Protein AF-0000000085119821 (afdb_homodimer)

Radius of gyration: 27.99 Å; Cα contacts (8 Å, |Δi|>4): 835; chains: 2; bounding box: 60×116×57 Å

Sequence (522 aa):
MSLEERNYTTTLASTLDAYLENTFERAYTPNERKQAFNKLDTSKCFDLIKRINESSLLILEIKVTDDNKIFRSYNQRQHIINMILRKCNIPIEYCYNLVDDYSKLRNEQVLVNSNTSEPSIVCDENGNITNYNKHINLKNLIDSMIKAGGTNGDSFNSLLSEDFIKNLQDTNIQLLFFVYNANNREILTFNTKELTELYSIFSKEITNQSKIDFKTANTDEIEKFFLNTKNNISRVLNDYILNKFIKDIEQEQTNFQMLYMMSLEERNYTTTLASTLDAYLENTFERAYTPNERKQAFNKLDTSKCFDLIKRINESSLLILEIKVTDDNKIFRSYNQRQHIINMILRKCNIPIEYCYNLVDDYSKLRNEQVLVNSNTSEPSIVCDENGNITNYNKHINLKNLIDSMIKAGGTNGDSFNSLLSEDFIKNLQDTNIQLLFFVYNANNREILTFNTKELTELYSIFSKEITNQSKIDFKTANTDEIEKFFLNTKNNISRVLNDYILNKFIKDIEQEQTNFQMLYM

Secondary structure (DSSP, 8-state):
----HHHHHHHHHHHHHHHT--SSPPPB---GGGTS-S-TTT----SEEEEEETTEEEEEEEE-EETTTEETT--HHHHHHHHHHHHTT--EEEEEESSS--TT--THHHHHTEEEE-HHHHB-TTSBB--GGG-EEHHHHHHHHHHH-S-TTHHHHHHHHTTSS--GGG--HHHHHHHHHS-HHHHTTS-HHHHHHHHHHHHHHHHHSPP--TTT--HHHHHHHHHHHHHHHHHHHHHHHHHHHHHHHHHHHHHHHHH--/----HHHHHHHHHHHHHHHT--SSPPPB---GGGTS-S-TTT----SEEEEEETTEEEEEEEE-EETTTEETT--HHHHHHHHHHHHTT--EEEEEESSS--TT--THHHHHTEEEE-HHHHB-TTSBB--GGG-EEHHHHHHHHHHH-S-TTHHHHHHHHTTSS--GGG--HHHHHHHHHS-HHHHTTS-HHHHHHHHHHHHHHHHHSPP--TTT--HHHHHHHHHHHHHHHHHHHHHHHHHHHHHHHHHHHHHHHHH--

pLDDT: mean 88.47, std 9.03, range [54.94, 98.69]

Solvent-accessible surface area (backbone atoms only — not comparable to full-atom values): 28050 Å² total; per-residue (Å²): 129,80,63,47,57,55,33,50,50,35,50,49,41,28,38,50,49,60,71,55,74,55,91,58,53,49,51,39,34,65,51,70,81,34,38,50,78,73,44,52,82,64,12,23,85,40,49,34,39,34,64,71,56,77,13,23,58,45,35,27,36,72,44,32,44,54,90,64,39,32,47,52,87,62,51,61,68,59,48,51,50,46,31,48,41,38,73,66,55,40,76,54,26,35,31,34,44,68,61,66,72,66,48,77,54,56,69,66,48,54,34,64,40,21,36,27,26,50,51,80,55,38,36,52,91,82,28,37,53,38,63,69,89,74,42,41,44,38,43,59,50,52,50,47,51,67,66,63,55,67,56,87,9,39,53,52,40,49,34,39,73,58,56,66,38,80,50,76,80,73,58,19,44,45,56,46,47,50,47,58,48,35,60,56,76,60,60,69,72,47,52,51,70,55,46,51,51,52,49,51,52,44,52,51,52,57,68,68,39,85,81,68,56,70,90,74,51,52,71,66,56,51,47,51,51,54,52,48,52,51,51,48,40,45,49,50,50,53,52,50,53,51,52,49,52,51,51,53,50,51,50,50,51,49,52,51,52,56,67,76,97,129,79,63,48,56,56,35,50,50,34,49,50,39,29,39,50,48,60,72,56,72,53,92,57,53,48,51,41,34,66,50,70,82,34,38,50,78,75,44,52,82,65,12,23,82,39,49,34,40,34,65,70,55,78,13,22,58,45,36,28,36,70,47,38,44,53,90,66,42,31,44,75,84,62,49,60,68,60,46,52,50,48,31,48,39,39,72,65,55,41,75,53,26,35,32,34,43,68,62,65,72,66,49,76,54,56,70,66,49,51,33,64,40,20,36,27,27,50,52,79,55,38,35,52,91,83,29,37,53,39,62,69,88,73,43,42,45,38,42,58,52,53,51,47,49,68,66,63,55,67,56,86,9,40,53,54,39,48,34,37,72,56,55,66,36,81,51,75,81,73,58,20,45,44,53,46,47,50,47,58,45,36,59,57,75,60,62,68,72,47,52,50,69,54,45,50,51,54,49,50,52,44,51,51,53,56,70,68,40,85,82,70,55,71,90,73,51,51,70,66,57,51,48,51,52,53,51,49,54,50,51,48,40,46,50,48,49,52,50,51,52,52,51,50,51,50,50,52,50,52,51,51,52,49,53,52,52,58,68,74,98

Foldseek 3Di:
DFDDQVVLLVLVQVLLCVQLVDPDDGKDADDPVQCDDFDQQRHAVARIWDDLDLADIAGEHEFEDDQLWFTDPDDLLSLLLQLLLVVLVQPYKYKYFQDGDCPPPDHCRSQQRMKIGRSVQQADSRRTGHPVVRIGRRSVVSVVPVVVPNPSCNQVSLCCVLCLPVDPNSDGNLVSLLRRLQPRVVLSPDHSVLNVVLSVVLVVVLVPPDDDGSVPDDSVVSSVSSVVSSVSSHVSNVVSVVVVVVVVVVVVVVVVVVVVD/DFDDQVVLLVLVQVLLCVQLVDPDDGKDADDPVQCDDFDQQRHAVARIWDDLDLADIAGEHEFEDDQLWFTPDDDLLSLLLQLLLVVLVQPYKYKYFNDGDCPPPDHCRSQQRMKIDRSVQQADSRRTGHPVVRIGRRSVVSVCPVPVPNPSCNQVSLCCVLCLPVDPNSDGNLVSLLRRLQPRVVLSPDHSVLNVVLSVVLVVVLVPDDDDGSVPDDSVVSSVSSVVSSVSSNVSNVVSVVVVVVVVVVVVVVVVVVVVD

Organism: Aliarcobacter butzleri (strain RM4018) (NCBI:txid367737)

Structure (mmCIF, N/CA/C/O backbone):
data_AF-0000000085119821-model_v1
#
loop_
_entity.id
_entity.type
_entity.pdbx_description
1 polymer 'Uncharacterized protein'
#
loop_
_atom_site.group_PDB
_atom_site.id
_atom_site.type_symbol
_atom_site.label_atom_id
_atom_site.label_alt_id
_atom_site.label_comp_id
_atom_site.label_asym_id
_atom_site.label_entity_id
_atom_site.label_seq_id
_atom_site.pdbx_PDB_ins_code
_atom_site.Cartn_x
_atom_site.Cartn_y
_atom_site.Cartn_z
_atom_site.occupancy
_atom_site.B_iso_or_equiv
_atom_site.auth_seq_id
_atom_site.auth_comp_id
_atom_site.auth_asym_id
_atom_site.auth_atom_id
_atom_site.pdbx_PDB_model_num
ATOM 1 N N . MET A 1 1 ? -14.039 -12.953 -1.415 1 57.28 1 MET A N 1
ATOM 2 C CA . MET A 1 1 ? -12.867 -12.484 -0.677 1 57.28 1 MET A CA 1
ATOM 3 C C . MET A 1 1 ? -12.992 -10.992 -0.365 1 57.28 1 MET A C 1
ATOM 5 O O . MET A 1 1 ? -13.57 -10.234 -1.145 1 57.28 1 MET A O 1
ATOM 9 N N . SER A 1 2 ? -12.734 -10.672 0.895 1 76.44 2 SER A N 1
ATOM 10 C CA . SER A 1 2 ? -13.008 -9.375 1.495 1 76.44 2 SER A CA 1
ATOM 11 C C . SER A 1 2 ? -11.961 -8.344 1.072 1 76.44 2 SER A C 1
ATOM 13 O O . SER A 1 2 ? -10.797 -8.68 0.857 1 76.44 2 SER A O 1
ATOM 15 N N . LEU A 1 3 ? -12.398 -7.227 0.615 1 89.38 3 LEU A N 1
ATOM 16 C CA . LEU A 1 3 ? -11.562 -6.078 0.28 1 89.38 3 LEU A CA 1
ATOM 17 C C . LEU A 1 3 ? -10.523 -5.824 1.369 1 89.38 3 LEU A C 1
ATOM 19 O O . LEU A 1 3 ? -10.867 -5.711 2.547 1 89.38 3 LEU A O 1
ATOM 23 N N . GLU A 1 4 ? -9.227 -5.875 0.945 1 91.12 4 GLU A N 1
ATOM 24 C CA . GLU A 1 4 ? -8.141 -5.594 1.877 1 91.12 4 GLU A CA 1
ATOM 25 C C . GLU A 1 4 ? -7.824 -4.102 1.927 1 91.12 4 GLU A C 1
ATOM 27 O O . GLU A 1 4 ? -7.738 -3.445 0.887 1 91.12 4 GLU A O 1
ATOM 32 N N . GLU A 1 5 ? -7.59 -3.602 3.092 1 93.19 5 GLU A N 1
ATOM 33 C CA . GLU A 1 5 ? -7.383 -2.172 3.301 1 93.19 5 GLU A CA 1
ATOM 34 C C . GLU A 1 5 ? -6.156 -1.677 2.537 1 93.19 5 GLU A C 1
ATOM 36 O O . GLU A 1 5 ? -6.184 -0.6 1.937 1 93.19 5 GLU A O 1
ATOM 41 N N . ARG A 1 6 ? -5.102 -2.449 2.52 1 91.62 6 ARG A N 1
ATOM 42 C CA . ARG A 1 6 ? -3.891 -2.061 1.805 1 91.62 6 ARG A CA 1
ATOM 43 C C . ARG A 1 6 ? -4.16 -1.92 0.31 1 91.62 6 ARG A C 1
ATOM 45 O O . ARG A 1 6 ? -3.744 -0.938 -0.31 1 91.62 6 ARG A O 1
ATOM 52 N N . ASN A 1 7 ? -4.793 -2.914 -0.212 1 93.88 7 ASN A N 1
ATOM 53 C CA . ASN A 1 7 ? -5.105 -2.881 -1.637 1 93.88 7 ASN A CA 1
ATOM 54 C C . ASN A 1 7 ? -6.062 -1.741 -1.975 1 93.88 7 ASN A C 1
ATOM 56 O O . ASN A 1 7 ? -5.953 -1.124 -3.035 1 93.88 7 ASN A O 1
ATOM 60 N N . TYR A 1 8 ? -7.035 -1.509 -1.093 1 95.81 8 TYR A N 1
ATOM 61 C CA . TYR A 1 8 ? -7.957 -0.389 -1.266 1 95.81 8 TYR A CA 1
ATOM 62 C C . TYR A 1 8 ? -7.203 0.937 -1.27 1 95.81 8 TYR A C 1
ATOM 64 O O . TYR A 1 8 ? -7.438 1.786 -2.133 1 95.81 8 TYR A O 1
ATOM 72 N N . THR A 1 9 ? -6.238 1.134 -0.396 1 96.19 9 THR A N 1
ATOM 73 C CA . THR A 1 9 ? -5.414 2.334 -0.328 1 96.19 9 THR A CA 1
ATOM 74 C C . THR A 1 9 ? -4.613 2.514 -1.614 1 96.19 9 THR A C 1
ATOM 76 O O . THR A 1 9 ? -4.562 3.611 -2.172 1 96.19 9 THR A O 1
ATOM 79 N N . THR A 1 10 ? -4.023 1.427 -2.047 1 95.06 10 THR A N 1
ATOM 80 C CA . THR A 1 10 ? -3.262 1.463 -3.291 1 95.06 10 THR A CA 1
ATOM 81 C C . THR A 1 10 ? -4.152 1.878 -4.457 1 95.06 10 THR A C 1
ATOM 83 O O . THR A 1 10 ? -3.756 2.697 -5.289 1 95.06 10 THR A O 1
ATOM 86 N N . THR A 1 11 ? -5.359 1.323 -4.516 1 95.19 11 THR A N 1
ATOM 87 C CA . THR A 1 11 ? -6.324 1.635 -5.566 1 95.19 11 THR A CA 1
ATOM 88 C C . THR A 1 11 ? -6.699 3.113 -5.535 1 95.19 11 THR A C 1
ATOM 90 O O . THR A 1 11 ? -6.746 3.77 -6.574 1 95.19 11 THR A O 1
ATOM 93 N N . LEU A 1 12 ? -6.93 3.6 -4.355 1 96.75 12 LEU A N 1
ATOM 94 C CA . LEU A 1 12 ? -7.277 5.008 -4.203 1 96.75 12 LEU A CA 1
ATOM 95 C C . LEU A 1 12 ? -6.129 5.906 -4.652 1 96.75 12 LEU A C 1
ATOM 97 O O . LEU A 1 12 ? -6.344 6.867 -5.395 1 96.75 12 LEU A O 1
ATOM 101 N N . ALA A 1 13 ? -4.945 5.605 -4.188 1 94.75 13 ALA A N 1
ATOM 102 C CA . ALA A 1 13 ? -3.773 6.398 -4.555 1 94.75 13 ALA A CA 1
ATOM 103 C C . ALA A 1 13 ? -3.594 6.441 -6.07 1 94.75 13 ALA A C 1
ATOM 105 O O . ALA A 1 13 ? -3.381 7.512 -6.648 1 94.75 13 ALA A O 1
ATOM 106 N N . SER A 1 14 ? -3.734 5.281 -6.668 1 91.38 14 SER A N 1
ATOM 107 C CA . SER A 1 14 ? -3.604 5.168 -8.117 1 91.38 14 SER A CA 1
ATOM 108 C C . SER A 1 14 ? -4.656 6.004 -8.836 1 91.38 14 SER A C 1
ATOM 110 O O . SER A 1 14 ? -4.348 6.711 -9.797 1 91.38 14 SER A O 1
ATOM 112 N N . THR A 1 15 ? -5.824 5.926 -8.398 1 93.25 15 THR A N 1
ATOM 113 C CA . THR A 1 15 ? -6.945 6.617 -9.031 1 93.25 15 THR A CA 1
ATOM 114 C C . THR A 1 15 ? -6.801 8.125 -8.883 1 93.25 15 THR A C 1
ATOM 116 O O . THR A 1 15 ? -7.047 8.875 -9.828 1 93.25 15 THR A O 1
ATOM 119 N N . LEU A 1 16 ? -6.387 8.547 -7.699 1 93.62 16 LEU A N 1
ATOM 120 C CA . LEU A 1 16 ? -6.195 9.969 -7.457 1 93.62 16 LEU A CA 1
ATOM 121 C C . LEU A 1 16 ? -5.109 10.539 -8.367 1 93.62 16 LEU A C 1
ATOM 123 O O . LEU A 1 16 ? -5.273 11.617 -8.945 1 93.62 16 LEU A O 1
ATOM 127 N N . ASP A 1 17 ? -4.016 9.859 -8.523 1 90.5 17 ASP A N 1
ATOM 128 C CA . ASP A 1 17 ? -2.926 10.305 -9.383 1 90.5 17 ASP A CA 1
ATOM 129 C C . ASP A 1 17 ? -3.387 10.422 -10.836 1 90.5 17 ASP A C 1
ATOM 131 O O . ASP A 1 17 ? -3.002 11.352 -11.539 1 90.5 17 ASP A O 1
ATOM 135 N N . ALA A 1 18 ? -4.211 9.516 -11.234 1 87.5 18 ALA A N 1
ATOM 136 C CA . ALA A 1 18 ? -4.699 9.523 -12.609 1 87.5 18 ALA A CA 1
ATOM 137 C C . ALA A 1 18 ? -5.746 10.617 -12.812 1 87.5 18 ALA A C 1
ATOM 139 O O . ALA A 1 18 ? -5.766 11.281 -13.852 1 87.5 18 ALA A O 1
ATOM 140 N N . TYR A 1 19 ? -6.605 10.766 -11.859 1 90.62 19 TYR A N 1
ATOM 141 C CA . TYR A 1 19 ? -7.734 11.68 -11.961 1 90.62 19 TYR A CA 1
ATOM 142 C C . TYR A 1 19 ? -7.266 13.125 -11.961 1 90.62 19 TYR A C 1
ATOM 144 O O . TYR A 1 19 ? -7.84 13.977 -12.648 1 90.62 19 TYR A O 1
ATOM 152 N N . LEU A 1 20 ? -6.309 13.445 -11.156 1 87.19 20 LEU A N 1
ATOM 153 C CA . LEU A 1 20 ? -5.859 14.82 -10.992 1 87.19 20 LEU A CA 1
ATOM 154 C C . LEU A 1 20 ? -4.824 15.188 -12.047 1 87.19 20 LEU A C 1
ATOM 156 O O . LEU A 1 20 ? -4.457 16.359 -12.188 1 87.19 20 LEU A O 1
ATOM 160 N N . GLU A 1 21 ? -4.703 14.445 -13.109 1 66.19 21 GLU A N 1
ATOM 161 C CA . GLU A 1 21 ? -3.844 14.641 -14.273 1 66.19 21 GLU A CA 1
ATOM 162 C C . GLU A 1 21 ? -2.721 15.625 -13.977 1 66.19 21 GLU A C 1
ATOM 164 O O . GLU A 1 21 ? -2.051 16.109 -14.891 1 66.19 21 GLU A O 1
ATOM 169 N N . ASN A 1 22 ? -2.445 16 -12.711 1 63.28 22 ASN A N 1
ATOM 170 C CA . ASN A 1 22 ? -1.652 17.203 -12.43 1 63.28 22 ASN A CA 1
ATOM 171 C C . ASN A 1 22 ? -0.181 16.859 -12.219 1 63.28 22 ASN A C 1
ATOM 173 O O . ASN A 1 22 ? 0.182 15.68 -12.148 1 63.28 22 ASN A O 1
ATOM 177 N N . THR A 1 23 ? 0.454 17.906 -12.242 1 68.44 23 THR A N 1
ATOM 178 C CA . THR A 1 23 ? 1.907 18.016 -12.188 1 68.44 23 THR A CA 1
ATOM 179 C C . THR A 1 23 ? 2.4 17.891 -10.75 1 68.44 23 THR A C 1
ATOM 181 O O . THR A 1 23 ? 3.604 17.969 -10.492 1 68.44 23 THR A O 1
ATOM 184 N N . PHE A 1 24 ? 1.455 17.594 -9.891 1 83.81 24 PHE A N 1
ATOM 185 C CA . PHE A 1 24 ? 1.936 17.531 -8.516 1 83.81 24 PHE A CA 1
ATOM 186 C C . PHE A 1 24 ? 2.461 16.125 -8.188 1 83.81 24 PHE A C 1
ATOM 188 O O . PHE A 1 24 ? 2.389 15.227 -9.016 1 83.81 24 PHE A O 1
ATOM 195 N N . GLU A 1 25 ? 3.055 16.109 -6.988 1 89 25 GLU A N 1
ATOM 196 C CA . GLU A 1 25 ? 3.621 14.836 -6.527 1 89 25 GLU A CA 1
ATOM 197 C C . GLU A 1 25 ? 2.543 13.766 -6.398 1 89 25 GLU A C 1
ATOM 199 O O . GLU A 1 25 ? 1.373 14.078 -6.168 1 89 25 GLU A O 1
ATOM 204 N N . ARG A 1 26 ? 2.943 12.617 -6.547 1 92.38 26 ARG A N 1
ATOM 205 C CA . ARG A 1 26 ? 2.072 11.461 -6.379 1 92.38 26 ARG A CA 1
ATOM 206 C C . ARG A 1 26 ? 1.562 11.359 -4.945 1 92.38 26 ARG A C 1
ATOM 208 O O . ARG A 1 26 ? 2.18 11.898 -4.023 1 92.38 26 ARG A O 1
ATOM 215 N N . ALA A 1 27 ? 0.418 10.695 -4.871 1 93.81 27 ALA A N 1
ATOM 216 C CA . ALA A 1 27 ? -0.098 10.398 -3.537 1 93.81 27 ALA A CA 1
ATOM 217 C C . ALA A 1 27 ? 0.937 9.656 -2.701 1 93.81 27 ALA A C 1
ATOM 219 O O . ALA A 1 27 ? 1.678 8.812 -3.221 1 93.81 27 ALA A O 1
ATOM 220 N N . TYR A 1 28 ? 0.989 10.016 -1.472 1 94.69 28 TYR A N 1
ATOM 221 C CA . TYR A 1 28 ? 1.909 9.359 -0.551 1 94.69 28 TYR A CA 1
ATOM 222 C C . TYR A 1 28 ? 1.154 8.484 0.444 1 94.69 28 TYR A C 1
ATOM 224 O O . TYR A 1 28 ? 0.205 8.945 1.085 1 94.69 28 TYR A O 1
ATOM 232 N N . THR A 1 29 ? 1.547 7.188 0.505 1 95.12 29 THR A N 1
ATOM 233 C CA . THR A 1 29 ? 1.007 6.219 1.451 1 95.12 29 THR A CA 1
ATOM 234 C C . THR A 1 29 ? 2.1 5.707 2.387 1 95.12 29 THR A C 1
ATOM 236 O O . THR A 1 29 ? 2.953 4.918 1.979 1 95.12 29 THR A O 1
ATOM 239 N N . PRO A 1 30 ? 2.078 6.082 3.625 1 91.62 30 PRO A N 1
ATOM 240 C CA . PRO A 1 30 ? 3.154 5.715 4.547 1 91.62 30 PRO A CA 1
ATOM 241 C C . PRO A 1 30 ? 3.07 4.258 5 1 91.62 30 PRO A C 1
ATOM 243 O O . PRO A 1 30 ? 2.021 3.623 4.859 1 91.62 30 PRO A O 1
ATOM 246 N N . ASN A 1 31 ? 4.148 3.822 5.57 1 85.81 31 ASN A N 1
ATOM 247 C CA . ASN A 1 31 ? 4.188 2.514 6.211 1 85.81 31 ASN A CA 1
ATOM 248 C C . ASN A 1 31 ? 3.242 2.445 7.406 1 85.81 31 ASN A C 1
ATOM 250 O O . ASN A 1 31 ? 3.105 3.418 8.148 1 85.81 31 ASN A O 1
ATOM 254 N N . GLU A 1 32 ? 2.74 1.262 7.586 1 77.94 32 GLU A N 1
ATOM 255 C CA . GLU A 1 32 ? 1.763 1.062 8.656 1 77.94 32 GLU A CA 1
ATOM 256 C C . GLU A 1 32 ? 2.359 1.396 10.016 1 77.94 32 GLU A C 1
ATOM 258 O O . GLU A 1 32 ? 1.66 1.902 10.898 1 77.94 32 GLU A O 1
ATOM 263 N N . ARG A 1 33 ? 3.621 1.134 10.188 1 74.5 33 ARG A N 1
ATOM 264 C CA . ARG A 1 33 ? 4.281 1.355 11.469 1 74.5 33 ARG A CA 1
ATOM 265 C C . ARG A 1 33 ? 4.289 2.836 11.828 1 74.5 33 ARG A C 1
ATOM 267 O O . ARG A 1 33 ? 4.402 3.193 13.008 1 74.5 33 ARG A O 1
ATOM 274 N N . LYS A 1 34 ? 4.184 3.662 10.82 1 72.62 34 LYS A N 1
ATOM 275 C CA . LYS A 1 34 ? 4.262 5.102 11.047 1 72.62 34 LYS A CA 1
ATOM 276 C C . LYS A 1 34 ? 2.871 5.703 11.242 1 72.62 34 LYS A C 1
ATOM 278 O O . LYS A 1 34 ? 2.742 6.883 11.594 1 72.62 34 LYS A O 1
ATOM 283 N N . GLN A 1 35 ? 1.917 4.832 11.07 1 72.12 35 GLN A N 1
ATOM 284 C CA . GLN A 1 35 ? 0.557 5.359 11.133 1 72.12 35 GLN A CA 1
ATOM 285 C C . GLN A 1 35 ? 0.029 5.348 12.562 1 72.12 35 GLN A C 1
ATOM 287 O O . GLN A 1 35 ? -0.905 6.082 12.891 1 72.12 35 GLN A O 1
ATOM 292 N N . ALA A 1 36 ? 0.638 4.496 13.398 1 67.75 36 ALA A N 1
ATOM 293 C CA . ALA A 1 36 ? 0.233 4.477 14.805 1 67.75 36 ALA A CA 1
ATOM 294 C C . ALA A 1 36 ? 0.825 5.664 15.562 1 67.75 36 ALA A C 1
ATOM 296 O O . ALA A 1 36 ? 1.982 6.031 15.344 1 67.75 36 ALA A O 1
ATOM 297 N N . PHE A 1 37 ? -0.049 6.262 16.312 1 77.75 37 PHE A N 1
ATOM 298 C CA . PHE A 1 37 ? 0.416 7.426 17.047 1 77.75 37 PHE A CA 1
ATOM 299 C C . PHE A 1 37 ? 1.41 7.02 18.125 1 77.75 37 PHE A C 1
ATOM 301 O O . PHE A 1 37 ? 1.073 6.25 19.031 1 77.75 37 PHE A O 1
ATOM 308 N N . ASN A 1 38 ? 2.568 7.422 18.031 1 76.12 38 ASN A N 1
ATOM 309 C CA . ASN A 1 38 ? 3.594 7.211 19.047 1 76.12 38 ASN A CA 1
ATOM 310 C C . ASN A 1 38 ? 4.27 8.523 19.438 1 76.12 38 ASN A C 1
ATOM 312 O O . ASN A 1 38 ? 4.289 8.891 20.625 1 76.12 38 ASN A O 1
ATOM 316 N N . LYS A 1 39 ? 4.75 9.18 18.484 1 79.88 39 LYS A N 1
ATOM 317 C CA . LYS A 1 39 ? 5.402 10.477 18.641 1 79.88 39 LYS A CA 1
ATOM 318 C C . LYS A 1 39 ? 4.934 11.461 17.578 1 79.88 39 LYS A C 1
ATOM 320 O O . LYS A 1 39 ? 4.762 11.094 16.422 1 79.88 39 LYS A O 1
ATOM 325 N N . LEU A 1 40 ? 4.844 12.68 17.984 1 85 40 LEU A N 1
ATOM 326 C CA . LEU A 1 40 ? 4.324 13.711 17.094 1 85 40 LEU A CA 1
ATOM 327 C C . LEU A 1 40 ? 5.227 13.883 15.875 1 85 40 LEU A C 1
ATOM 329 O O . LEU A 1 40 ? 4.742 14.125 14.773 1 85 40 LEU A O 1
ATOM 333 N N . ASP A 1 41 ? 6.531 13.766 16.078 1 84.81 41 ASP A N 1
ATOM 334 C CA . ASP A 1 41 ? 7.484 14.148 15.047 1 84.81 41 ASP A CA 1
ATOM 335 C C . ASP A 1 41 ? 7.758 12.977 14.102 1 84.81 41 ASP A C 1
ATOM 337 O O . ASP A 1 41 ? 8.453 13.133 13.094 1 84.81 41 ASP A O 1
ATOM 341 N N . THR A 1 42 ? 7.168 11.836 14.336 1 85.75 42 THR A N 1
ATOM 342 C CA . THR A 1 42 ? 7.414 10.703 13.445 1 85.75 42 THR A CA 1
ATOM 343 C C . THR A 1 42 ? 6.102 10.094 12.977 1 85.75 42 THR A C 1
ATOM 345 O O . THR A 1 42 ? 6.047 9.477 11.906 1 85.75 42 THR A O 1
ATOM 348 N N . SER A 1 43 ? 5.082 10.266 13.773 1 88.5 43 SER A N 1
ATOM 349 C CA . SER A 1 43 ? 3.807 9.633 13.461 1 88.5 43 SER A CA 1
ATOM 350 C C . SER A 1 43 ? 3.09 10.367 12.328 1 88.5 43 SER A C 1
ATOM 352 O O . SER A 1 43 ? 3.119 11.602 12.266 1 88.5 43 SER A O 1
ATOM 354 N N . LYS A 1 44 ? 2.58 9.422 11.617 1 89.62 44 LYS A N 1
ATOM 355 C CA . LYS A 1 44 ? 1.706 9.922 10.562 1 89.62 44 LYS A CA 1
ATOM 356 C C . LYS A 1 44 ? 0.241 9.641 10.883 1 89.62 44 LYS A C 1
ATOM 358 O O . LYS A 1 44 ? -0.078 8.648 11.531 1 89.62 44 LYS A O 1
ATOM 363 N N . CYS A 1 45 ? -0.7 10.523 10.812 1 86.81 45 CYS A N 1
ATOM 364 C CA . CYS A 1 45 ? -2.102 10.359 11.18 1 86.81 45 CYS A CA 1
ATOM 365 C C . CYS A 1 45 ? -2.951 10.016 9.961 1 86.81 45 CYS A C 1
ATOM 367 O O . CYS A 1 45 ? -4.176 10.125 10.008 1 86.81 45 CYS A O 1
ATOM 369 N N . PHE A 1 46 ? -2.279 9.609 8.914 1 94.12 46 PHE A N 1
ATOM 370 C CA . PHE A 1 46 ? -3.027 9.367 7.688 1 94.12 46 PHE A CA 1
ATOM 371 C C . PHE A 1 46 ? -2.508 8.125 6.973 1 94.12 46 PHE A C 1
ATOM 373 O O . PHE A 1 46 ? -1.338 7.766 7.109 1 94.12 46 PHE A O 1
ATOM 380 N N . ASP A 1 47 ? -3.402 7.531 6.227 1 94.94 47 ASP A N 1
ATOM 381 C CA . ASP A 1 47 ? -3.051 6.418 5.352 1 94.94 47 ASP A CA 1
ATOM 382 C C . ASP A 1 47 ? -2.648 6.914 3.963 1 94.94 47 ASP A C 1
ATOM 384 O O . ASP A 1 47 ? -1.931 6.227 3.236 1 94.94 47 ASP A O 1
ATOM 388 N N . LEU A 1 48 ? -3.145 8.086 3.639 1 96.69 48 LEU A N 1
ATOM 389 C CA . LEU A 1 48 ? -2.914 8.648 2.312 1 96.69 48 LEU A CA 1
ATOM 390 C C . LEU A 1 48 ? -2.973 10.172 2.354 1 96.69 48 LEU A C 1
ATOM 392 O O . LEU A 1 48 ? -3.857 10.742 2.994 1 96.69 48 LEU A O 1
ATOM 396 N N . ILE A 1 49 ? -2.02 10.852 1.76 1 95.81 49 ILE A N 1
ATOM 397 C CA . ILE A 1 49 ? -2.018 12.297 1.601 1 95.81 49 ILE A CA 1
ATOM 398 C C . ILE A 1 49 ? -1.746 12.656 0.141 1 95.81 49 ILE A C 1
ATOM 400 O O . ILE A 1 49 ? -0.928 12.016 -0.521 1 95.81 49 ILE A O 1
ATOM 404 N N . LYS A 1 50 ? -2.469 13.648 -0.394 1 94.56 50 LYS A N 1
ATOM 405 C CA . LYS A 1 50 ? -2.357 14.039 -1.795 1 94.56 50 LYS A CA 1
ATOM 406 C C . LYS A 1 50 ? -2.682 15.516 -1.979 1 94.56 50 LYS A C 1
ATOM 408 O O . LYS A 1 50 ? -3.73 15.992 -1.531 1 94.56 50 LYS A O 1
ATOM 413 N N . ARG A 1 51 ? -1.76 16.172 -2.615 1 92.38 51 ARG A N 1
ATOM 414 C CA . ARG A 1 51 ? -2.076 17.531 -3.055 1 92.38 51 ARG A CA 1
ATOM 415 C C . ARG A 1 51 ? -3.072 17.516 -4.211 1 92.38 51 ARG A C 1
ATOM 417 O O . ARG A 1 51 ? -2.834 16.859 -5.23 1 92.38 51 ARG A O 1
ATOM 424 N N . ILE A 1 52 ? -4.117 18.219 -4 1 92.12 52 ILE A N 1
ATOM 425 C CA . ILE A 1 52 ? -5.16 18.25 -5.016 1 92.12 52 ILE A CA 1
ATOM 426 C C . ILE A 1 52 ? -4.875 19.375 -6.012 1 92.12 52 ILE A C 1
ATOM 428 O O . ILE A 1 52 ? -5.004 19.188 -7.223 1 92.12 52 ILE A O 1
ATOM 432 N N . ASN A 1 53 ? -4.551 20.5 -5.582 1 88.19 53 ASN A N 1
ATOM 433 C CA . ASN A 1 53 ? -4.129 21.672 -6.328 1 88.19 53 ASN A CA 1
ATOM 434 C C . ASN A 1 53 ? -3.238 22.578 -5.484 1 88.19 53 ASN A C 1
ATOM 436 O O . ASN A 1 53 ? -2.668 22.141 -4.484 1 88.19 53 ASN A O 1
ATOM 440 N N . GLU A 1 54 ? -3.088 23.875 -5.852 1 83.5 54 GLU A N 1
ATOM 441 C CA . GLU A 1 54 ? -2.162 24.781 -5.18 1 83.5 54 GLU A CA 1
ATOM 442 C C . GLU A 1 54 ? -2.686 25.172 -3.803 1 83.5 54 GLU A C 1
ATOM 444 O O . GLU A 1 54 ? -1.937 25.703 -2.977 1 83.5 54 GLU A O 1
ATOM 449 N N . SER A 1 55 ? -3.93 24.844 -3.572 1 85.88 55 SER A N 1
ATOM 450 C CA . SER A 1 55 ? -4.508 25.375 -2.342 1 85.88 55 SER A CA 1
ATOM 451 C C . SER A 1 55 ? -5.27 24.297 -1.576 1 85.88 55 SER A C 1
ATOM 453 O O . SER A 1 55 ? -5.969 24.594 -0.606 1 85.88 55 SER A O 1
ATOM 455 N N . SER A 1 56 ? -5.117 23.047 -2.072 1 90.25 56 SER A N 1
ATOM 456 C CA . SER A 1 56 ? -5.914 22.016 -1.424 1 90.25 56 SER A CA 1
ATOM 457 C C . SER A 1 56 ? -5.098 20.75 -1.198 1 90.25 56 SER A C 1
ATOM 459 O O . SER A 1 56 ? -4.402 20.281 -2.104 1 90.25 56 SER A O 1
ATOM 461 N N . LEU A 1 57 ? -5.223 20.266 0.027 1 92.94 57 LEU A N 1
ATOM 462 C CA . LEU A 1 57 ? -4.547 19.031 0.449 1 92.94 57 LEU A CA 1
ATOM 463 C C . LEU A 1 57 ? -5.551 18 0.952 1 92.94 57 LEU A C 1
ATOM 465 O O . LEU A 1 57 ? -6.426 18.328 1.756 1 92.94 57 LEU A O 1
ATOM 469 N N . LEU A 1 58 ? -5.453 16.875 0.413 1 95.44 58 LEU A N 1
ATOM 470 C CA . LEU A 1 58 ? -6.297 15.758 0.845 1 95.44 58 LEU A CA 1
ATOM 471 C C . LEU A 1 58 ? -5.551 14.859 1.83 1 95.4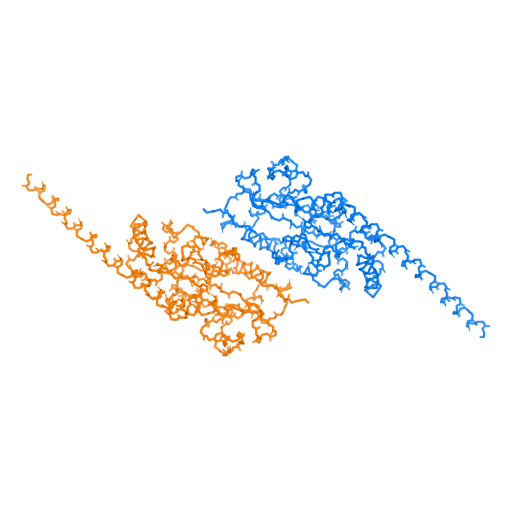4 58 LEU A C 1
ATOM 473 O O . LEU A 1 58 ? -4.457 14.375 1.531 1 95.44 58 LEU A O 1
ATOM 477 N N . ILE A 1 59 ? -6.039 14.703 3.059 1 96.69 59 ILE A N 1
ATOM 478 C CA . ILE A 1 59 ? -5.488 13.836 4.094 1 96.69 59 ILE A CA 1
ATOM 479 C C . ILE A 1 59 ? -6.531 12.797 4.508 1 96.69 59 ILE A C 1
ATOM 481 O O . ILE A 1 59 ? -7.57 13.148 5.078 1 96.69 59 ILE A O 1
ATOM 485 N N . LEU A 1 60 ? -6.199 11.484 4.301 1 97.69 60 LEU A N 1
ATOM 486 C CA . LEU A 1 60 ? -7.238 10.469 4.473 1 97.69 60 LEU A CA 1
ATOM 487 C C . LEU A 1 60 ? -6.793 9.398 5.457 1 97.69 60 LEU A C 1
ATOM 489 O O . LEU A 1 60 ? -5.668 8.898 5.367 1 97.69 60 LEU A O 1
ATOM 493 N N . GLU A 1 61 ? -7.645 9.086 6.41 1 97.19 61 GLU A N 1
ATOM 494 C CA . GLU A 1 61 ? -7.648 7.812 7.121 1 97.19 61 GLU A CA 1
ATOM 495 C C . GLU A 1 61 ? -8.539 6.793 6.418 1 97.19 61 GLU A C 1
ATOM 497 O O . GLU A 1 61 ? -9.758 6.969 6.348 1 97.19 61 GLU A O 1
ATOM 502 N N . ILE A 1 62 ? -7.992 5.746 5.906 1 97.38 62 ILE A N 1
ATOM 503 C CA . ILE A 1 62 ? -8.719 4.828 5.035 1 97.38 62 ILE A CA 1
ATOM 504 C C . ILE A 1 62 ? -9.18 3.613 5.832 1 97.38 62 ILE A C 1
ATOM 506 O O . ILE A 1 62 ? -8.414 3.057 6.625 1 97.38 62 ILE A O 1
ATOM 510 N N . LYS A 1 63 ? -10.406 3.215 5.676 1 97.31 63 LYS A N 1
ATOM 511 C CA . LYS A 1 63 ? -11.008 2.037 6.297 1 97.31 63 LYS A CA 1
ATOM 512 C C . LYS A 1 63 ? -11.797 1.219 5.281 1 97.31 63 LYS A C 1
ATOM 514 O O . LYS A 1 63 ? -12.289 1.761 4.289 1 97.31 63 LYS A O 1
ATOM 519 N N . VAL A 1 64 ? -11.875 -0.031 5.531 1 97.44 64 VAL A N 1
ATOM 520 C CA . VAL A 1 64 ? -12.758 -0.916 4.777 1 97.44 64 VAL A CA 1
ATOM 521 C C . VAL A 1 64 ? -13.945 -1.323 5.645 1 97.44 64 VAL A C 1
ATOM 523 O O . VAL A 1 64 ? -13.789 -1.596 6.836 1 97.44 64 VAL A O 1
ATOM 526 N N . THR A 1 65 ? -15.078 -1.372 5.031 1 97.25 65 THR A N 1
ATOM 527 C CA . THR A 1 65 ? -16.297 -1.696 5.77 1 97.25 65 THR A CA 1
ATOM 528 C C . THR A 1 65 ? -16.812 -3.074 5.371 1 97.25 65 THR A C 1
ATOM 530 O O . THR A 1 65 ? -16.469 -3.586 4.301 1 97.25 65 THR A O 1
ATOM 533 N N . ASP A 1 66 ? -17.516 -3.658 6.227 1 94.12 66 ASP A N 1
ATOM 534 C CA . ASP A 1 66 ? -18.375 -4.797 5.895 1 94.12 66 ASP A CA 1
ATOM 535 C C . ASP A 1 66 ? -19.781 -4.336 5.512 1 94.12 66 ASP A C 1
ATOM 537 O O . ASP A 1 66 ? -20.516 -3.822 6.352 1 94.12 66 ASP A O 1
ATOM 541 N N . ASP A 1 67 ? -20.125 -4.504 4.309 1 91.31 67 ASP A N 1
ATOM 542 C CA . ASP A 1 67 ? -21.453 -4.184 3.781 1 91.31 67 ASP A CA 1
ATOM 543 C C . ASP A 1 67 ? -21.828 -2.732 4.074 1 91.31 67 ASP A C 1
ATOM 545 O O . ASP A 1 67 ? -22.969 -2.439 4.434 1 91.31 67 ASP A O 1
ATOM 549 N N . ASN A 1 68 ? -20.875 -1.873 4.176 1 92.12 68 ASN A N 1
ATOM 550 C CA . ASN A 1 68 ? -21.078 -0.445 4.395 1 92.12 68 ASN A CA 1
ATOM 551 C C . ASN A 1 68 ? -21.703 -0.17 5.762 1 92.12 68 ASN A C 1
ATOM 553 O O . ASN A 1 68 ? -22.422 0.805 5.93 1 92.12 68 ASN A O 1
ATOM 557 N N . LYS A 1 69 ? -21.469 -1.02 6.754 1 95.75 69 LYS A N 1
ATOM 558 C CA . LYS A 1 69 ? -22.172 -0.855 8.023 1 95.75 69 LYS A CA 1
ATOM 559 C C . LYS A 1 69 ? -21.188 -0.657 9.172 1 95.75 69 LYS A C 1
ATOM 561 O O . LYS A 1 69 ? -21.438 0.127 10.094 1 95.75 69 LYS A O 1
ATOM 566 N N . ILE A 1 70 ? -20.125 -1.385 9.094 1 97.38 70 ILE A N 1
ATOM 567 C CA . ILE A 1 70 ? -19.188 -1.362 10.211 1 97.38 70 ILE A CA 1
ATOM 568 C C . ILE A 1 70 ? -17.766 -1.397 9.672 1 97.38 70 ILE A C 1
ATOM 570 O O . ILE A 1 70 ? -17.469 -2.111 8.711 1 97.38 70 ILE A O 1
ATOM 574 N N . PHE A 1 71 ? -16.812 -0.607 10.25 1 97.25 71 PHE A N 1
ATOM 575 C CA . PHE A 1 71 ? -15.406 -0.632 9.867 1 97.25 71 PHE A CA 1
ATOM 576 C C . PHE A 1 71 ? -14.758 -1.958 10.25 1 97.25 71 PHE A C 1
ATOM 578 O O . PHE A 1 71 ? -14.852 -2.381 11.406 1 97.25 71 PHE A O 1
ATOM 585 N N . ARG A 1 72 ? -14.023 -2.389 9.219 1 92 72 ARG A N 1
ATOM 586 C CA . ARG A 1 72 ? -13.172 -3.533 9.508 1 92 72 ARG A CA 1
ATOM 587 C C . ARG A 1 72 ? -11.898 -3.096 10.234 1 92 72 ARG A C 1
ATOM 589 O O . ARG A 1 72 ? -11.352 -2.033 9.945 1 92 72 ARG A O 1
ATOM 596 N N . SER A 1 73 ? -11.469 -3.68 11.234 1 89.69 73 SER A N 1
ATOM 597 C CA . SER A 1 73 ? -10.258 -3.379 11.992 1 89.69 73 SER A CA 1
ATOM 598 C C . SER A 1 73 ? -10.367 -2.023 12.688 1 89.69 73 SER A C 1
ATOM 600 O O . SER A 1 73 ? -9.461 -1.194 12.578 1 89.69 73 SER A O 1
ATOM 602 N N . TYR A 1 74 ? -11.492 -1.683 13.172 1 94.44 74 TYR A N 1
ATOM 603 C CA . TYR A 1 74 ? -11.742 -0.444 13.898 1 94.44 74 TYR A CA 1
ATOM 604 C C . TYR A 1 74 ? -10.867 -0.348 15.141 1 94.44 74 TYR A C 1
ATOM 606 O O . TYR A 1 74 ? -10.719 -1.324 15.875 1 94.44 74 TYR A O 1
ATOM 614 N N . ASN A 1 75 ? -10.234 0.759 15.266 1 92.5 75 ASN A N 1
ATOM 615 C CA . ASN A 1 75 ? -9.445 1.091 16.453 1 92.5 75 ASN A CA 1
ATOM 616 C C . ASN A 1 75 ? -9.992 2.328 17.156 1 92.5 75 ASN A C 1
ATOM 618 O O . ASN A 1 75 ? -9.82 3.449 16.672 1 92.5 75 ASN A O 1
ATOM 622 N N . GLN A 1 76 ? -10.602 2.119 18.25 1 92.75 76 GLN A N 1
ATOM 623 C CA . GLN A 1 76 ? -11.266 3.189 18.984 1 92.75 76 GLN A CA 1
ATOM 624 C C . GLN A 1 76 ? -10.281 4.289 19.375 1 92.75 76 GLN A C 1
ATOM 626 O O . GLN A 1 76 ? -10.609 5.477 19.297 1 92.75 76 GLN A O 1
ATOM 631 N N . ARG A 1 77 ? -9.172 3.904 19.859 1 90.44 77 ARG A N 1
ATOM 632 C CA . ARG A 1 77 ? -8.172 4.883 20.281 1 90.44 77 ARG A CA 1
ATOM 633 C C . ARG A 1 77 ? -7.754 5.77 19.109 1 90.44 77 ARG A C 1
ATOM 635 O O . ARG A 1 77 ? -7.656 6.988 19.25 1 90.44 77 ARG A O 1
ATOM 642 N N . GLN A 1 78 ? -7.492 5.176 17.969 1 92.31 78 GLN A N 1
ATOM 643 C CA . GLN A 1 78 ? -7.148 5.938 16.781 1 92.31 78 GLN A CA 1
ATOM 644 C C . GLN A 1 78 ? -8.281 6.887 16.391 1 92.31 78 GLN A C 1
ATOM 646 O O . GLN A 1 78 ? -8.031 8.023 15.992 1 92.31 78 GLN A O 1
ATOM 651 N N . HIS A 1 79 ? -9.469 6.395 16.516 1 95.25 79 HIS A N 1
ATOM 652 C CA . HIS A 1 79 ? -10.633 7.219 16.203 1 95.25 79 HIS A CA 1
ATOM 653 C C . HIS A 1 79 ? -10.688 8.445 17.109 1 95.25 79 HIS A C 1
ATOM 655 O O . HIS A 1 79 ? -10.891 9.562 16.625 1 95.25 79 HIS A O 1
ATOM 661 N N . ILE A 1 80 ? -10.484 8.258 18.328 1 94 80 ILE A N 1
ATOM 662 C CA . ILE A 1 80 ? -10.484 9.344 19.297 1 94 80 ILE A CA 1
ATOM 663 C C . ILE A 1 80 ? -9.391 10.352 18.938 1 94 80 ILE A C 1
ATOM 665 O O . ILE A 1 80 ? -9.633 11.562 18.922 1 94 80 ILE A O 1
ATOM 669 N N . ILE A 1 81 ? -8.273 9.891 18.641 1 93.75 81 ILE A N 1
ATOM 670 C CA . ILE A 1 81 ? -7.145 10.75 18.297 1 93.75 81 ILE A CA 1
ATOM 671 C C . ILE A 1 81 ? -7.473 11.555 17.047 1 93.75 81 ILE A C 1
ATOM 673 O O . ILE A 1 81 ? -7.258 12.766 17 1 93.75 81 ILE A O 1
ATOM 677 N N . ASN A 1 82 ? -8.047 10.891 16.078 1 95.62 82 ASN A N 1
ATOM 678 C CA . ASN A 1 82 ? -8.406 11.586 14.852 1 95.62 82 ASN A CA 1
ATOM 679 C C . ASN A 1 82 ? -9.453 12.672 15.094 1 95.62 82 ASN A C 1
ATOM 681 O O . ASN A 1 82 ? -9.398 13.734 14.484 1 95.62 82 ASN A O 1
ATOM 685 N N . MET A 1 83 ? -10.344 12.383 15.977 1 96.56 83 MET A N 1
ATOM 686 C CA . MET A 1 83 ? -11.336 13.383 16.344 1 96.56 83 MET A CA 1
ATOM 687 C C . MET A 1 83 ? -10.664 14.609 16.969 1 96.56 83 MET A C 1
ATOM 689 O O . MET A 1 83 ? -11 15.742 16.625 1 96.56 83 MET A O 1
ATOM 693 N N . ILE A 1 84 ? -9.766 14.391 17.797 1 95.44 84 ILE A N 1
ATOM 694 C CA . ILE A 1 84 ? -9.078 15.469 18.484 1 95.44 84 ILE A CA 1
ATOM 695 C C . ILE A 1 84 ? -8.211 16.25 17.5 1 95.44 84 ILE A C 1
ATOM 697 O O . ILE A 1 84 ? -8.164 17.484 17.547 1 95.44 84 ILE A O 1
ATOM 701 N N . LEU A 1 85 ? -7.535 15.562 16.625 1 95 85 LEU A N 1
ATOM 702 C CA . LEU A 1 85 ? -6.727 16.219 15.602 1 95 85 LEU A CA 1
ATOM 703 C C . LEU A 1 85 ? -7.586 17.141 14.742 1 95 85 LEU A C 1
ATOM 705 O O . LEU A 1 85 ? -7.191 18.281 14.445 1 95 85 LEU A O 1
ATOM 709 N N . ARG A 1 86 ? -8.727 16.641 14.375 1 95.81 86 ARG A N 1
ATOM 710 C CA . ARG A 1 86 ? -9.648 17.469 13.602 1 95.81 86 ARG A CA 1
ATOM 711 C C . ARG A 1 86 ? -10.078 18.703 14.391 1 95.81 86 ARG A C 1
ATOM 713 O O . ARG A 1 86 ? -10.172 19.797 13.828 1 95.81 86 ARG A O 1
ATOM 720 N N . LYS A 1 87 ? -10.32 18.531 15.609 1 94.31 87 LYS A N 1
ATOM 721 C CA . LYS A 1 87 ? -10.656 19.641 16.5 1 94.31 87 LYS A CA 1
ATOM 722 C C . LYS A 1 87 ? -9.508 20.656 16.578 1 94.31 87 LYS A C 1
ATOM 724 O O . LYS A 1 87 ? -9.742 21.844 16.766 1 94.31 87 LYS A O 1
ATOM 729 N N . CYS A 1 88 ? -8.336 20.172 16.406 1 93.19 88 CYS A N 1
ATOM 730 C CA . CYS A 1 88 ? -7.145 21 16.438 1 93.19 88 CYS A CA 1
ATOM 731 C C . CYS A 1 88 ? -6.785 21.484 15.031 1 93.19 88 CYS A C 1
ATOM 733 O O . CYS A 1 88 ? -5.617 21.766 14.75 1 93.19 88 CYS A O 1
ATOM 735 N N . ASN A 1 89 ? -7.66 21.406 14.055 1 91.94 89 ASN A N 1
ATOM 736 C CA . ASN A 1 89 ? -7.602 22.031 12.742 1 91.94 89 ASN A CA 1
ATOM 737 C C . ASN A 1 89 ? -6.836 21.172 11.742 1 91.94 89 ASN A C 1
ATOM 739 O O . ASN A 1 89 ? -6.484 21.641 10.656 1 91.94 89 ASN A O 1
ATOM 743 N N . ILE A 1 90 ? -6.461 20.016 12.039 1 93.62 90 ILE A N 1
ATOM 744 C CA . ILE A 1 90 ? -5.863 19.125 11.055 1 93.62 90 ILE A CA 1
ATOM 745 C C . ILE A 1 90 ? -6.957 18.484 10.195 1 93.62 90 ILE A C 1
ATOM 747 O O . ILE A 1 90 ? -7.809 17.75 10.703 1 93.62 90 ILE A O 1
ATOM 751 N N . PRO A 1 91 ? -6.938 18.75 8.945 1 94.56 91 PRO A N 1
ATOM 752 C CA . PRO A 1 91 ? -8.078 18.391 8.109 1 94.56 91 PRO A CA 1
ATOM 753 C C . PRO A 1 91 ? -8.055 16.922 7.68 1 94.56 91 PRO A C 1
ATOM 755 O O . PRO A 1 91 ? -8.156 16.625 6.484 1 94.56 91 PRO A O 1
ATOM 758 N N . ILE A 1 92 ? -8.055 15.992 8.57 1 96.12 92 ILE A N 1
ATOM 759 C CA . ILE A 1 92 ? -8.078 14.562 8.281 1 96.12 92 ILE A CA 1
ATOM 760 C C . ILE A 1 92 ? -9.516 14.102 8.078 1 96.12 92 ILE A C 1
ATOM 762 O O . ILE A 1 92 ? -10.422 14.531 8.805 1 96.12 92 ILE A O 1
ATOM 766 N N . GLU A 1 93 ? -9.719 13.312 7.074 1 97.44 93 GLU A N 1
ATOM 767 C CA . GLU A 1 93 ? -11.023 12.719 6.789 1 97.44 93 GLU A CA 1
ATOM 768 C C . GLU A 1 93 ? -10.922 11.195 6.711 1 97.44 93 GLU A C 1
ATOM 770 O O . GLU A 1 93 ? -9.922 10.656 6.234 1 97.44 93 GLU A O 1
ATOM 775 N N . TYR A 1 94 ? -11.961 10.547 7.219 1 98.31 94 TYR A N 1
ATOM 776 C CA . TYR A 1 94 ? -12.102 9.125 6.945 1 98.31 94 TYR A CA 1
ATOM 777 C C . TYR A 1 94 ? -12.57 8.883 5.512 1 98.31 94 TYR A C 1
ATOM 779 O O . TYR A 1 94 ? -13.398 9.633 4.992 1 98.31 94 TYR A O 1
ATOM 787 N N . CYS A 1 95 ? -12.07 7.906 4.91 1 98.69 95 CYS A N 1
ATOM 788 C CA . CYS A 1 95 ? -12.492 7.418 3.602 1 98.69 95 CYS A CA 1
ATOM 789 C C . CYS A 1 95 ? -12.789 5.922 3.646 1 98.69 95 CYS A C 1
ATOM 791 O O . CYS A 1 95 ? -12.008 5.148 4.203 1 98.69 95 CYS A O 1
ATOM 793 N N . TYR A 1 96 ? -13.914 5.488 3.145 1 98.5 96 TYR A N 1
ATOM 794 C CA . TYR A 1 96 ? -14.25 4.07 3.227 1 98.5 96 TYR A CA 1
ATOM 795 C C . TYR A 1 96 ? -15 3.615 1.978 1 98.5 96 TYR A C 1
ATOM 797 O O . TYR A 1 96 ? -15.539 4.438 1.238 1 98.5 96 TYR A O 1
ATOM 805 N N . ASN A 1 97 ? -15.016 2.338 1.733 1 97.94 97 ASN A N 1
ATOM 806 C CA . ASN A 1 97 ? -15.555 1.719 0.527 1 97.94 97 ASN A CA 1
ATOM 807 C C . ASN A 1 97 ? -17.078 1.651 0.564 1 97.94 97 ASN A C 1
ATOM 809 O O . ASN A 1 97 ? -17.672 1.436 1.624 1 97.94 97 ASN A O 1
ATOM 813 N N . LEU A 1 98 ? -17.719 1.708 -0.614 1 97.06 98 LEU A N 1
ATOM 814 C CA . LEU A 1 98 ? -19.156 1.52 -0.76 1 97.06 98 LEU A CA 1
ATOM 815 C C . LEU A 1 98 ? -19.469 0.196 -1.452 1 97.06 98 LEU A C 1
ATOM 817 O O . LEU A 1 98 ? -20.609 -0.248 -1.468 1 97.06 98 LEU A O 1
ATOM 821 N N . VAL A 1 99 ? -18.438 -0.41 -2.086 1 95.62 99 VAL A N 1
ATOM 822 C CA . VAL A 1 99 ? -18.562 -1.725 -2.709 1 95.62 99 VAL A CA 1
ATOM 823 C C . VAL A 1 99 ? -17.438 -2.633 -2.225 1 95.62 99 VAL A C 1
ATOM 825 O O . VAL A 1 99 ? -16.438 -2.154 -1.687 1 95.62 99 VAL A O 1
ATOM 828 N N . ASP A 1 100 ? -17.578 -3.896 -2.455 1 92.12 100 ASP A N 1
ATOM 829 C CA . ASP A 1 100 ? -16.672 -4.867 -1.849 1 92.12 100 ASP A CA 1
ATOM 830 C C . ASP A 1 100 ? -15.523 -5.207 -2.793 1 92.12 100 ASP A C 1
ATOM 832 O O . ASP A 1 100 ? -14.531 -5.805 -2.377 1 92.12 100 ASP A O 1
ATOM 836 N N . ASP A 1 101 ? -15.664 -4.852 -4.02 1 91.94 101 ASP A N 1
ATOM 837 C CA . ASP A 1 101 ? -14.641 -5.199 -5 1 91.94 101 ASP A CA 1
ATOM 838 C C . ASP A 1 101 ? -14.32 -4.012 -5.91 1 91.94 101 ASP A C 1
ATOM 840 O O . ASP A 1 101 ? -15.211 -3.502 -6.602 1 91.94 101 ASP A O 1
ATOM 844 N N . TYR A 1 102 ? -13.016 -3.627 -5.91 1 93.19 102 TYR A N 1
ATOM 845 C CA . TYR A 1 102 ? -12.594 -2.463 -6.684 1 93.19 102 TYR A CA 1
ATOM 846 C C . TYR A 1 102 ? -11.711 -2.875 -7.852 1 93.19 102 TYR A C 1
ATOM 848 O O . TYR A 1 102 ? -11.211 -2.023 -8.586 1 93.19 102 TYR A O 1
ATOM 856 N N . SER A 1 103 ? -11.523 -4.156 -8.047 1 89.5 103 SER A N 1
ATOM 857 C CA . SER A 1 103 ? -10.523 -4.672 -8.977 1 89.5 103 SER A CA 1
ATOM 858 C C . SER A 1 103 ? -10.859 -4.285 -10.414 1 89.5 103 SER A C 1
ATOM 860 O O . SER A 1 103 ? -9.961 -4.102 -11.234 1 89.5 103 SER A O 1
ATOM 862 N N . LYS A 1 104 ? -12.133 -4.086 -10.727 1 88.12 104 LYS A N 1
ATOM 863 C CA . LYS A 1 104 ? -12.531 -3.832 -12.109 1 88.12 104 LYS A CA 1
ATOM 864 C C . LYS A 1 104 ? -13.031 -2.4 -12.281 1 88.12 104 LYS A C 1
ATOM 866 O O . LYS A 1 104 ? -13.484 -2.023 -13.367 1 88.12 104 LYS A O 1
ATOM 871 N N . LEU A 1 105 ? -13.016 -1.676 -11.219 1 91.19 105 LEU A N 1
ATOM 872 C CA . LEU A 1 105 ? -13.438 -0.285 -11.32 1 91.19 105 LEU A CA 1
ATOM 873 C C . LEU A 1 105 ? -12.375 0.559 -12.016 1 91.19 105 LEU A C 1
ATOM 875 O O . LEU A 1 105 ? -11.18 0.366 -11.781 1 91.19 105 LEU A O 1
ATOM 879 N N . ARG A 1 106 ? -12.867 1.447 -12.891 1 85.31 106 ARG A N 1
ATOM 880 C CA . ARG A 1 106 ? -11.938 2.273 -13.648 1 85.31 106 ARG A CA 1
ATOM 881 C C . ARG A 1 106 ? -12.18 3.756 -13.391 1 85.31 106 ARG A C 1
ATOM 883 O O . ARG A 1 106 ? -13.32 4.172 -13.164 1 85.31 106 ARG A O 1
ATOM 890 N N . ASN A 1 107 ? -11.078 4.457 -13.461 1 80.31 107 ASN A N 1
ATOM 891 C CA . ASN A 1 107 ? -11.109 5.914 -13.445 1 80.31 107 ASN A CA 1
ATOM 892 C C . ASN A 1 107 ? -11.945 6.445 -12.273 1 80.31 107 ASN A C 1
ATOM 894 O O . ASN A 1 107 ? -11.734 6.043 -11.133 1 80.31 107 ASN A O 1
ATOM 898 N N . GLU A 1 108 ? -12.93 7.188 -12.594 1 91.38 108 GLU A N 1
ATOM 899 C CA . GLU A 1 108 ? -13.664 7.922 -11.57 1 91.38 108 GLU A CA 1
ATOM 900 C C . GLU A 1 108 ? -14.609 7 -10.797 1 91.38 108 GLU A C 1
ATOM 902 O O . GLU A 1 108 ? -15.109 7.367 -9.734 1 91.38 108 GLU A O 1
ATOM 907 N N . GLN A 1 109 ? -14.766 5.73 -11.258 1 95.75 109 GLN A N 1
ATOM 908 C CA . GLN A 1 109 ? -15.664 4.801 -10.57 1 95.75 109 GLN A CA 1
ATOM 909 C C . GLN A 1 109 ? -15.172 4.504 -9.156 1 95.75 109 GLN A C 1
ATOM 911 O O . GLN A 1 109 ? -15.969 4.297 -8.242 1 95.75 109 GLN A O 1
ATOM 916 N N . VAL A 1 110 ? -13.891 4.438 -8.984 1 96.69 110 VAL A N 1
ATOM 917 C CA . VAL A 1 110 ? -13.312 4.191 -7.668 1 96.69 110 VAL A CA 1
ATOM 918 C C . VAL A 1 110 ? -13.695 5.316 -6.711 1 96.69 110 VAL A C 1
ATOM 920 O O . VAL A 1 110 ? -14.109 5.066 -5.578 1 96.69 110 VAL A O 1
ATOM 923 N N . LEU A 1 111 ? -13.625 6.551 -7.203 1 97.94 111 LEU A N 1
ATOM 924 C CA . LEU A 1 111 ? -13.93 7.723 -6.387 1 97.94 111 LEU A CA 1
ATOM 925 C C . LEU A 1 111 ? -15.414 7.793 -6.066 1 97.94 111 LEU A C 1
ATOM 927 O O . LEU A 1 111 ? -15.797 8.1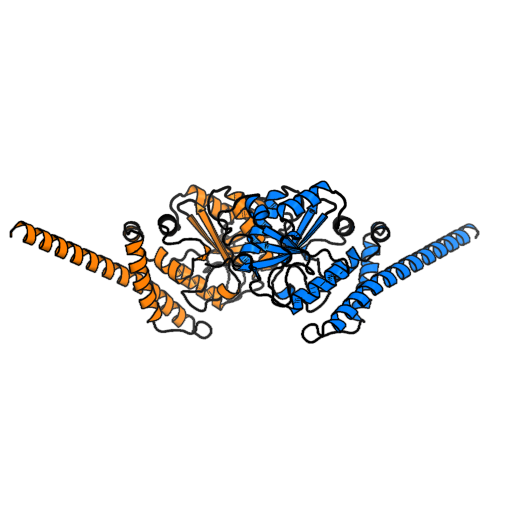02 -4.938 1 97.94 111 LEU A O 1
ATOM 931 N N . VAL A 1 112 ? -16.219 7.438 -7.059 1 98.38 112 VAL A N 1
ATOM 932 C CA . VAL A 1 112 ? -17.672 7.496 -6.906 1 98.38 112 VAL A CA 1
ATOM 933 C C . VAL A 1 112 ? -18.125 6.43 -5.914 1 98.38 112 VAL A C 1
ATOM 935 O O . VAL A 1 112 ? -19.125 6.609 -5.215 1 98.38 112 VAL A O 1
ATOM 938 N N . ASN A 1 113 ? -17.375 5.391 -5.805 1 98.19 113 ASN A N 1
ATOM 939 C CA . ASN A 1 113 ? -17.75 4.293 -4.918 1 98.19 113 ASN A CA 1
ATOM 940 C C . ASN A 1 113 ? -17.016 4.367 -3.588 1 98.19 113 ASN A C 1
ATOM 942 O O . ASN A 1 113 ? -16.797 3.344 -2.938 1 98.19 113 ASN A O 1
ATOM 946 N N . SER A 1 114 ? -16.578 5.504 -3.197 1 98.44 114 SER A N 1
ATOM 947 C CA . SER A 1 114 ? -15.938 5.773 -1.916 1 98.44 114 SER A CA 1
ATOM 948 C C . SER A 1 114 ? -16.547 6.992 -1.233 1 98.44 114 SER A C 1
ATOM 950 O O . SER A 1 114 ? -16.828 8 -1.885 1 98.44 114 SER A O 1
ATOM 952 N N . ASN A 1 115 ? -16.734 6.891 0.038 1 98.69 115 ASN A N 1
ATOM 953 C CA . ASN A 1 115 ? -17.25 8.016 0.815 1 98.69 115 ASN A CA 1
ATOM 954 C C . ASN A 1 115 ? -16.203 8.539 1.8 1 98.69 115 ASN A C 1
ATOM 956 O O . ASN A 1 115 ? -15.234 7.84 2.121 1 98.69 115 ASN A O 1
ATOM 960 N N . THR A 1 116 ? -16.453 9.766 2.217 1 98.62 116 THR A N 1
ATOM 961 C CA . THR A 1 116 ? -15.609 10.391 3.236 1 98.62 116 THR A CA 1
ATOM 962 C C . THR A 1 116 ? -16.469 10.977 4.352 1 98.62 116 THR A C 1
ATOM 964 O O . THR A 1 116 ? -17.672 11.211 4.164 1 98.62 116 THR A O 1
ATOM 967 N N . SER A 1 117 ? -15.836 11.164 5.48 1 98.62 117 SER A N 1
ATOM 968 C CA . SER A 1 117 ? -16.5 11.789 6.621 1 98.62 117 SER A CA 1
ATOM 969 C C . SER A 1 117 ? -15.484 12.328 7.625 1 98.62 117 SER A C 1
ATOM 971 O O . SER A 1 117 ? -14.391 11.781 7.762 1 98.62 117 SER A O 1
ATOM 973 N N . GLU A 1 118 ? -15.945 13.328 8.281 1 97.88 118 GLU A N 1
ATOM 974 C CA . GLU A 1 118 ? -15.18 13.766 9.445 1 97.88 118 GLU A CA 1
ATOM 975 C C . GLU A 1 118 ? -15.156 12.688 10.523 1 97.88 118 GLU A C 1
ATOM 977 O O . GLU A 1 118 ? -16.125 11.953 10.711 1 97.88 118 GLU A O 1
ATOM 982 N N . PRO A 1 119 ? -14.062 12.648 11.273 1 97.88 119 PRO A N 1
ATOM 983 C CA . PRO A 1 119 ? -13.945 11.617 12.305 1 97.88 119 PRO A CA 1
ATOM 984 C C . PRO A 1 119 ? -15.078 11.672 13.32 1 97.88 119 PRO A C 1
ATOM 986 O O . PRO A 1 119 ? -15.562 10.625 13.766 1 97.88 119 PRO A O 1
ATOM 989 N N . SER A 1 120 ? -15.641 12.781 13.672 1 97.38 120 SER A N 1
ATOM 990 C CA . SER A 1 120 ? -16.594 12.938 14.773 1 97.38 120 SER A CA 1
ATOM 991 C C . SER A 1 120 ? -17.969 12.391 14.398 1 97.38 120 SER A C 1
ATOM 993 O O . SER A 1 120 ? -18.797 12.148 15.266 1 97.38 120 SER A O 1
ATOM 995 N N . ILE A 1 121 ? -18.219 12.203 13.141 1 98.12 121 ILE A N 1
ATOM 996 C CA . ILE A 1 121 ? -19.578 11.844 12.766 1 98.12 121 ILE A CA 1
ATOM 997 C C . ILE A 1 121 ? -19.562 10.555 11.938 1 98.12 121 ILE A C 1
ATOM 999 O O . ILE A 1 121 ? -20.625 10.086 11.492 1 98.12 121 ILE A O 1
ATOM 1003 N N . VAL A 1 122 ? -18.422 9.938 11.703 1 98.38 122 VAL A N 1
ATOM 1004 C CA . VAL A 1 122 ? -18.266 8.844 10.75 1 98.38 122 VAL A CA 1
ATOM 1005 C C . VAL A 1 122 ? -18.891 7.574 11.32 1 98.38 122 VAL A C 1
ATOM 1007 O O . VAL A 1 122 ? -19.531 6.805 10.602 1 98.38 122 VAL A O 1
ATOM 1010 N N . CYS A 1 123 ? -18.703 7.332 12.617 1 98.44 123 CYS A N 1
ATOM 1011 C CA . CYS A 1 123 ? -19.172 6.09 13.234 1 98.44 123 CYS A CA 1
ATOM 1012 C C . CYS A 1 123 ? -19.406 6.27 14.727 1 98.44 123 CYS A C 1
ATOM 1014 O O . CYS A 1 123 ? -19.062 7.312 15.289 1 98.44 123 CYS A O 1
ATOM 1016 N N . ASP A 1 124 ? -19.984 5.324 15.375 1 97.44 124 ASP A N 1
ATOM 1017 C CA . ASP A 1 124 ? -20.156 5.328 16.828 1 97.44 124 ASP A CA 1
ATOM 1018 C C . ASP A 1 124 ? -18.938 4.703 17.516 1 97.44 124 ASP A C 1
ATOM 1020 O O . ASP A 1 124 ? -17.922 4.453 16.875 1 97.44 124 ASP A O 1
ATOM 1024 N N . GLU A 1 125 ? -18.984 4.445 18.828 1 95.25 125 GLU A N 1
ATOM 1025 C CA . GLU A 1 125 ? -17.859 4.008 19.641 1 95.25 125 GLU A CA 1
ATOM 1026 C C . GLU A 1 125 ? -17.469 2.564 19.312 1 95.25 125 GLU A C 1
ATOM 1028 O O . GLU A 1 125 ? -16.391 2.102 19.688 1 95.25 125 GLU A O 1
ATOM 1033 N N . ASN A 1 126 ? -18.359 1.912 18.531 1 95.88 126 ASN A N 1
ATOM 1034 C CA . ASN A 1 126 ? -18.094 0.517 18.203 1 95.88 126 ASN A CA 1
ATOM 1035 C C . ASN A 1 126 ? -17.688 0.363 16.734 1 95.88 126 ASN A C 1
ATOM 1037 O O . ASN A 1 126 ? -17.469 -0.754 16.266 1 95.88 126 ASN A O 1
ATOM 1041 N N . GLY A 1 127 ? -17.547 1.474 16.031 1 97.88 127 GLY A N 1
ATOM 1042 C CA . GLY A 1 127 ? -17.109 1.427 14.641 1 97.88 127 GLY A CA 1
ATOM 1043 C C . GLY A 1 127 ? -18.25 1.267 13.656 1 97.88 127 GLY A C 1
ATOM 1044 O O . GLY A 1 127 ? -18.031 1.062 12.461 1 97.88 127 GLY A O 1
ATOM 1045 N N . ASN A 1 128 ? -19.5 1.268 14.195 1 98.38 128 ASN A N 1
ATOM 1046 C CA . ASN A 1 128 ? -20.656 1.273 13.289 1 98.38 128 ASN A CA 1
ATOM 1047 C C . ASN A 1 128 ? -20.812 2.623 12.594 1 98.38 128 ASN A C 1
ATOM 1049 O O . ASN A 1 128 ? -20.875 3.66 13.258 1 98.38 128 ASN A O 1
ATOM 1053 N N . ILE A 1 129 ? -20.891 2.551 11.336 1 98.31 129 ILE A N 1
ATOM 1054 C CA . ILE A 1 129 ? -21.031 3.793 10.586 1 98.31 129 ILE A CA 1
ATOM 1055 C C . ILE A 1 129 ? -22.406 4.418 10.867 1 98.31 129 ILE A C 1
ATOM 1057 O O . ILE A 1 129 ? -23.422 3.719 10.875 1 98.31 129 ILE A O 1
ATOM 1061 N N . THR A 1 130 ? -22.375 5.648 11.125 1 97.56 130 THR A N 1
ATOM 1062 C CA . THR A 1 130 ? -23.594 6.402 11.422 1 97.56 130 THR A CA 1
ATOM 1063 C C . THR A 1 130 ? -23.672 7.664 10.562 1 97.56 130 THR A C 1
ATOM 1065 O O . THR A 1 130 ? -22.734 7.977 9.828 1 97.56 130 THR A O 1
ATOM 1068 N N . ASN A 1 131 ? -24.812 8.344 10.516 1 96.19 131 ASN A N 1
ATOM 1069 C CA . ASN A 1 131 ? -25.016 9.648 9.891 1 96.19 131 ASN A CA 1
ATOM 1070 C C . ASN A 1 131 ? -24.641 9.617 8.406 1 96.19 131 ASN A C 1
ATOM 1072 O O . ASN A 1 131 ? -23.953 10.508 7.91 1 96.19 131 ASN A O 1
ATOM 1076 N N . TYR A 1 132 ? -25.016 8.586 7.672 1 97 132 TYR A N 1
ATOM 1077 C CA . TYR A 1 132 ? -24.672 8.391 6.27 1 97 132 TYR A CA 1
ATOM 1078 C C . TYR A 1 132 ? -24.969 9.641 5.449 1 97 132 TYR A C 1
ATOM 1080 O O . TYR A 1 132 ? -24.219 9.984 4.535 1 97 132 TYR A O 1
ATOM 1088 N N . ASN A 1 133 ? -26.031 10.297 5.812 1 96.75 133 ASN A N 1
ATOM 1089 C CA . ASN A 1 133 ? -26.5 11.445 5.043 1 96.75 133 ASN A CA 1
ATOM 1090 C C . ASN A 1 133 ? -25.531 12.625 5.168 1 96.75 133 ASN A C 1
ATOM 1092 O O . ASN A 1 133 ? -25.625 13.578 4.391 1 96.75 133 ASN A O 1
ATOM 1096 N N . LYS A 1 134 ? -24.625 12.609 6.145 1 98.06 134 LYS A N 1
ATOM 1097 C CA . LYS A 1 134 ? -23.672 13.695 6.352 1 98.06 134 LYS A CA 1
ATOM 1098 C C . LYS A 1 134 ? -22.328 13.383 5.715 1 98.06 134 LYS A C 1
ATOM 1100 O O . LYS A 1 134 ? -21.422 14.219 5.707 1 98.06 134 LYS A O 1
ATOM 1105 N N . HIS A 1 135 ? -22.172 12.195 5.25 1 98.38 135 HIS A N 1
ATOM 1106 C CA . HIS A 1 135 ? -20.922 11.82 4.586 1 98.38 135 HIS A CA 1
ATOM 1107 C C . HIS A 1 135 ? -20.891 12.336 3.152 1 98.38 135 HIS A C 1
ATOM 1109 O O . HIS A 1 135 ? -21.938 12.625 2.562 1 98.38 135 HIS A O 1
ATOM 1115 N N . ILE A 1 136 ? -19.75 12.57 2.646 1 98.31 136 ILE A N 1
ATOM 1116 C CA . ILE A 1 136 ? -19.562 13.141 1.318 1 98.31 136 ILE A CA 1
ATOM 1117 C C . ILE A 1 136 ? -18.875 12.125 0.41 1 98.31 136 ILE A C 1
ATOM 1119 O O . ILE A 1 136 ? -17.906 11.477 0.814 1 98.31 136 ILE A O 1
ATOM 1123 N N . ASN A 1 137 ? -19.406 11.992 -0.8 1 98.56 137 ASN A N 1
ATOM 1124 C CA . ASN A 1 137 ? -18.734 11.164 -1.794 1 98.56 137 ASN A CA 1
ATOM 1125 C C . ASN A 1 137 ? -17.344 11.703 -2.113 1 98.56 137 ASN A C 1
ATOM 1127 O O . ASN A 1 137 ? -17.156 12.906 -2.262 1 98.56 137 ASN A O 1
ATOM 1131 N N . LEU A 1 138 ? -16.406 10.789 -2.223 1 98.31 138 LEU A N 1
ATOM 1132 C CA . LEU A 1 138 ? -15.023 11.203 -2.391 1 98.31 138 LEU A CA 1
ATOM 1133 C C . LEU A 1 138 ? -14.844 12.008 -3.67 1 98.31 138 LEU A C 1
ATOM 1135 O O . LEU A 1 138 ? -14.117 13.008 -3.682 1 98.31 138 LEU A O 1
ATOM 1139 N N . LYS A 1 139 ? -15.461 11.594 -4.727 1 97.88 139 LYS A N 1
ATOM 1140 C CA . LYS A 1 139 ? -15.336 12.352 -5.969 1 97.88 139 LYS A CA 1
ATOM 1141 C C . LYS A 1 139 ? -15.844 13.781 -5.793 1 97.88 139 LYS A C 1
ATOM 1143 O O . LYS A 1 139 ? -15.219 14.734 -6.266 1 97.88 139 LYS A O 1
ATOM 1148 N N . ASN A 1 140 ? -16.984 13.891 -5.152 1 97.38 140 ASN A N 1
ATOM 1149 C CA . ASN A 1 140 ? -17.562 15.211 -4.914 1 97.38 140 ASN A CA 1
ATOM 1150 C C . ASN A 1 140 ? -16.641 16.078 -4.062 1 97.38 140 ASN A C 1
ATOM 1152 O O . ASN A 1 140 ? -16.5 17.281 -4.312 1 97.38 140 ASN A O 1
ATOM 1156 N N . LEU A 1 141 ? -16.062 15.477 -3.082 1 96.12 141 LEU A N 1
ATOM 1157 C CA . LEU A 1 141 ? -15.133 16.219 -2.24 1 96.12 141 LEU A CA 1
ATOM 1158 C C . LEU A 1 141 ? -13.961 16.75 -3.059 1 96.12 141 LEU A C 1
ATOM 1160 O O . LEU A 1 141 ? -13.625 17.922 -2.984 1 96.12 141 LEU A O 1
ATOM 1164 N N . ILE A 1 142 ? -13.359 15.883 -3.857 1 95.12 142 ILE A N 1
ATOM 1165 C CA . ILE A 1 142 ? -12.203 16.25 -4.676 1 95.12 142 ILE A CA 1
ATOM 1166 C C . ILE A 1 142 ? -12.602 17.328 -5.676 1 95.12 142 ILE A C 1
ATOM 1168 O O . ILE A 1 142 ? -11.883 18.312 -5.844 1 95.12 142 ILE A O 1
ATOM 1172 N N . ASP A 1 143 ? -13.75 17.172 -6.293 1 94.5 143 ASP A N 1
ATOM 1173 C CA . ASP A 1 143 ? -14.234 18.141 -7.262 1 94.5 143 ASP A CA 1
ATOM 1174 C C . ASP A 1 143 ? -14.445 19.516 -6.602 1 94.5 143 ASP A C 1
ATOM 1176 O O . ASP A 1 143 ? -14.141 20.547 -7.191 1 94.5 143 ASP A O 1
ATOM 1180 N N . SER A 1 144 ? -14.977 19.438 -5.438 1 94 144 SER A N 1
ATOM 1181 C CA . SER A 1 144 ? -15.188 20.688 -4.711 1 94 144 SER A CA 1
ATOM 1182 C C . SER A 1 144 ? -13.859 21.359 -4.375 1 94 144 SER A C 1
ATOM 1184 O O . SER A 1 144 ? -13.742 22.594 -4.418 1 94 144 SER A O 1
ATOM 1186 N N . MET A 1 145 ? -12.891 20.609 -4.016 1 91.38 145 MET A N 1
ATOM 1187 C CA . MET A 1 145 ? -11.562 21.141 -3.709 1 91.38 145 MET A CA 1
ATOM 1188 C C . MET A 1 145 ? -10.922 21.75 -4.953 1 91.38 145 MET A C 1
ATOM 1190 O O . MET A 1 145 ? -10.25 22.766 -4.867 1 91.38 145 MET A O 1
ATOM 1194 N N . ILE A 1 146 ? -11.102 21.094 -6.031 1 90.31 146 ILE A N 1
ATOM 1195 C CA . ILE A 1 146 ? -10.555 21.594 -7.289 1 90.31 146 ILE A CA 1
ATOM 1196 C C . ILE A 1 146 ? -11.188 22.938 -7.633 1 90.31 146 ILE A C 1
ATOM 1198 O O . ILE A 1 146 ? -10.5 23.859 -8.062 1 90.31 146 ILE A O 1
ATOM 1202 N N . LYS A 1 147 ? -12.492 23.078 -7.379 1 88.88 147 LYS A N 1
ATOM 1203 C CA . LYS A 1 147 ? -13.25 24.266 -7.742 1 88.88 147 LYS A CA 1
ATOM 1204 C C . LYS A 1 147 ? -12.977 25.422 -6.773 1 88.88 147 LYS A C 1
ATOM 1206 O O . LYS A 1 147 ? -12.906 26.578 -7.176 1 88.88 147 LYS A O 1
ATOM 1211 N N . ALA A 1 148 ? -13.062 25.172 -5.477 1 77.75 148 ALA A N 1
ATOM 1212 C CA . ALA A 1 148 ? -12.984 26.203 -4.438 1 77.75 148 ALA A CA 1
ATOM 1213 C C . ALA A 1 148 ? -11.656 26.938 -4.492 1 77.75 148 ALA A C 1
ATOM 1215 O O . ALA A 1 148 ? -11.602 28.156 -4.25 1 77.75 148 ALA A O 1
ATOM 1216 N N . GLY A 1 149 ? -10.781 26.656 -5.113 1 65.19 149 GLY A N 1
ATOM 1217 C CA . GLY A 1 149 ? -9.508 27.344 -4.992 1 65.19 149 GLY A CA 1
ATOM 1218 C C . GLY A 1 149 ? -9.188 27.766 -3.568 1 65.19 149 GLY A C 1
ATOM 1219 O O . GLY A 1 149 ? -10.094 28 -2.771 1 65.19 149 GLY A O 1
ATOM 1220 N N . GLY A 1 150 ? -8.016 27.719 -2.971 1 60.81 150 GLY A N 1
ATOM 1221 C CA . GLY A 1 150 ? -7.555 28.328 -1.729 1 60.81 150 GLY A CA 1
ATOM 1222 C C . GLY A 1 150 ? -8.109 27.641 -0.493 1 60.81 150 GLY A C 1
ATOM 1223 O O . GLY A 1 150 ? -8.508 28.297 0.465 1 60.81 150 GLY A O 1
ATOM 1224 N N . THR A 1 151 ? -8.234 26.391 -0.378 1 67.81 151 THR A N 1
ATOM 1225 C CA . THR A 1 151 ? -8.867 25.688 0.73 1 67.81 151 THR A CA 1
ATOM 1226 C C . THR A 1 151 ? -7.852 25.406 1.836 1 67.81 151 THR A C 1
ATOM 1228 O O . THR A 1 151 ? -7.188 26.312 2.326 1 67.81 151 THR A O 1
ATOM 1231 N N . ASN A 1 152 ? -7.758 24.312 2.354 1 74.25 152 ASN A N 1
ATOM 1232 C CA . ASN A 1 152 ? -7.02 23.891 3.537 1 74.25 152 ASN A CA 1
ATOM 1233 C C . ASN A 1 152 ? -5.539 23.688 3.234 1 74.25 152 ASN A C 1
ATOM 1235 O O . ASN A 1 152 ? -4.75 23.406 4.137 1 74.25 152 ASN A O 1
ATOM 1239 N N . GLY A 1 153 ? -5.184 24.062 1.946 1 75.81 153 GLY A N 1
ATOM 1240 C CA . GLY A 1 153 ? -3.832 23.672 1.576 1 75.81 153 GLY A CA 1
ATOM 1241 C C . GLY A 1 153 ? -2.926 24.859 1.303 1 75.81 153 GLY A C 1
ATOM 1242 O O . GLY A 1 153 ? -1.752 24.688 0.965 1 75.81 153 GLY A O 1
ATOM 1243 N N . ASP A 1 154 ? -3.42 26.078 1.491 1 77.19 154 ASP A N 1
ATOM 1244 C CA . ASP A 1 154 ? -2.633 27.25 1.108 1 77.19 154 ASP A CA 1
ATOM 1245 C C . ASP A 1 154 ? -1.308 27.281 1.867 1 77.19 154 ASP A C 1
ATOM 1247 O O . ASP A 1 154 ? -0.241 27.406 1.26 1 77.19 154 ASP A O 1
ATOM 1251 N N . SER A 1 155 ? -1.461 27.141 3.125 1 79.19 155 SER A N 1
ATOM 1252 C CA . SER A 1 155 ? -0.258 27.203 3.949 1 79.19 155 SER A CA 1
ATOM 1253 C C . SER A 1 155 ? 0.672 26.031 3.656 1 79.19 155 SER A C 1
ATOM 1255 O O . SER A 1 155 ? 1.878 26.219 3.479 1 79.19 155 SER A O 1
ATOM 1257 N N . PHE A 1 156 ? 0.091 24.891 3.57 1 86.06 156 PHE A N 1
ATOM 1258 C CA . PHE A 1 156 ? 0.89 23.703 3.326 1 86.06 156 PHE A CA 1
ATOM 1259 C C . PHE A 1 156 ? 1.604 23.797 1.983 1 86.06 156 PHE A C 1
ATOM 1261 O O . PHE A 1 156 ? 2.809 23.547 1.896 1 86.06 156 PHE A O 1
ATOM 1268 N N . ASN A 1 157 ? 0.937 24.25 1.029 1 81.88 157 ASN A N 1
ATOM 1269 C CA . ASN A 1 157 ? 1.487 24.312 -0.32 1 81.88 157 ASN A CA 1
ATOM 1270 C C . ASN A 1 157 ? 2.547 25.406 -0.44 1 81.88 157 ASN A C 1
ATOM 1272 O O . ASN A 1 157 ? 3.518 25.25 -1.183 1 81.88 157 ASN A O 1
ATOM 1276 N N . SER A 1 158 ? 2.289 26.438 0.292 1 79.56 158 SER A N 1
ATOM 1277 C CA . SER A 1 158 ? 3.295 27.5 0.319 1 79.56 158 SER A CA 1
ATOM 1278 C C . SER A 1 158 ? 4.605 27 0.919 1 79.56 158 SER A C 1
ATOM 1280 O O . SER A 1 158 ? 5.684 27.297 0.408 1 79.56 158 SER A O 1
ATOM 1282 N N . LEU A 1 159 ? 4.457 26.188 1.904 1 84.56 159 LEU A N 1
ATOM 1283 C CA . LEU A 1 159 ? 5.645 25.672 2.572 1 84.56 159 LEU A CA 1
ATOM 1284 C C . LEU A 1 159 ? 6.348 24.641 1.7 1 84.56 159 LEU A C 1
ATOM 1286 O O . LEU A 1 159 ? 7.57 24.5 1.765 1 84.56 159 LEU A O 1
ATOM 1290 N N . LEU A 1 160 ? 5.578 23.938 0.938 1 81.5 160 LEU A N 1
ATOM 1291 C CA . LEU A 1 160 ? 6.152 23.047 -0.056 1 81.5 160 LEU A CA 1
ATOM 1292 C C . LEU A 1 160 ? 6.902 23.828 -1.13 1 81.5 160 LEU A C 1
ATOM 1294 O O . LEU A 1 160 ? 8.023 23.469 -1.503 1 81.5 160 LEU A O 1
ATOM 1298 N N . SER A 1 161 ? 6.328 24.922 -1.527 1 76 161 SER A N 1
ATOM 1299 C CA . SER A 1 161 ? 6.891 25.734 -2.6 1 76 161 SER A CA 1
ATOM 1300 C C . SER A 1 161 ? 8.172 26.438 -2.148 1 76 161 SER A C 1
ATOM 1302 O O . SER A 1 161 ? 9.078 26.656 -2.951 1 76 161 SER A O 1
ATOM 1304 N N . GLU A 1 162 ? 8.211 26.75 -0.894 1 78.75 162 GLU A N 1
ATOM 1305 C CA . GLU A 1 162 ? 9.383 27.422 -0.332 1 78.75 162 GLU A CA 1
ATOM 1306 C C . GLU A 1 162 ? 10.453 26.406 0.056 1 78.75 162 GLU A C 1
ATOM 1308 O O . GLU A 1 162 ? 11.492 26.766 0.611 1 78.75 162 GLU A O 1
ATOM 1313 N N . ASP A 1 163 ? 10.125 25.125 -0.2 1 82.56 163 ASP A N 1
ATOM 1314 C CA . ASP A 1 163 ? 11.055 24.031 0.03 1 82.56 163 ASP A CA 1
ATOM 1315 C C . ASP A 1 163 ? 11.289 23.812 1.523 1 82.56 163 ASP A C 1
ATOM 1317 O O . ASP A 1 163 ? 12.344 23.297 1.924 1 82.56 163 ASP A O 1
ATOM 1321 N N . PHE A 1 164 ? 10.367 24.438 2.217 1 86.81 164 PHE A N 1
ATOM 1322 C CA . PHE A 1 164 ? 10.391 24.094 3.631 1 86.81 164 PHE A CA 1
ATOM 1323 C C . PHE A 1 164 ? 9.953 22.641 3.84 1 86.81 164 PHE A C 1
ATOM 1325 O O . PHE A 1 164 ? 10.57 21.906 4.609 1 86.81 164 PHE A O 1
ATOM 1332 N N . ILE A 1 165 ? 8.844 22.375 3.211 1 86.88 165 ILE A N 1
ATOM 1333 C CA . ILE A 1 165 ? 8.453 20.984 3.068 1 86.88 165 ILE A CA 1
ATOM 1334 C C . ILE A 1 165 ? 8.977 20.438 1.739 1 86.88 165 ILE A C 1
ATOM 1336 O O . ILE A 1 165 ? 8.633 20.953 0.673 1 86.88 165 ILE A O 1
ATOM 1340 N N . LYS A 1 166 ? 9.734 19.469 1.798 1 83.88 166 LYS A N 1
ATOM 1341 C CA . LYS A 1 166 ? 10.367 18.984 0.571 1 83.88 166 LYS A CA 1
ATOM 1342 C C . LYS A 1 166 ? 9.43 18.062 -0.201 1 83.88 166 LYS A C 1
ATOM 1344 O O . LYS A 1 166 ? 9.344 18.141 -1.428 1 83.88 166 LYS A O 1
ATOM 1349 N N . ASN A 1 167 ? 8.836 17.141 0.554 1 87.94 167 ASN A N 1
ATOM 1350 C CA . ASN A 1 167 ? 7.914 16.188 -0.053 1 87.94 167 ASN A CA 1
ATOM 1351 C C . ASN A 1 167 ? 6.812 15.773 0.922 1 87.94 167 ASN A C 1
ATOM 1353 O O . ASN A 1 167 ? 6.898 16.062 2.117 1 87.94 167 ASN A O 1
ATOM 1357 N N . LEU A 1 168 ? 5.766 15.211 0.376 1 91.69 168 LEU A N 1
ATOM 1358 C CA . LEU A 1 168 ? 4.648 14.766 1.2 1 91.69 168 LEU A CA 1
ATOM 1359 C C . LEU A 1 168 ? 5.113 13.75 2.236 1 91.69 168 LEU A C 1
ATOM 1361 O O . LEU A 1 168 ? 4.547 13.664 3.328 1 91.69 168 LEU A O 1
ATOM 1365 N N . GLN A 1 169 ? 6.117 13.078 1.961 1 90.19 169 GLN A N 1
ATOM 1366 C CA . GLN A 1 169 ? 6.641 12.039 2.836 1 90.19 169 GLN A CA 1
ATOM 1367 C C . GLN A 1 169 ? 7.156 12.625 4.148 1 90.19 169 GLN A C 1
ATOM 1369 O O . GLN A 1 169 ? 7.23 11.922 5.16 1 90.19 169 GLN A O 1
ATOM 1374 N N . ASP A 1 170 ? 7.504 13.875 4.141 1 90.19 170 ASP A N 1
ATOM 1375 C CA . ASP A 1 170 ? 8.055 14.531 5.324 1 90.19 170 ASP A CA 1
ATOM 1376 C C . ASP A 1 170 ? 6.945 14.977 6.27 1 90.19 170 ASP A C 1
ATOM 1378 O O . ASP A 1 170 ? 7.215 15.43 7.387 1 90.19 170 ASP A O 1
ATOM 1382 N N . THR A 1 171 ? 5.75 14.789 5.844 1 92.75 171 THR A N 1
ATOM 1383 C CA . THR A 1 171 ? 4.621 15.273 6.633 1 92.75 171 THR A CA 1
ATOM 1384 C C . THR A 1 171 ? 4.375 14.367 7.836 1 92.75 171 THR A C 1
ATOM 1386 O O . THR A 1 171 ? 4.25 13.148 7.688 1 92.75 171 THR A O 1
ATOM 1389 N N . ASN A 1 172 ? 4.445 14.906 8.953 1 92.88 172 ASN A N 1
ATOM 1390 C CA . ASN A 1 172 ? 4.066 14.25 10.195 1 92.88 172 ASN A CA 1
ATOM 1391 C C . ASN A 1 172 ? 3.102 15.109 11.008 1 92.88 172 ASN A C 1
ATOM 1393 O O . ASN A 1 172 ? 2.736 16.203 10.594 1 92.88 172 ASN A O 1
ATOM 1397 N N . ILE A 1 173 ? 2.662 14.625 12.102 1 93.5 173 ILE A N 1
ATOM 1398 C CA . ILE A 1 173 ? 1.634 15.305 12.875 1 93.5 173 ILE A CA 1
ATOM 1399 C C . ILE A 1 173 ? 2.178 16.641 13.398 1 93.5 173 ILE A C 1
ATOM 1401 O O . ILE A 1 173 ? 1.471 17.641 13.398 1 93.5 173 ILE A O 1
ATOM 1405 N N . GLN A 1 174 ? 3.41 16.672 13.859 1 92.31 174 GLN A N 1
ATOM 1406 C CA . GLN A 1 174 ? 4.023 17.906 14.344 1 92.31 174 GLN A CA 1
ATOM 1407 C C . GLN A 1 174 ? 4.027 18.984 13.266 1 92.31 174 GLN A C 1
ATOM 1409 O O . GLN A 1 174 ? 3.676 20.141 13.531 1 92.31 174 GLN A O 1
ATOM 1414 N N . LEU A 1 175 ? 4.422 18.609 12.125 1 92.88 175 LEU A N 1
ATOM 1415 C CA . LEU A 1 175 ? 4.441 19.531 11 1 92.88 175 LEU A CA 1
ATOM 1416 C C . LEU A 1 175 ? 3.035 20.031 10.688 1 92.88 175 LEU A C 1
ATOM 1418 O O . LEU A 1 175 ? 2.838 21.219 10.398 1 92.88 175 LEU A O 1
ATOM 1422 N N . LEU A 1 176 ? 2.094 19.156 10.703 1 93.38 176 LEU A N 1
ATOM 1423 C CA . LEU A 1 176 ? 0.717 19.562 10.422 1 93.38 176 LEU A CA 1
ATOM 1424 C C . LEU A 1 176 ? 0.218 20.562 11.453 1 93.38 176 LEU A C 1
ATOM 1426 O O . LEU A 1 176 ? -0.474 21.516 11.109 1 93.38 176 LEU A O 1
ATOM 1430 N N . PHE A 1 177 ? 0.547 20.344 12.641 1 92.81 177 PHE A N 1
ATOM 1431 C CA . PHE A 1 177 ? 0.206 21.328 13.672 1 92.81 177 PHE A CA 1
ATOM 1432 C C . PHE A 1 177 ? 0.812 22.688 13.352 1 92.81 177 PHE A C 1
ATOM 1434 O O . PHE A 1 177 ? 0.14 23.703 13.469 1 92.81 177 PHE A O 1
ATOM 1441 N N . PHE A 1 178 ? 2.029 22.625 13 1 91.44 178 PHE A N 1
ATOM 1442 C CA . PHE A 1 178 ? 2.729 23.844 12.656 1 91.44 178 PHE A CA 1
ATOM 1443 C C . PHE A 1 178 ? 2.039 24.562 11.5 1 91.44 178 PHE A C 1
ATOM 1445 O O . PHE A 1 178 ? 1.769 25.766 11.57 1 91.44 178 PHE A O 1
ATOM 1452 N N . VAL A 1 179 ? 1.684 23.875 10.531 1 89.94 179 VAL A N 1
ATOM 1453 C CA . VAL A 1 179 ? 1.123 24.406 9.297 1 89.94 179 VAL A CA 1
ATOM 1454 C C . VAL A 1 179 ? -0.279 24.953 9.562 1 89.94 179 VAL A C 1
ATOM 1456 O O . VAL A 1 179 ? -0.629 26.047 9.094 1 89.94 179 VAL A O 1
ATOM 1459 N N . TYR A 1 180 ? -1.03 24.297 10.297 1 90.31 180 TYR A N 1
ATOM 1460 C CA . TYR A 1 180 ? -2.453 24.609 10.352 1 90.31 180 TYR A CA 1
ATOM 1461 C C . TYR A 1 180 ? -2.768 25.5 11.555 1 90.31 180 TYR A C 1
ATOM 1463 O O . TYR A 1 180 ? -3.859 26.062 11.641 1 90.31 180 TYR A O 1
ATOM 1471 N N . ASN A 1 181 ? -1.851 25.625 12.398 1 88.19 181 ASN A N 1
ATOM 1472 C CA . ASN A 1 181 ? -2.156 26.438 13.57 1 88.19 181 ASN A CA 1
ATOM 1473 C C . ASN A 1 181 ? -1.254 27.672 13.656 1 88.19 181 ASN A C 1
ATOM 1475 O O . ASN A 1 181 ? -1.471 28.547 14.492 1 88.19 181 ASN A O 1
ATOM 1479 N N . ALA A 1 182 ? -0.255 27.656 12.883 1 76.75 182 ALA A N 1
ATOM 1480 C CA . ALA A 1 182 ? 0.519 28.891 12.781 1 76.75 182 ALA A CA 1
ATOM 1481 C C . ALA A 1 182 ? -0.229 29.938 11.961 1 76.75 182 ALA A C 1
ATOM 1483 O O . ALA A 1 182 ? -0.92 29.594 10.992 1 76.75 182 ALA A O 1
ATOM 1484 N N . ASN A 1 183 ? -0.583 30.844 12.539 1 63.56 183 ASN A N 1
ATOM 1485 C CA . ASN A 1 183 ? -1.312 31.922 11.859 1 63.56 183 ASN A CA 1
ATOM 1486 C C . ASN A 1 183 ? -0.846 32.094 10.414 1 63.56 183 ASN A C 1
ATOM 1488 O O . ASN A 1 183 ? 0.243 32.594 10.164 1 63.56 183 ASN A O 1
ATOM 1492 N N . ASN A 1 184 ? -1.695 31.641 9.445 1 61.72 184 ASN A N 1
ATOM 1493 C CA . ASN A 1 184 ? -1.399 31.438 8.031 1 61.72 184 ASN A CA 1
ATOM 1494 C C . ASN A 1 184 ? -0.898 32.719 7.363 1 61.72 184 ASN A C 1
ATOM 1496 O O . ASN A 1 184 ? 0.043 32.688 6.57 1 61.72 184 ASN A O 1
ATOM 1500 N N . ARG A 1 185 ? -1.363 33.812 7.734 1 65.06 185 ARG A N 1
ATOM 1501 C CA . ARG A 1 185 ? -0.976 35.031 7.02 1 65.06 185 ARG A CA 1
ATOM 1502 C C . ARG A 1 185 ? 0.455 35.438 7.363 1 65.06 185 ARG A C 1
ATOM 1504 O O . ARG A 1 185 ? 1.209 35.875 6.488 1 65.06 185 ARG A O 1
ATOM 1511 N N . GLU A 1 186 ? 0.838 35.156 8.516 1 70.06 186 GLU A N 1
ATOM 1512 C CA . GLU A 1 186 ? 2.158 35.594 8.953 1 70.06 186 GLU A CA 1
ATOM 1513 C C . GLU A 1 186 ? 3.248 34.656 8.469 1 70.06 186 GLU A C 1
ATOM 1515 O O . GLU A 1 186 ? 4.293 35.094 7.984 1 70.06 186 GLU A O 1
ATOM 1520 N N . ILE A 1 187 ? 2.91 33.344 8.5 1 75.75 187 ILE A N 1
ATOM 1521 C CA . ILE A 1 187 ? 3.945 32.344 8.203 1 75.75 187 ILE A CA 1
ATOM 1522 C C . ILE A 1 187 ? 4.305 32.438 6.719 1 75.75 187 ILE A C 1
ATOM 1524 O O . ILE A 1 187 ? 5.43 32.094 6.332 1 75.75 187 ILE A O 1
ATOM 1528 N N . LEU A 1 188 ? 3.348 32.938 6.047 1 76.38 188 LEU A N 1
ATOM 1529 C CA . LEU A 1 188 ? 3.543 32.969 4.602 1 76.38 188 LEU A CA 1
ATOM 1530 C C . LEU A 1 188 ? 4.512 34.094 4.223 1 76.38 188 LEU A C 1
ATOM 1532 O O . LEU A 1 188 ? 5.012 34.125 3.096 1 76.38 188 LEU A O 1
ATOM 1536 N N . THR A 1 189 ? 4.777 34.969 5.152 1 79.38 189 THR A N 1
ATOM 1537 C CA . THR A 1 189 ? 5.676 36.094 4.879 1 79.38 189 THR A CA 1
ATOM 1538 C C . THR A 1 189 ? 7.113 35.719 5.234 1 79.38 189 THR A C 1
ATOM 1540 O O . THR A 1 189 ? 8.047 36.469 4.914 1 79.38 189 THR A O 1
ATOM 1543 N N . PHE A 1 190 ? 7.262 34.594 5.844 1 83.88 190 PHE A N 1
ATOM 1544 C CA . PHE A 1 190 ? 8.586 34.156 6.277 1 83.88 190 PHE A CA 1
ATOM 1545 C C . PHE A 1 190 ? 9.32 33.438 5.156 1 83.88 190 PHE A C 1
ATOM 1547 O O . PHE A 1 190 ? 8.703 32.719 4.383 1 83.88 190 PHE A O 1
ATOM 1554 N N . ASN A 1 191 ? 10.586 33.75 5.086 1 85.44 191 ASN A N 1
ATOM 1555 C CA . ASN A 1 191 ? 11.391 32.938 4.168 1 85.44 191 ASN A CA 1
ATOM 1556 C C . ASN A 1 191 ? 11.766 31.594 4.777 1 85.44 191 ASN A C 1
ATOM 1558 O O . ASN A 1 191 ? 11.445 31.312 5.934 1 85.44 191 ASN A O 1
ATOM 1562 N N . THR A 1 192 ? 12.398 30.781 4.059 1 88.62 192 THR A N 1
ATOM 1563 C CA . THR A 1 192 ? 12.688 29.406 4.441 1 88.62 192 THR A CA 1
ATOM 1564 C C . THR A 1 192 ? 13.562 29.359 5.691 1 88.62 192 THR A C 1
ATOM 1566 O O . THR A 1 192 ? 13.367 28.5 6.562 1 88.62 192 THR A O 1
ATOM 1569 N N . LYS A 1 193 ? 14.531 30.234 5.73 1 90 193 LYS A N 1
ATOM 1570 C CA . LYS A 1 193 ? 15.406 30.281 6.898 1 90 193 LYS A CA 1
ATOM 1571 C C . LYS A 1 193 ? 14.617 30.609 8.164 1 90 193 LYS A C 1
ATOM 1573 O O . LYS A 1 193 ? 14.797 29.953 9.195 1 90 193 LYS A O 1
ATOM 1578 N N . GLU A 1 194 ? 13.75 31.594 8.086 1 89.31 194 GLU A N 1
ATOM 1579 C CA . GLU A 1 194 ? 12.906 32 9.211 1 89.31 194 GLU A CA 1
ATOM 1580 C C . GLU A 1 194 ? 11.961 30.875 9.625 1 89.31 194 GLU A C 1
ATOM 1582 O O . GLU A 1 194 ? 11.781 30.609 10.812 1 89.31 194 GLU A O 1
ATOM 1587 N N . LEU A 1 195 ? 11.414 30.219 8.633 1 89.94 195 LEU A N 1
ATOM 1588 C CA . LEU A 1 195 ? 10.5 29.125 8.898 1 89.94 195 LEU A CA 1
ATOM 1589 C C . LEU A 1 195 ? 11.219 27.984 9.609 1 89.94 195 LEU A C 1
ATOM 1591 O O . LEU A 1 195 ? 10.672 27.391 10.547 1 89.94 195 LEU A O 1
ATOM 1595 N N . THR A 1 196 ? 12.352 27.703 9.156 1 92.19 196 THR A N 1
ATOM 1596 C CA . THR A 1 196 ? 13.148 26.641 9.75 1 92.19 196 THR A CA 1
ATOM 1597 C C . THR A 1 196 ? 13.477 26.953 11.211 1 92.19 196 THR A C 1
ATOM 1599 O O . THR A 1 196 ? 13.406 26.062 12.07 1 92.19 196 THR A O 1
ATOM 1602 N N . GLU A 1 197 ? 13.828 28.172 11.445 1 92.12 197 GLU A N 1
ATOM 1603 C CA . GLU A 1 197 ? 14.117 28.609 12.812 1 92.12 197 GLU A CA 1
ATOM 1604 C C . GLU A 1 197 ? 12.875 28.5 13.695 1 92.12 197 GLU A C 1
ATOM 1606 O O . GLU A 1 197 ? 12.938 27.953 14.805 1 92.12 197 GLU A O 1
ATOM 1611 N N . LEU A 1 198 ? 11.82 29.062 13.172 1 91.06 198 LEU A N 1
ATOM 1612 C CA . LEU A 1 198 ? 10.562 29.047 13.914 1 91.06 198 LEU A CA 1
ATOM 1613 C C . LEU A 1 198 ? 10.141 27.609 14.219 1 91.06 198 LEU A C 1
ATOM 1615 O O . LEU A 1 198 ? 9.742 27.297 15.344 1 91.06 198 LEU A O 1
ATOM 1619 N N . TYR A 1 199 ? 10.203 26.719 13.234 1 92.38 199 TYR A N 1
ATOM 1620 C CA . TYR A 1 199 ? 9.836 25.328 13.398 1 92.38 199 TYR A CA 1
ATOM 1621 C C . TYR A 1 199 ? 10.734 24.625 14.414 1 92.38 199 TYR A C 1
ATOM 1623 O O . TYR A 1 199 ? 10.281 23.781 15.188 1 92.38 199 TYR A O 1
ATOM 1631 N N . SER A 1 200 ? 12 24.953 14.375 1 93.81 200 SER A N 1
ATOM 1632 C CA . SER A 1 200 ? 12.938 24.391 15.336 1 93.81 200 SER A CA 1
ATOM 1633 C C . SER A 1 200 ? 12.57 24.766 16.766 1 93.81 200 SER A C 1
ATOM 1635 O O . SER A 1 200 ? 12.656 23.938 17.672 1 93.81 200 SER A O 1
ATOM 1637 N N . ILE A 1 201 ? 12.227 26 16.938 1 92.94 201 ILE A N 1
ATOM 1638 C CA . ILE A 1 201 ? 11.812 26.469 18.25 1 92.94 201 ILE A CA 1
ATOM 1639 C C . ILE A 1 201 ? 10.555 25.719 18.688 1 92.94 201 ILE A C 1
ATOM 1641 O O . ILE A 1 201 ? 10.484 25.234 19.828 1 92.94 201 ILE A O 1
ATOM 1645 N N . PHE A 1 202 ? 9.633 25.672 17.781 1 91.75 202 PHE A N 1
ATOM 1646 C CA . PHE A 1 202 ? 8.391 24.953 18.062 1 91.75 202 PHE A CA 1
ATOM 1647 C C . PHE A 1 202 ? 8.672 23.5 18.438 1 91.75 202 PHE A C 1
ATOM 1649 O O . PHE A 1 202 ? 8.133 23 19.422 1 91.75 202 PHE A O 1
ATOM 1656 N N . SER A 1 203 ? 9.484 22.797 17.719 1 92.12 203 SER A N 1
ATOM 1657 C CA . SER A 1 203 ? 9.836 21.406 17.938 1 92.12 203 SER A CA 1
ATOM 1658 C C . SER A 1 203 ? 10.453 21.219 19.328 1 92.12 203 SER A C 1
ATOM 1660 O O . SER A 1 203 ? 10.164 20.234 20 1 92.12 203 SER A O 1
ATOM 1662 N N . LYS A 1 204 ? 11.297 22.078 19.656 1 91.5 204 LYS A N 1
ATOM 1663 C CA . LYS A 1 204 ? 11.93 22.016 20.969 1 91.5 204 LYS A CA 1
ATOM 1664 C C . LYS A 1 204 ? 10.891 22.156 22.094 1 91.5 204 LYS A C 1
ATOM 1666 O O . LYS A 1 204 ? 10.977 21.469 23.109 1 91.5 204 LYS A O 1
ATOM 1671 N N . GLU A 1 205 ? 9.961 23.062 21.875 1 88.06 205 GLU A N 1
ATOM 1672 C CA . GLU A 1 205 ? 8.898 23.266 22.859 1 88.06 205 GLU A CA 1
ATOM 1673 C C . GLU A 1 205 ? 8.07 22 23.031 1 88.06 205 GLU A C 1
ATOM 1675 O O . GLU A 1 205 ? 7.656 21.688 24.156 1 88.06 205 GLU A O 1
ATOM 1680 N N . ILE A 1 206 ? 7.762 21.359 21.984 1 86.94 206 ILE A N 1
ATOM 1681 C CA . ILE A 1 206 ? 6.98 20.141 22.031 1 86.94 206 ILE A CA 1
ATOM 1682 C C . ILE A 1 206 ? 7.754 19.062 22.797 1 86.94 206 ILE A C 1
ATOM 1684 O O . ILE A 1 206 ? 7.176 18.328 23.594 1 86.94 206 ILE A O 1
ATOM 1688 N N . THR A 1 207 ? 9.016 18.953 22.469 1 83.06 207 THR A N 1
ATOM 1689 C CA . THR A 1 207 ? 9.867 17.969 23.141 1 83.06 207 THR A CA 1
ATOM 1690 C C . THR A 1 207 ? 9.891 18.203 24.641 1 83.06 207 THR A C 1
ATOM 1692 O O . THR A 1 207 ? 9.992 17.25 25.422 1 83.06 207 THR A O 1
ATOM 1695 N N . ASN A 1 208 ? 9.75 19.375 25.031 1 79.56 208 ASN A N 1
ATOM 1696 C CA . ASN A 1 208 ? 9.805 19.75 26.438 1 79.56 208 ASN A CA 1
ATOM 1697 C C . ASN A 1 208 ? 8.461 19.562 27.125 1 79.56 208 ASN A C 1
ATOM 1699 O O . ASN A 1 208 ? 8.375 19.594 28.359 1 79.56 208 ASN A O 1
ATOM 1703 N N . GLN A 1 209 ? 7.492 19.484 26.297 1 80 209 GLN A N 1
ATOM 1704 C CA . GLN A 1 209 ? 6.168 19.25 26.859 1 80 209 GLN A CA 1
ATOM 1705 C C . GLN A 1 209 ? 6.09 17.891 27.547 1 80 209 GLN A C 1
ATOM 1707 O O . GLN A 1 209 ? 6.828 16.969 27.203 1 80 209 GLN A O 1
ATOM 1712 N N . SER A 1 210 ? 5.234 17.859 28.531 1 71.88 210 SER A N 1
ATOM 1713 C CA . SER A 1 210 ? 5.031 16.609 29.25 1 71.88 210 SER A CA 1
ATOM 1714 C C . SER A 1 210 ? 4.676 15.469 28.297 1 71.88 210 SER A C 1
ATOM 1716 O O . SER A 1 210 ? 3.762 15.594 27.484 1 71.88 210 SER A O 1
ATOM 1718 N N . LYS A 1 211 ? 5.457 14.453 28.469 1 76.44 211 LYS A N 1
ATOM 1719 C CA . LYS A 1 211 ? 5.262 13.289 27.609 1 76.44 211 LYS A CA 1
ATOM 1720 C C . LYS A 1 211 ? 4.109 12.422 28.109 1 76.44 211 LYS A C 1
ATOM 1722 O O . LYS A 1 211 ? 3.887 12.305 29.312 1 76.44 211 LYS A O 1
ATOM 1727 N N . ILE A 1 212 ? 3.285 12.133 27.203 1 80.31 212 ILE A N 1
ATOM 1728 C CA . ILE A 1 212 ? 2.248 11.164 27.531 1 80.31 212 ILE A CA 1
ATOM 1729 C C . ILE A 1 212 ? 2.482 9.875 26.75 1 80.31 212 ILE A C 1
ATOM 1731 O O . ILE A 1 212 ? 3.09 9.891 25.672 1 80.31 212 ILE A O 1
ATOM 1735 N N . ASP A 1 213 ? 2.123 8.797 27.406 1 81.12 213 ASP A N 1
ATOM 1736 C CA . ASP A 1 213 ? 2.072 7.527 26.703 1 81.12 213 ASP A CA 1
ATOM 1737 C C . ASP A 1 213 ? 0.72 7.336 26.016 1 81.12 213 ASP A C 1
ATOM 1739 O O . ASP A 1 213 ? -0.276 7.027 26.672 1 81.12 213 ASP A O 1
ATOM 1743 N N . PHE A 1 214 ? 0.729 7.449 24.734 1 79.38 214 PHE A N 1
ATOM 1744 C CA . PHE A 1 214 ? -0.515 7.441 23.969 1 79.38 214 PHE A CA 1
ATOM 1745 C C . PHE A 1 214 ? -1.188 6.078 24.047 1 79.38 214 PHE A C 1
ATOM 1747 O O . PHE A 1 214 ? -2.385 5.953 23.797 1 79.38 214 PHE A O 1
ATOM 1754 N N . LYS A 1 215 ? -0.448 5.055 24.344 1 79 215 LYS A N 1
ATOM 1755 C CA . LYS A 1 215 ? -1.011 3.709 24.453 1 79 215 LYS A CA 1
ATOM 1756 C C . LYS A 1 215 ? -1.856 3.559 25.703 1 79 215 LYS A C 1
ATOM 1758 O O . LYS A 1 215 ? -2.824 2.797 25.734 1 79 215 LYS A O 1
ATOM 1763 N N . THR A 1 216 ? -1.485 4.336 26.75 1 85.44 216 THR A N 1
ATOM 1764 C CA . THR A 1 216 ? -2.141 4.129 28.047 1 85.44 216 THR A CA 1
ATOM 1765 C C . THR A 1 216 ? -2.891 5.383 28.469 1 85.44 216 THR A C 1
ATOM 1767 O O . THR A 1 216 ? -3.719 5.336 29.391 1 85.44 216 THR A O 1
ATOM 1770 N N . ALA A 1 217 ? -2.637 6.484 27.859 1 88.88 217 ALA A N 1
ATOM 1771 C CA . ALA A 1 217 ? -3.262 7.746 28.25 1 88.88 217 ALA A CA 1
ATOM 1772 C C . ALA A 1 217 ? -4.773 7.699 28.031 1 88.88 217 ALA A C 1
ATOM 1774 O O . ALA A 1 217 ? -5.246 7.098 27.062 1 88.88 217 ALA A O 1
ATOM 1775 N N . ASN A 1 218 ? -5.43 8.266 28.906 1 91.69 218 ASN A N 1
ATOM 1776 C CA . ASN A 1 218 ? -6.867 8.367 28.688 1 91.69 218 ASN A CA 1
ATOM 1777 C C . ASN A 1 218 ? -7.211 9.516 27.734 1 91.69 218 ASN A C 1
ATOM 1779 O O . ASN A 1 218 ? -6.328 10.273 27.328 1 91.69 218 ASN A O 1
ATOM 1783 N N . THR A 1 219 ? -8.43 9.688 27.391 1 92 219 THR A N 1
ATOM 1784 C CA . THR A 1 219 ? -8.883 10.625 26.359 1 92 219 THR A CA 1
ATOM 1785 C C . THR A 1 219 ? -8.602 12.062 26.797 1 92 219 THR A C 1
ATOM 1787 O O . THR A 1 219 ? -8.156 12.875 25.984 1 92 219 THR A O 1
ATOM 1790 N N . ASP A 1 220 ? -8.812 12.359 28.016 1 94.06 220 ASP A N 1
ATOM 1791 C CA . ASP A 1 220 ? -8.602 13.711 28.516 1 94.06 220 ASP A CA 1
ATOM 1792 C C . ASP A 1 220 ? -7.125 14.102 28.422 1 94.06 220 ASP A C 1
ATOM 1794 O O . ASP A 1 220 ? -6.805 15.234 28.062 1 94.06 220 ASP A O 1
ATOM 1798 N N . GLU A 1 221 ? -6.352 13.227 28.766 1 92.69 221 GLU A N 1
ATOM 1799 C CA . GLU A 1 221 ? -4.914 13.469 28.703 1 92.69 221 GLU A CA 1
ATOM 1800 C C . GLU A 1 221 ? -4.461 13.727 27.266 1 92.69 221 GLU A C 1
ATOM 1802 O O . GLU A 1 221 ? -3.658 14.625 27.016 1 92.69 221 GLU A O 1
ATOM 1807 N N . ILE A 1 222 ? -5.008 12.984 26.391 1 91.62 222 ILE A N 1
ATOM 1808 C CA . ILE A 1 222 ? -4.656 13.117 24.984 1 91.62 222 ILE A CA 1
ATOM 1809 C C . ILE A 1 222 ? -5.152 14.461 24.453 1 91.62 222 ILE A C 1
ATOM 1811 O O . ILE A 1 222 ? -4.41 15.18 23.781 1 91.62 222 ILE A O 1
ATOM 1815 N N . GLU A 1 223 ? -6.312 14.75 24.812 1 94.31 223 GLU A N 1
ATOM 1816 C CA . GLU A 1 223 ? -6.887 16.016 24.359 1 94.31 223 GLU A CA 1
ATOM 1817 C C . GLU A 1 223 ? -6.09 17.203 24.906 1 94.31 223 GLU A C 1
ATOM 1819 O O . GLU A 1 223 ? -5.789 18.141 24.156 1 94.31 223 GLU A O 1
ATOM 1824 N N . LYS A 1 224 ? -5.77 17.141 26.125 1 93.56 224 LYS A N 1
ATOM 1825 C CA . LYS A 1 224 ? -4.98 18.203 26.734 1 93.56 224 LYS A CA 1
ATOM 1826 C C . LYS A 1 224 ? -3.627 18.359 26.047 1 93.56 224 LYS A C 1
ATOM 1828 O O . LYS A 1 224 ? -3.16 19.469 25.812 1 93.56 224 LYS A O 1
ATOM 1833 N N . PHE A 1 225 ? -3.088 17.25 25.812 1 92.62 225 PHE A N 1
ATOM 1834 C CA . PHE A 1 225 ? -1.788 17.25 25.141 1 92.62 225 PHE A CA 1
ATOM 1835 C C . PHE A 1 225 ? -1.869 17.969 23.797 1 92.62 225 PHE A C 1
ATOM 1837 O O . PHE A 1 225 ? -1.054 18.844 23.516 1 92.62 225 PHE A O 1
ATOM 1844 N N . PHE A 1 226 ? -2.801 17.703 22.984 1 93.06 226 PHE A N 1
ATOM 1845 C CA . PHE A 1 226 ? -2.924 18.266 21.641 1 93.06 226 PHE A CA 1
ATOM 1846 C C . PHE A 1 226 ? -3.336 19.719 21.703 1 93.06 226 PHE A C 1
ATOM 1848 O O . PHE A 1 226 ? -2.854 20.547 20.922 1 93.06 226 PHE A O 1
ATOM 1855 N N . LEU A 1 227 ? -4.145 20.016 22.625 1 92.88 227 LEU A N 1
ATOM 1856 C CA . LEU A 1 227 ? -4.535 21.422 22.797 1 92.88 227 LEU A CA 1
ATOM 1857 C C . LEU A 1 227 ? -3.344 22.266 23.234 1 92.88 227 LEU A C 1
ATOM 1859 O O . LEU A 1 227 ? -3.178 23.391 22.781 1 92.88 227 LEU A O 1
ATOM 1863 N N . ASN A 1 228 ? -2.613 21.719 24.109 1 91.81 228 ASN A N 1
ATOM 1864 C CA . ASN A 1 228 ? -1.396 22.406 24.531 1 91.81 228 ASN A CA 1
ATOM 1865 C C . ASN A 1 228 ? -0.434 22.609 23.359 1 91.81 228 ASN A C 1
ATOM 1867 O O . ASN A 1 228 ? 0.215 23.656 23.266 1 91.81 228 ASN A O 1
ATOM 1871 N N . THR A 1 229 ? -0.322 21.609 22.594 1 91.81 229 THR A N 1
ATOM 1872 C CA . THR A 1 229 ? 0.526 21.688 21.406 1 91.81 229 THR A CA 1
ATOM 1873 C C . THR A 1 229 ? 0.06 22.828 20.5 1 91.81 229 THR A C 1
ATOM 1875 O O . THR A 1 229 ? 0.875 23.609 20 1 91.81 229 THR A O 1
ATOM 1878 N N . LYS A 1 230 ? -1.181 22.922 20.297 1 91.56 230 LYS A N 1
ATOM 1879 C CA . LYS A 1 230 ? -1.779 23.984 19.484 1 91.56 23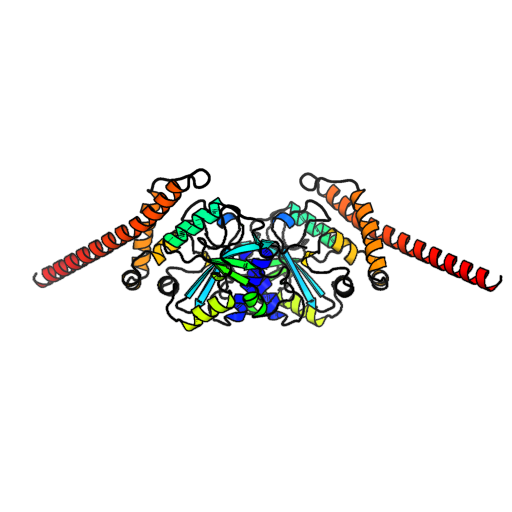0 LYS A CA 1
ATOM 1880 C C . LYS A 1 230 ? -1.479 25.359 20.078 1 91.56 230 LYS A C 1
ATOM 1882 O O . LYS A 1 230 ? -1.057 26.266 19.359 1 91.56 230 LYS A O 1
ATOM 1887 N N . ASN A 1 231 ? -1.638 25.484 21.297 1 89.38 231 ASN A N 1
ATOM 1888 C CA . ASN A 1 231 ? -1.412 26.75 21.969 1 89.38 231 ASN A CA 1
ATOM 1889 C C . ASN A 1 231 ? 0.063 27.141 21.953 1 89.38 231 ASN A C 1
ATOM 1891 O O . ASN A 1 231 ? 0.394 28.328 21.859 1 89.38 231 ASN A O 1
ATOM 1895 N N . ASN A 1 232 ? 0.898 26.172 22.094 1 89.62 232 ASN A N 1
ATOM 1896 C CA . ASN A 1 232 ? 2.336 26.422 22.062 1 89.62 232 ASN A CA 1
ATOM 1897 C C . ASN A 1 232 ? 2.77 27.047 20.734 1 89.62 232 ASN A C 1
ATOM 1899 O O . ASN A 1 232 ? 3.629 27.922 20.703 1 89.62 232 ASN A O 1
ATOM 1903 N N . ILE A 1 233 ? 2.193 26.625 19.703 1 88.75 233 ILE A N 1
ATOM 1904 C CA . ILE A 1 233 ? 2.559 27.141 18.391 1 88.75 233 ILE A CA 1
ATOM 1905 C C . ILE A 1 233 ? 2.25 28.641 18.328 1 88.75 233 ILE A C 1
ATOM 1907 O O . ILE A 1 233 ? 3.051 29.422 17.812 1 88.75 233 ILE A O 1
ATOM 1911 N N . SER A 1 234 ? 1.108 28.984 18.75 1 84.81 234 SER A N 1
ATOM 1912 C CA . SER A 1 234 ? 0.707 30.391 18.75 1 84.81 234 SER A CA 1
ATOM 1913 C C . SER A 1 234 ? 1.662 31.234 19.594 1 84.81 234 SER A C 1
ATOM 1915 O O . SER A 1 234 ? 2.053 32.344 19.172 1 84.81 234 SER A O 1
ATOM 1917 N N . ARG A 1 235 ? 2.01 30.75 20.672 1 89.44 235 ARG A N 1
ATOM 1918 C CA . ARG A 1 235 ? 2.924 31.453 21.562 1 89.44 235 ARG A CA 1
ATOM 1919 C C . ARG A 1 235 ? 4.297 31.625 20.922 1 89.44 235 ARG A C 1
ATOM 1921 O O . ARG A 1 235 ? 4.867 32.719 20.922 1 89.44 235 ARG A O 1
ATOM 1928 N N . VAL A 1 236 ? 4.824 30.516 20.406 1 91.12 236 VAL A N 1
ATOM 1929 C CA . VAL A 1 236 ? 6.141 30.516 19.781 1 91.12 236 VAL A CA 1
ATOM 1930 C C . VAL A 1 236 ? 6.16 31.516 18.641 1 91.12 236 VAL A C 1
ATOM 1932 O O . VAL A 1 236 ? 7.125 32.281 18.469 1 91.12 236 VAL A O 1
ATOM 1935 N N . LEU A 1 237 ? 5.156 31.516 17.859 1 88.56 237 LEU A N 1
ATOM 1936 C CA . LEU A 1 237 ? 5.062 32.438 16.719 1 88.56 237 LEU A CA 1
ATOM 1937 C C . LEU A 1 237 ? 5.066 33.875 17.203 1 88.56 237 LEU A C 1
ATOM 1939 O O . LEU A 1 237 ? 5.809 34.719 16.672 1 88.56 237 LEU A O 1
ATOM 1943 N N . ASN A 1 238 ? 4.254 34.219 18.125 1 87.44 238 ASN A N 1
ATOM 1944 C CA . ASN A 1 238 ? 4.18 35.562 18.672 1 87.44 238 ASN A CA 1
ATOM 1945 C C . ASN A 1 238 ? 5.527 36.031 19.219 1 87.44 238 ASN A C 1
ATOM 1947 O O . ASN A 1 238 ? 5.953 37.156 18.969 1 87.44 238 ASN A O 1
ATOM 1951 N N . ASP A 1 239 ? 6.125 35.156 19.938 1 90.5 239 ASP A N 1
ATOM 1952 C CA . ASP A 1 239 ? 7.438 35.469 20.5 1 90.5 239 ASP A CA 1
ATOM 1953 C C . ASP A 1 239 ? 8.461 35.719 19.391 1 90.5 239 ASP A C 1
ATOM 1955 O O . ASP A 1 239 ? 9.297 36.625 19.484 1 90.5 239 ASP A O 1
ATOM 1959 N N . TYR A 1 240 ? 8.422 34.875 18.391 1 90.06 240 TYR A N 1
ATOM 1960 C CA . TYR A 1 240 ? 9.352 34.969 17.281 1 90.06 240 TYR A CA 1
ATOM 1961 C C . TYR A 1 240 ? 9.18 36.312 16.562 1 90.06 240 TYR A C 1
ATOM 1963 O O . TYR A 1 240 ? 10.172 36.969 16.234 1 90.06 240 TYR A O 1
ATOM 1971 N N . ILE A 1 241 ? 7.977 36.75 16.297 1 87.31 241 ILE A N 1
ATOM 1972 C CA . ILE A 1 241 ? 7.672 38 15.602 1 87.31 241 ILE A CA 1
ATOM 1973 C C . ILE A 1 241 ? 8.141 39.188 16.438 1 87.31 241 ILE A C 1
ATOM 1975 O O . ILE A 1 241 ? 8.742 40.125 15.922 1 87.31 241 ILE A O 1
ATOM 1979 N N . LEU A 1 242 ? 7.891 39.094 17.656 1 89.19 242 LEU A N 1
ATOM 1980 C CA . LEU A 1 242 ? 8.297 40.156 18.578 1 89.19 242 LEU A CA 1
ATOM 1981 C C . LEU A 1 242 ? 9.812 40.312 18.609 1 89.19 242 LEU A C 1
ATOM 1983 O O . LEU A 1 242 ? 10.336 41.406 18.547 1 89.19 242 LEU A O 1
ATOM 1987 N N . ASN A 1 243 ? 10.469 39.219 18.672 1 89.88 243 ASN A N 1
ATOM 1988 C CA . ASN A 1 243 ? 11.93 39.25 18.688 1 89.88 243 ASN A CA 1
ATOM 1989 C C . ASN A 1 243 ? 12.5 39.781 17.391 1 89.88 243 ASN A C 1
ATOM 1991 O O . ASN A 1 243 ? 13.508 40.5 17.391 1 89.88 243 ASN A O 1
ATOM 1995 N N . LYS A 1 244 ? 11.898 39.406 16.344 1 85.44 244 LYS A N 1
ATOM 1996 C CA . LYS A 1 244 ? 12.32 39.938 15.039 1 85.44 244 LYS A CA 1
ATOM 1997 C C . LYS A 1 244 ? 12.117 41.438 14.961 1 85.44 244 LYS A C 1
ATOM 1999 O O . LYS A 1 244 ? 12.969 42.156 14.43 1 85.44 244 LYS A O 1
ATOM 2004 N N . PHE A 1 245 ? 11.031 41.875 15.406 1 82.69 245 PHE A N 1
ATOM 2005 C CA . PHE A 1 245 ? 10.727 43.312 15.43 1 82.69 245 PHE A CA 1
ATOM 2006 C C . PHE A 1 245 ? 11.734 44.062 16.266 1 82.69 245 PHE A C 1
ATOM 2008 O O . PHE A 1 245 ? 12.203 45.156 15.867 1 82.69 245 PHE A O 1
ATOM 2015 N N . ILE A 1 246 ? 12.047 43.594 17.297 1 85.5 246 ILE A N 1
ATOM 2016 C CA . ILE A 1 246 ? 13.016 44.219 18.203 1 85.5 246 ILE A CA 1
ATOM 2017 C C . ILE A 1 246 ? 14.383 44.25 17.531 1 85.5 246 ILE A C 1
ATOM 2019 O O . ILE A 1 246 ? 15.062 45.281 17.562 1 85.5 246 ILE A O 1
ATOM 2023 N N . LYS A 1 247 ? 14.773 43.25 16.844 1 83.81 247 LYS A N 1
ATOM 2024 C CA . LYS A 1 247 ? 16.062 43.188 16.156 1 83.81 247 LYS A CA 1
ATOM 2025 C C . LYS A 1 247 ? 16.125 44.188 15.016 1 83.81 247 LYS A C 1
ATOM 2027 O O . LYS A 1 247 ? 17.156 44.812 14.773 1 83.81 247 LYS A O 1
ATOM 2032 N N . ASP A 1 248 ? 15.031 44.312 14.414 1 81.06 248 ASP A N 1
ATOM 2033 C CA . ASP A 1 248 ? 14.953 45.281 13.312 1 81.06 248 ASP A CA 1
ATOM 2034 C C . ASP A 1 248 ? 15.078 46.719 13.828 1 81.06 248 ASP A C 1
ATOM 2036 O O . ASP A 1 248 ? 15.75 47.531 13.203 1 81.06 248 ASP A O 1
ATOM 2040 N N . ILE A 1 249 ? 14.531 47 14.945 1 82.69 249 ILE A N 1
ATOM 2041 C CA . ILE A 1 249 ? 14.617 48.312 15.555 1 82.69 249 ILE A CA 1
ATOM 2042 C C . ILE A 1 249 ? 16.047 48.594 16 1 82.69 249 ILE A C 1
ATOM 2044 O O . ILE A 1 249 ? 16.578 49.688 15.766 1 82.69 249 ILE A O 1
ATOM 2048 N N . GLU A 1 250 ? 16.594 47.625 16.547 1 81.5 250 GLU A N 1
ATOM 2049 C CA . GLU A 1 250 ? 17.969 47.781 17.016 1 81.5 250 GLU A CA 1
ATOM 2050 C C . GLU A 1 250 ? 18.938 47.969 15.852 1 81.5 250 GLU A C 1
ATOM 2052 O O . GLU A 1 250 ? 19.859 48.781 15.945 1 81.5 250 GLU A O 1
ATOM 2057 N N . GLN A 1 251 ? 18.703 47.281 14.828 1 80.69 251 GLN A N 1
ATOM 2058 C CA . GLN A 1 251 ? 19.531 47.406 13.641 1 80.69 251 GLN A CA 1
ATOM 2059 C C . GLN A 1 251 ? 19.359 48.781 13.008 1 80.69 251 GLN A C 1
ATOM 2061 O O . GLN A 1 251 ? 20.344 49.406 12.555 1 80.69 251 GLN A O 1
ATOM 2066 N N . GLU A 1 252 ? 18.219 49.281 13.016 1 79.19 252 GLU A N 1
ATOM 2067 C CA . GLU A 1 252 ? 17.953 50.594 12.484 1 79.19 252 GLU A CA 1
ATOM 2068 C C . GLU A 1 252 ? 18.594 51.688 13.359 1 79.19 252 GLU A C 1
ATOM 2070 O O . GLU A 1 252 ? 19.141 52.656 12.844 1 79.19 252 GLU A O 1
ATOM 2075 N N . GLN A 1 253 ? 18.562 51.531 14.633 1 77.25 253 GLN A N 1
ATOM 2076 C CA . GLN A 1 253 ? 19.172 52.469 15.555 1 77.25 253 GLN A CA 1
ATOM 2077 C C . GLN A 1 253 ? 20.703 52.469 15.406 1 77.25 253 GLN A C 1
ATOM 2079 O O . GLN A 1 253 ? 21.328 53.531 15.43 1 77.25 253 GLN A O 1
ATOM 2084 N N . THR A 1 254 ? 21.125 51.281 15.172 1 77.38 254 THR A N 1
ATOM 2085 C CA . THR A 1 254 ? 22.562 51.156 14.977 1 77.38 254 THR A CA 1
ATOM 2086 C C . THR A 1 254 ? 22.984 51.812 13.664 1 77.38 254 THR A C 1
ATOM 2088 O O . THR A 1 254 ? 24 52.5 13.594 1 77.38 254 THR A O 1
ATOM 2091 N N . ASN A 1 255 ? 22.25 51.531 12.711 1 75.19 255 ASN A N 1
ATOM 2092 C CA . ASN A 1 255 ? 22.547 52.156 11.422 1 75.19 255 ASN A CA 1
ATOM 2093 C C . ASN A 1 255 ? 22.422 53.656 11.484 1 75.19 255 ASN A C 1
ATOM 2095 O O . ASN A 1 255 ? 23.219 54.375 10.867 1 75.19 255 ASN A O 1
ATOM 2099 N N . PHE A 1 256 ? 21.453 54.125 12.211 1 74.25 256 PHE A N 1
ATOM 2100 C CA . PHE A 1 256 ? 21.25 55.531 12.391 1 74.25 256 PHE A CA 1
ATOM 2101 C C . PHE A 1 256 ? 22.406 56.156 13.172 1 74.25 256 PHE A C 1
ATOM 2103 O O . PHE A 1 256 ? 22.891 57.25 12.836 1 74.25 256 PHE A O 1
ATOM 2110 N N . GLN A 1 257 ? 22.844 55.531 14.164 1 70.75 257 GLN A N 1
ATOM 2111 C CA . GLN A 1 257 ? 23.969 56.031 14.969 1 70.75 257 GLN A CA 1
ATOM 2112 C C . GLN A 1 257 ? 25.25 56.062 14.156 1 70.75 257 GLN A C 1
ATOM 2114 O O . GLN A 1 257 ? 26.062 56.969 14.305 1 70.75 257 GLN A O 1
ATOM 2119 N N . MET A 1 258 ? 25.359 55.156 13.242 1 72.75 258 MET A N 1
ATOM 2120 C CA . MET A 1 258 ? 26.562 55.094 12.406 1 72.75 258 MET A CA 1
ATOM 2121 C C . MET A 1 258 ? 26.547 56.219 11.367 1 72.75 258 MET A C 1
ATOM 2123 O O . MET A 1 258 ? 27.609 56.719 10.977 1 72.75 258 MET A O 1
ATOM 2127 N N . LEU A 1 259 ? 25.453 56.594 11.039 1 67.31 259 LEU A N 1
ATOM 2128 C CA . LEU A 1 259 ? 25.344 57.688 10.078 1 67.31 259 LEU A CA 1
ATOM 2129 C C . LEU A 1 259 ? 25.641 59.031 10.742 1 67.31 259 LEU A C 1
ATOM 2131 O O . LEU A 1 259 ? 26.078 59.969 10.078 1 67.31 259 LEU A O 1
ATOM 2135 N N . TYR A 1 260 ? 25.469 59.156 12.008 1 66 260 TYR A N 1
ATOM 2136 C CA . TYR A 1 260 ? 25.672 60.438 12.695 1 66 260 TYR A CA 1
ATOM 2137 C C . TYR A 1 260 ? 27.016 60.438 13.43 1 66 260 TYR A C 1
ATOM 2139 O O . TYR A 1 260 ? 27.344 61.406 14.125 1 66 260 TYR A O 1
ATOM 2147 N N . MET A 1 261 ? 27.734 59.469 13.242 1 54.94 261 MET A N 1
ATOM 2148 C CA . MET A 1 261 ? 29.141 59.562 13.625 1 54.94 261 MET A CA 1
ATOM 2149 C C . MET A 1 261 ? 30 59.906 12.422 1 54.94 261 MET A C 1
ATOM 2151 O O . MET A 1 261 ? 29.734 59.438 11.305 1 54.94 261 MET A O 1
ATOM 2155 N N . MET B 1 1 ? 14.938 12.07 2.912 1 56.72 1 MET B N 1
ATOM 2156 C CA . MET B 1 1 ? 14.086 11.016 3.447 1 56.72 1 MET B CA 1
ATOM 2157 C C . MET B 1 1 ? 14.039 9.82 2.502 1 56.72 1 MET B C 1
ATOM 2159 O O . MET B 1 1 ? 14.117 9.984 1.283 1 56.72 1 MET B O 1
ATOM 2163 N N . SER B 1 2 ? 14.25 8.641 3.084 1 75.81 2 SER B N 1
ATOM 2164 C CA . SER B 1 2 ? 14.5 7.391 2.369 1 75.81 2 SER B CA 1
ATOM 2165 C C . SER B 1 2 ? 13.211 6.816 1.793 1 75.81 2 SER B C 1
ATOM 2167 O O . SER B 1 2 ? 12.141 6.98 2.377 1 75.81 2 SER B O 1
ATOM 2169 N N . LEU B 1 3 ? 13.203 6.5 0.539 1 89.31 3 LEU B N 1
ATOM 2170 C CA . LEU B 1 3 ? 12.109 5.828 -0.156 1 89.31 3 LEU B CA 1
ATOM 2171 C C . LEU B 1 3 ? 11.562 4.676 0.681 1 89.31 3 LEU B C 1
ATOM 2173 O O . LEU B 1 3 ? 12.312 3.814 1.132 1 89.31 3 LEU B O 1
ATOM 2177 N N . GLU B 1 4 ? 10.227 4.773 0.986 1 91.06 4 GLU B N 1
ATOM 2178 C CA . GLU B 1 4 ? 9.562 3.711 1.735 1 91.06 4 GLU B CA 1
ATOM 2179 C C . GLU B 1 4 ? 9.031 2.627 0.803 1 91.06 4 GLU B C 1
ATOM 2181 O O . GLU B 1 4 ? 8.43 2.93 -0.229 1 91.06 4 GLU B O 1
ATOM 2186 N N . GLU B 1 5 ? 9.188 1.404 1.188 1 93.12 5 GLU B N 1
ATOM 2187 C CA . GLU B 1 5 ? 8.82 0.265 0.355 1 93.12 5 GLU B CA 1
ATOM 2188 C C . GLU B 1 5 ? 7.324 0.273 0.047 1 93.12 5 GLU B C 1
ATOM 2190 O O . GLU B 1 5 ? 6.914 -0.003 -1.083 1 93.12 5 GLU B O 1
ATOM 2195 N N . ARG B 1 6 ? 6.5 0.615 1.004 1 91.56 6 ARG B N 1
ATOM 2196 C CA . ARG B 1 6 ? 5.055 0.66 0.797 1 91.56 6 ARG B CA 1
ATOM 2197 C C . ARG B 1 6 ? 4.684 1.697 -0.258 1 91.56 6 ARG B C 1
ATOM 2199 O O . ARG B 1 6 ? 3.889 1.419 -1.157 1 91.56 6 ARG B O 1
ATOM 2206 N N . ASN B 1 7 ? 5.238 2.855 -0.065 1 93.81 7 ASN B N 1
ATOM 2207 C CA . ASN B 1 7 ? 4.949 3.92 -1.02 1 93.81 7 ASN B CA 1
ATOM 2208 C C . ASN B 1 7 ? 5.473 3.582 -2.412 1 93.81 7 ASN B C 1
ATOM 2210 O O . ASN B 1 7 ? 4.844 3.92 -3.416 1 93.81 7 ASN B O 1
ATOM 2214 N N . TYR B 1 8 ? 6.664 2.965 -2.475 1 95.75 8 TYR B N 1
ATOM 2215 C CA . TYR B 1 8 ? 7.219 2.512 -3.746 1 95.75 8 TYR B CA 1
ATOM 2216 C C . TYR B 1 8 ? 6.297 1.495 -4.41 1 95.75 8 TYR B C 1
ATOM 2218 O O . TYR B 1 8 ? 6.012 1.598 -5.605 1 95.75 8 TYR B O 1
ATOM 2226 N N . THR B 1 9 ? 5.727 0.557 -3.678 1 96.25 9 THR B N 1
ATOM 2227 C CA . THR B 1 9 ? 4.789 -0.441 -4.184 1 96.25 9 THR B CA 1
ATOM 2228 C C . THR B 1 9 ? 3.529 0.225 -4.727 1 96.25 9 THR B C 1
ATOM 2230 O O . THR B 1 9 ? 3.064 -0.113 -5.816 1 96.25 9 THR B O 1
ATOM 2233 N N . THR B 1 10 ? 3.035 1.154 -3.951 1 95 10 THR B N 1
ATOM 2234 C CA . THR B 1 10 ? 1.853 1.892 -4.383 1 95 10 THR B CA 1
ATOM 2235 C C . THR B 1 10 ? 2.121 2.627 -5.691 1 95 10 THR B C 1
ATOM 2237 O O . THR B 1 10 ? 1.29 2.609 -6.602 1 95 10 THR B O 1
ATOM 2240 N N . THR B 1 11 ? 3.289 3.256 -5.793 1 95.25 11 THR B N 1
ATOM 2241 C CA . THR B 1 11 ? 3.686 3.988 -6.992 1 95.25 11 THR B CA 1
ATOM 2242 C C . THR B 1 11 ? 3.77 3.051 -8.195 1 95.25 11 THR B C 1
ATOM 2244 O O . THR B 1 11 ? 3.279 3.377 -9.281 1 95.25 11 THR B O 1
ATOM 2247 N N . LEU B 1 12 ? 4.359 1.915 -7.973 1 96.81 12 LEU B N 1
ATOM 2248 C CA . LEU B 1 12 ? 4.48 0.931 -9.047 1 96.81 12 LEU B CA 1
ATOM 2249 C C . LEU B 1 12 ? 3.105 0.454 -9.5 1 96.81 12 LEU B C 1
ATOM 2251 O O . LEU B 1 12 ? 2.832 0.394 -10.703 1 96.81 12 LEU B O 1
ATOM 2255 N N . ALA B 1 13 ? 2.264 0.101 -8.555 1 94.88 13 ALA B N 1
ATOM 2256 C CA . ALA B 1 13 ? 0.92 -0.372 -8.883 1 94.88 13 ALA B CA 1
ATOM 2257 C C . ALA B 1 13 ? 0.155 0.665 -9.695 1 94.88 13 ALA B C 1
ATOM 2259 O O . ALA B 1 13 ? -0.45 0.334 -10.719 1 94.88 13 ALA B O 1
ATOM 2260 N N . SER B 1 14 ? 0.258 1.889 -9.25 1 91.44 14 SER B N 1
ATOM 2261 C CA . SER B 1 14 ? -0.41 2.99 -9.938 1 91.44 14 SER B CA 1
ATOM 2262 C C . SER B 1 14 ? 0.108 3.148 -11.359 1 91.44 14 SER B C 1
ATOM 2264 O O . SER B 1 14 ? -0.677 3.316 -12.297 1 91.44 14 SER B O 1
ATOM 2266 N N . THR B 1 15 ? 1.348 3.098 -11.516 1 93.31 15 THR B N 1
ATOM 2267 C CA . THR B 1 15 ? 1.983 3.305 -12.812 1 93.31 15 THR B CA 1
ATOM 2268 C C . THR B 1 15 ? 1.644 2.168 -13.766 1 93.31 15 THR B C 1
ATOM 2270 O O . THR B 1 15 ? 1.355 2.404 -14.945 1 93.31 15 THR B O 1
ATOM 2273 N N . LEU B 1 16 ? 1.662 0.97 -13.242 1 93.75 16 LEU B N 1
ATOM 2274 C CA . LEU B 1 16 ? 1.328 -0.188 -14.062 1 93.75 16 LEU B CA 1
ATOM 2275 C C . LEU B 1 16 ? -0.109 -0.102 -14.562 1 93.75 16 LEU B C 1
ATOM 2277 O O . LEU B 1 16 ? -0.377 -0.368 -15.742 1 93.75 16 LEU B O 1
ATOM 2281 N N . ASP B 1 17 ? -1.039 0.245 -13.727 1 90.5 17 ASP B N 1
ATOM 2282 C CA . ASP B 1 17 ? -2.439 0.375 -14.117 1 90.5 17 ASP B CA 1
ATOM 2283 C C . ASP B 1 17 ? -2.615 1.433 -15.203 1 90.5 17 ASP B C 1
ATOM 2285 O O . ASP B 1 17 ? -3.393 1.243 -16.141 1 90.5 17 ASP B O 1
ATOM 2289 N N . ALA B 1 18 ? -1.87 2.482 -15.07 1 87.56 18 ALA B N 1
ATOM 2290 C CA . ALA B 1 18 ? -1.975 3.564 -16.047 1 87.56 18 ALA B CA 1
ATOM 2291 C C . ALA B 1 18 ? -1.307 3.18 -17.359 1 87.56 18 ALA B C 1
ATOM 2293 O O . ALA B 1 18 ? -1.822 3.488 -18.438 1 87.56 18 ALA B O 1
ATOM 2294 N N . TYR B 1 19 ? -0.182 2.562 -17.281 1 90.62 19 TYR B N 1
ATOM 2295 C CA . TYR B 1 19 ? 0.629 2.24 -18.453 1 90.62 19 TYR B CA 1
ATOM 2296 C C . TYR B 1 19 ? -0.057 1.193 -19.312 1 90.62 19 TYR B C 1
ATOM 2298 O O . TYR B 1 19 ? 0.034 1.241 -20.547 1 90.62 19 TYR B O 1
ATOM 2306 N N . LEU B 1 20 ? -0.672 0.236 -18.719 1 87.38 20 LEU B N 1
ATOM 2307 C CA . LEU B 1 20 ? -1.264 -0.882 -19.453 1 87.38 20 LEU B CA 1
ATOM 2308 C C . LEU B 1 20 ? -2.674 -0.54 -19.922 1 87.38 20 LEU B C 1
ATOM 2310 O O . LEU B 1 20 ? -3.25 -1.258 -20.734 1 87.38 20 LEU B O 1
ATOM 2314 N N . GLU B 1 21 ? -3.098 0.688 -19.797 1 67.56 21 GLU B N 1
ATOM 2315 C CA . GLU B 1 21 ? -4.363 1.241 -20.266 1 67.56 21 GLU B CA 1
ATOM 2316 C C . GLU B 1 21 ? -5.434 0.159 -20.375 1 67.56 21 GLU B C 1
ATOM 2318 O O . GLU B 1 21 ? -6.488 0.378 -20.984 1 67.56 21 GLU B O 1
ATOM 2323 N N . ASN B 1 22 ? -5.25 -1.034 -19.875 1 63.66 22 ASN B N 1
ATOM 2324 C CA . ASN B 1 22 ? -6.062 -2.188 -20.25 1 63.66 22 ASN B CA 1
ATOM 2325 C C . ASN B 1 22 ? -7.25 -2.371 -19.312 1 63.66 22 ASN B C 1
ATOM 2327 O O . ASN B 1 22 ? -7.34 -1.705 -18.281 1 63.66 22 ASN B O 1
ATOM 2331 N N . THR B 1 23 ? -8.031 -3.205 -19.859 1 68.94 23 THR B N 1
ATOM 2332 C CA . THR B 1 23 ? -9.336 -3.574 -19.312 1 68.94 23 THR B CA 1
ATOM 2333 C C . THR B 1 23 ? -9.195 -4.633 -18.234 1 68.94 23 THR B C 1
ATOM 2335 O O . THR B 1 23 ? -10.195 -5.074 -17.656 1 68.94 23 THR B O 1
ATOM 2338 N N . PHE B 1 24 ? -7.965 -4.883 -17.922 1 83.88 24 PHE B N 1
ATOM 2339 C CA . PHE B 1 24 ? -7.832 -5.926 -16.922 1 83.88 24 PHE B CA 1
ATOM 2340 C C . PHE B 1 24 ? -7.91 -5.336 -15.516 1 83.88 24 PHE B C 1
ATOM 2342 O O . PHE B 1 24 ? -8.008 -4.117 -15.352 1 83.88 24 PHE B O 1
ATOM 2349 N N . GLU B 1 25 ? -7.945 -6.305 -14.578 1 88.75 25 GLU B N 1
ATOM 2350 C CA . GLU B 1 25 ? -8.039 -5.91 -13.172 1 88.75 25 GLU B CA 1
ATOM 2351 C C . GLU B 1 25 ? -6.82 -5.086 -12.75 1 88.75 25 GLU B C 1
ATOM 2353 O O . GLU B 1 25 ? -5.734 -5.246 -13.312 1 88.75 25 GLU B O 1
ATOM 2358 N N . ARG B 1 26 ? -7.043 -4.289 -11.844 1 92.19 26 ARG B N 1
ATOM 2359 C CA . ARG B 1 26 ? -5.98 -3.479 -11.258 1 92.19 26 ARG B CA 1
ATOM 2360 C C . ARG B 1 26 ? -4.934 -4.355 -10.578 1 92.19 26 ARG B C 1
ATOM 2362 O O . ARG B 1 26 ? -5.219 -5.496 -10.203 1 92.19 26 ARG B O 1
ATOM 2369 N N . ALA B 1 27 ? -3.752 -3.754 -10.523 1 93.75 27 ALA B N 1
ATOM 2370 C CA . ALA B 1 27 ? -2.709 -4.43 -9.758 1 93.75 27 ALA B CA 1
ATOM 2371 C C . ALA B 1 27 ? -3.18 -4.727 -8.336 1 93.75 27 ALA B C 1
ATOM 2373 O O . ALA B 1 27 ? -3.9 -3.928 -7.734 1 93.75 27 ALA B O 1
ATOM 2374 N N . TYR B 1 28 ? -2.807 -5.871 -7.883 1 94.62 28 TYR B N 1
ATOM 2375 C CA . TYR B 1 28 ? -3.158 -6.266 -6.523 1 94.62 28 TYR B CA 1
ATOM 2376 C C . TYR B 1 28 ? -1.93 -6.266 -5.621 1 94.62 28 TYR B C 1
ATOM 2378 O O . TYR B 1 28 ? -0.905 -6.863 -5.961 1 94.62 28 TYR B O 1
ATOM 2386 N N . THR B 1 29 ? -2.035 -5.531 -4.492 1 95.12 29 THR B N 1
ATOM 2387 C CA . THR B 1 29 ? -1.003 -5.473 -3.461 1 95.12 29 THR B CA 1
ATOM 2388 C C . THR B 1 29 ? -1.532 -6.008 -2.135 1 95.12 29 THR B C 1
ATOM 2390 O O . THR B 1 29 ? -2.322 -5.344 -1.461 1 95.12 29 THR B O 1
ATOM 2393 N N . PRO B 1 30 ? -1.095 -7.148 -1.711 1 91.44 30 PRO B N 1
ATOM 2394 C CA . PRO B 1 30 ? -1.639 -7.77 -0.5 1 91.44 30 PRO B CA 1
ATOM 2395 C C . PRO B 1 30 ? -1.122 -7.113 0.78 1 91.44 30 PRO B C 1
ATOM 2397 O O . PRO B 1 30 ? -0.118 -6.398 0.75 1 91.44 30 PRO B O 1
ATOM 2400 N N . ASN B 1 31 ? -1.787 -7.434 1.839 1 85.5 31 ASN B N 1
ATOM 2401 C CA . ASN B 1 31 ? -1.334 -7.039 3.168 1 85.5 31 ASN B CA 1
ATOM 2402 C C . ASN B 1 31 ? 0.004 -7.684 3.52 1 85.5 31 ASN B C 1
ATOM 2404 O O . ASN B 1 31 ? 0.251 -8.844 3.172 1 85.5 31 ASN B O 1
ATOM 2408 N N . GLU B 1 32 ? 0.736 -6.941 4.281 1 77.69 32 GLU B N 1
ATOM 2409 C CA . GLU B 1 32 ? 2.076 -7.395 4.641 1 77.69 32 GLU B CA 1
ATOM 2410 C C . GLU B 1 32 ? 2.027 -8.719 5.391 1 77.69 32 GLU B C 1
ATOM 2412 O O . GLU B 1 32 ? 2.914 -9.562 5.23 1 77.69 32 GLU B O 1
ATOM 2417 N N . ARG B 1 33 ? 1.015 -8.914 6.18 1 73.44 33 ARG B N 1
ATOM 2418 C CA . ARG B 1 33 ? 0.901 -10.117 7 1 73.44 33 ARG B CA 1
ATOM 2419 C C . ARG B 1 33 ? 0.777 -11.367 6.129 1 73.44 33 ARG B C 1
ATOM 2421 O O . ARG B 1 33 ? 1.079 -12.469 6.574 1 73.44 33 ARG B O 1
ATOM 2428 N N . LYS B 1 34 ? 0.333 -11.148 4.922 1 72.38 34 LYS B N 1
ATOM 2429 C CA . LYS B 1 34 ? 0.093 -12.281 4.031 1 72.38 34 LYS B CA 1
ATOM 2430 C C . LYS B 1 34 ? 1.309 -12.555 3.152 1 72.38 34 LYS B C 1
ATOM 2432 O O . LYS B 1 34 ? 1.348 -13.555 2.43 1 72.38 34 LYS B O 1
ATOM 2437 N N . GLN B 1 35 ? 2.268 -11.672 3.301 1 72.19 35 GLN B N 1
ATOM 2438 C CA . GLN B 1 35 ? 3.418 -11.805 2.412 1 72.19 35 GLN B CA 1
ATOM 2439 C C . GLN B 1 35 ? 4.469 -12.742 3.006 1 72.19 35 GLN B C 1
ATOM 2441 O O . GLN B 1 35 ? 5.289 -13.305 2.277 1 72.19 35 GLN B O 1
ATOM 2446 N N . ALA B 1 36 ? 4.422 -12.891 4.332 1 67.75 36 ALA B N 1
ATOM 2447 C CA . ALA B 1 36 ? 5.344 -13.828 4.961 1 67.75 36 ALA B CA 1
ATOM 2448 C C . ALA B 1 36 ? 4.871 -15.266 4.781 1 67.75 36 ALA B C 1
ATOM 2450 O O . ALA B 1 36 ? 3.674 -15.547 4.879 1 67.75 36 ALA B O 1
ATOM 2451 N N . PHE B 1 37 ? 5.816 -16.062 4.414 1 77.5 37 PHE B N 1
ATOM 2452 C CA . PHE B 1 37 ? 5.441 -17.453 4.184 1 77.5 37 PHE B CA 1
ATOM 2453 C C . PHE B 1 37 ? 5.051 -18.125 5.496 1 77.5 37 PHE B C 1
ATOM 2455 O O . PHE B 1 37 ? 5.848 -18.188 6.434 1 77.5 37 PHE B O 1
ATOM 2462 N N . ASN B 1 38 ? 3.908 -18.578 5.609 1 75.69 38 ASN B N 1
ATOM 2463 C CA . ASN B 1 38 ? 3.42 -19.359 6.738 1 75.69 38 ASN B CA 1
ATOM 2464 C C . ASN B 1 38 ? 2.744 -20.641 6.277 1 75.69 38 ASN B C 1
ATOM 2466 O O . ASN B 1 38 ? 3.135 -21.734 6.691 1 75.69 38 ASN B O 1
ATOM 2470 N N . LYS B 1 39 ? 1.812 -20.469 5.453 1 79.88 39 LYS B N 1
ATOM 2471 C CA . LYS B 1 39 ? 1.068 -21.578 4.863 1 79.88 39 LYS B CA 1
ATOM 2472 C C . LYS B 1 39 ? 0.885 -21.375 3.361 1 79.88 39 LYS B C 1
ATOM 2474 O O . LYS B 1 39 ? 0.638 -20.266 2.902 1 79.88 39 LYS B O 1
ATOM 2479 N N . LEU B 1 40 ? 0.915 -22.484 2.68 1 84.94 40 LEU B N 1
ATOM 2480 C CA . LEU B 1 40 ? 0.841 -22.438 1.224 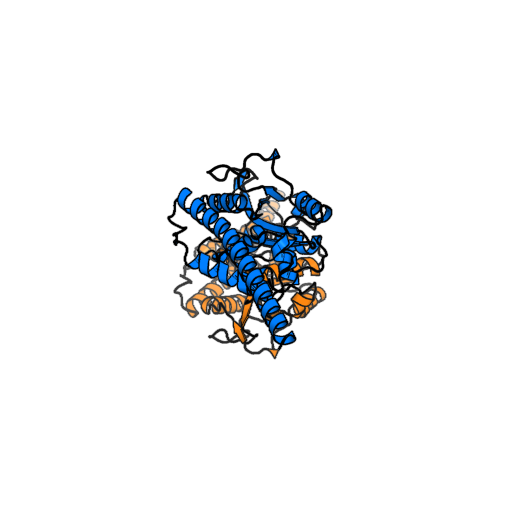1 84.94 40 LEU B CA 1
ATOM 2481 C C . LEU B 1 40 ? -0.482 -21.828 0.768 1 84.94 40 LEU B C 1
ATOM 2483 O O . LEU B 1 40 ? -0.527 -21.094 -0.225 1 84.94 40 LEU B O 1
ATOM 2487 N N . ASP B 1 41 ? -1.557 -22.141 1.479 1 84.94 41 ASP B N 1
ATOM 2488 C CA . ASP B 1 41 ? -2.895 -21.812 0.994 1 84.94 41 ASP B CA 1
ATOM 2489 C C . ASP B 1 41 ? -3.303 -20.406 1.421 1 84.94 41 ASP B C 1
ATOM 2491 O O . ASP B 1 41 ? -4.359 -19.906 1.021 1 84.94 41 ASP B O 1
ATOM 2495 N N . THR B 1 42 ? -2.471 -19.703 2.154 1 85.69 42 THR B N 1
ATOM 2496 C CA . THR B 1 42 ? -2.844 -18.359 2.578 1 85.69 42 THR B CA 1
ATOM 2497 C C . THR B 1 42 ? -1.741 -17.359 2.242 1 85.69 42 THR B C 1
ATOM 2499 O O . THR B 1 42 ? -2.008 -16.172 2.07 1 85.69 42 THR B O 1
ATOM 2502 N N . SER B 1 43 ? -0.543 -17.875 2.154 1 88.31 43 SER B N 1
ATOM 2503 C CA . SER B 1 43 ? 0.594 -16.984 1.936 1 88.31 43 SER B CA 1
ATOM 2504 C C . SER B 1 43 ? 0.661 -16.516 0.485 1 88.31 43 SER B C 1
ATOM 2506 O O . SER B 1 43 ? 0.378 -17.297 -0.434 1 88.31 43 SER B O 1
ATOM 2508 N N . LYS B 1 44 ? 1.005 -15.281 0.57 1 89.69 44 LYS B N 1
ATOM 2509 C CA . LYS B 1 44 ? 1.288 -14.68 -0.732 1 89.69 44 LYS B CA 1
ATOM 2510 C C . LYS B 1 44 ? 2.787 -14.469 -0.925 1 89.69 44 LYS B C 1
ATOM 2512 O O . LYS B 1 44 ? 3.516 -14.234 0.042 1 89.69 44 LYS B O 1
ATOM 2517 N N . CYS B 1 45 ? 3.441 -14.812 -1.99 1 86.88 45 CYS B N 1
ATOM 2518 C CA . CYS B 1 45 ? 4.879 -14.719 -2.211 1 86.88 45 CYS B CA 1
ATOM 2519 C C . CYS B 1 45 ? 5.23 -13.445 -2.969 1 86.88 45 CYS B C 1
ATOM 2521 O O . CYS B 1 45 ? 6.328 -13.32 -3.514 1 86.88 45 CYS B O 1
ATOM 2523 N N . PHE B 1 46 ? 4.281 -12.539 -2.996 1 93.94 46 PHE B N 1
ATOM 2524 C CA . PHE B 1 46 ? 4.512 -11.352 -3.807 1 93.94 46 PHE B CA 1
ATOM 2525 C C . PHE B 1 46 ? 3.99 -10.102 -3.1 1 93.94 46 PHE B C 1
ATOM 2527 O O . PHE B 1 46 ? 3.059 -10.18 -2.297 1 93.94 46 PHE B O 1
ATOM 2534 N N . ASP B 1 47 ? 4.609 -9.008 -3.445 1 94.94 47 ASP B N 1
ATOM 2535 C CA . ASP B 1 47 ? 4.148 -7.699 -2.992 1 94.94 47 ASP B CA 1
ATOM 2536 C C . ASP B 1 47 ? 3.148 -7.098 -3.979 1 94.94 47 ASP B C 1
ATOM 2538 O O . ASP B 1 47 ? 2.336 -6.25 -3.607 1 94.94 47 ASP B O 1
ATOM 2542 N N . LEU B 1 48 ? 3.268 -7.547 -5.211 1 96.69 48 LEU B N 1
ATOM 2543 C CA . LEU B 1 48 ? 2.438 -7.004 -6.281 1 96.69 48 LEU B CA 1
ATOM 2544 C C . LEU B 1 48 ? 2.23 -8.039 -7.383 1 96.69 48 LEU B C 1
ATOM 2546 O O . LEU B 1 48 ? 3.174 -8.727 -7.777 1 96.69 48 LEU B O 1
ATOM 2550 N N . ILE B 1 49 ? 1.022 -8.227 -7.836 1 95.75 49 ILE B N 1
ATOM 2551 C CA . ILE B 1 49 ? 0.695 -9.078 -8.977 1 95.75 49 ILE B CA 1
ATOM 2552 C C . ILE B 1 49 ? -0.189 -8.312 -9.953 1 95.75 49 ILE B C 1
ATOM 2554 O O . ILE B 1 49 ? -1.071 -7.551 -9.547 1 95.75 49 ILE B O 1
ATOM 2558 N N . LYS B 1 50 ? 0.067 -8.445 -11.25 1 94.5 50 LYS B N 1
ATOM 2559 C CA . LYS B 1 50 ? -0.66 -7.719 -12.281 1 94.5 50 LYS B CA 1
ATOM 2560 C C . LYS B 1 50 ? -0.711 -8.516 -13.586 1 94.5 50 LYS B C 1
ATOM 2562 O O . LYS B 1 50 ? 0.321 -8.969 -14.078 1 94.5 50 LYS B O 1
ATOM 2567 N N . ARG B 1 51 ? -1.914 -8.648 -14.047 1 92.25 51 ARG B N 1
ATOM 2568 C CA . ARG B 1 51 ? -2.055 -9.172 -15.398 1 92.25 51 ARG B CA 1
ATOM 2569 C C . ARG B 1 51 ? -1.615 -8.141 -16.438 1 92.25 51 ARG B C 1
ATOM 2571 O O . ARG B 1 51 ? -2.117 -7.016 -16.453 1 92.25 51 ARG B O 1
ATOM 2578 N N . ILE B 1 52 ? -0.714 -8.57 -17.234 1 92.06 52 ILE B N 1
ATOM 2579 C CA . ILE B 1 52 ? -0.183 -7.664 -18.25 1 92.06 52 ILE B CA 1
ATOM 2580 C C . ILE B 1 52 ? -1.039 -7.742 -19.516 1 92.06 52 ILE B C 1
ATOM 2582 O O . ILE B 1 52 ? -1.361 -6.715 -20.109 1 92.06 52 ILE B O 1
ATOM 2586 N N . ASN B 1 53 ? -1.378 -8.844 -19.953 1 88.19 53 ASN B N 1
ATOM 2587 C CA . ASN B 1 53 ? -2.268 -9.164 -21.062 1 88.19 53 ASN B CA 1
ATOM 2588 C C . ASN B 1 53 ? -2.902 -10.539 -20.891 1 88.19 53 ASN B C 1
ATOM 2590 O O . ASN B 1 53 ? -2.949 -11.07 -19.781 1 88.19 53 ASN B O 1
ATOM 2594 N N . GLU B 1 54 ? -3.41 -11.148 -21.969 1 83.38 54 GLU B N 1
ATOM 2595 C CA . GLU B 1 54 ? -4.145 -12.414 -21.891 1 83.38 54 GLU B CA 1
ATOM 2596 C C . GLU B 1 54 ? -3.205 -13.578 -21.609 1 83.38 54 GLU B C 1
ATOM 2598 O O . GLU B 1 54 ? -3.652 -14.664 -21.234 1 83.38 54 GLU B O 1
ATOM 2603 N N . SER B 1 55 ? -1.924 -13.297 -21.734 1 85.69 55 SER B N 1
ATOM 2604 C CA . SER B 1 55 ? -1.018 -14.438 -21.656 1 85.69 55 SER B CA 1
ATOM 2605 C C . SER B 1 55 ? 0.163 -14.141 -20.734 1 85.69 55 SER B C 1
ATOM 2607 O O . SER B 1 55 ? 1.118 -14.914 -20.672 1 85.69 55 SER B O 1
ATOM 2609 N N . SER B 1 56 ? 0.076 -12.977 -20.062 1 90.19 56 SER B N 1
ATOM 2610 C CA . SER B 1 56 ? 1.239 -12.617 -19.25 1 90.19 56 SER B CA 1
ATOM 2611 C C . SER B 1 56 ? 0.824 -12.094 -17.875 1 90.19 56 SER B C 1
ATOM 2613 O O . SER B 1 56 ? -0.078 -11.258 -17.781 1 90.19 56 SER B O 1
ATOM 2615 N N . LEU B 1 57 ? 1.523 -12.648 -16.891 1 92.81 57 LEU B N 1
ATOM 2616 C CA . LEU B 1 57 ? 1.307 -12.266 -15.5 1 92.81 57 LEU B CA 1
ATOM 2617 C C . LEU B 1 57 ? 2.598 -11.758 -14.875 1 92.81 57 LEU B C 1
ATOM 2619 O O . LEU B 1 57 ? 3.652 -12.375 -15.016 1 92.81 57 LEU B O 1
ATOM 2623 N N . LEU B 1 58 ? 2.492 -10.633 -14.297 1 95.44 58 LEU B N 1
ATOM 2624 C CA . LEU B 1 58 ? 3.623 -10.055 -13.578 1 95.44 58 LEU B CA 1
ATOM 2625 C C . LEU B 1 58 ? 3.504 -10.305 -12.078 1 95.44 58 LEU B C 1
ATOM 2627 O O . LEU B 1 58 ? 2.486 -9.969 -11.469 1 95.44 58 LEU B O 1
ATOM 2631 N N . ILE B 1 59 ? 4.453 -10.992 -11.469 1 96.62 59 ILE B N 1
ATOM 2632 C CA . ILE B 1 59 ? 4.523 -11.266 -10.031 1 96.62 59 ILE B CA 1
ATOM 2633 C C . ILE B 1 59 ? 5.812 -10.688 -9.461 1 96.62 59 ILE B C 1
ATOM 2635 O O . ILE B 1 59 ? 6.91 -11.148 -9.789 1 96.62 59 ILE B O 1
ATOM 2639 N N . LEU B 1 60 ? 5.676 -9.727 -8.484 1 97.62 60 LEU B N 1
ATOM 2640 C CA . LEU B 1 60 ? 6.863 -8.992 -8.07 1 97.62 60 LEU B CA 1
ATOM 2641 C C . LEU B 1 60 ? 7.043 -9.062 -6.555 1 97.62 60 LEU B C 1
ATOM 2643 O O . LEU B 1 60 ? 6.09 -8.867 -5.801 1 97.62 60 LEU B O 1
ATOM 2647 N N . GLU B 1 61 ? 8.242 -9.398 -6.137 1 97.19 61 GLU B N 1
ATOM 2648 C CA . GLU B 1 61 ? 8.758 -9.062 -4.812 1 97.19 61 GLU B CA 1
ATOM 2649 C C . GLU B 1 61 ? 9.469 -7.711 -4.824 1 97.19 61 GLU B C 1
ATOM 2651 O O . GLU B 1 61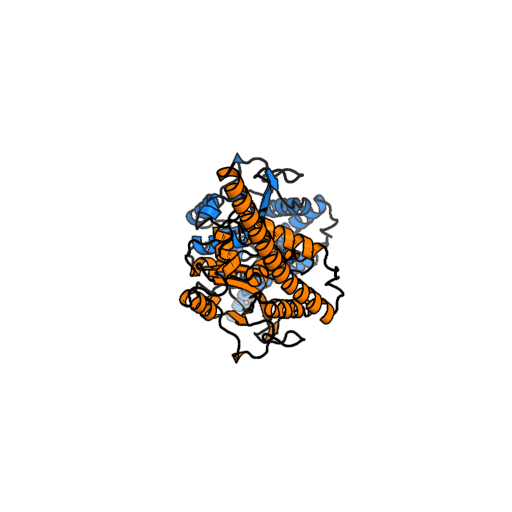 ? 10.516 -7.555 -5.465 1 97.19 61 GLU B O 1
ATOM 2656 N N . ILE B 1 62 ? 8.961 -6.746 -4.141 1 97.31 62 ILE B N 1
ATOM 2657 C CA . ILE B 1 62 ? 9.445 -5.371 -4.254 1 97.31 62 ILE B CA 1
ATOM 2658 C C . ILE B 1 62 ? 10.391 -5.062 -3.1 1 97.31 62 ILE B C 1
ATOM 2660 O O . ILE B 1 62 ? 10.117 -5.406 -1.948 1 97.31 62 ILE B O 1
ATOM 2664 N N . LYS B 1 63 ? 11.516 -4.449 -3.387 1 97.25 63 LYS B N 1
ATOM 2665 C CA . LYS B 1 63 ? 12.516 -4.012 -2.414 1 97.25 63 LYS B CA 1
ATOM 2666 C C . LYS B 1 63 ? 12.969 -2.584 -2.701 1 97.25 63 LYS B C 1
ATOM 2668 O O . LYS B 1 63 ? 12.922 -2.129 -3.846 1 97.25 63 LYS B O 1
ATOM 2673 N N . VAL B 1 64 ? 13.367 -1.943 -1.68 1 97.38 64 VAL B N 1
ATOM 2674 C CA . VAL B 1 64 ? 14.023 -0.646 -1.807 1 97.38 64 VAL B CA 1
ATOM 2675 C C . VAL B 1 64 ? 15.508 -0.785 -1.485 1 97.38 64 VAL B C 1
ATOM 2677 O O . VAL B 1 64 ? 15.891 -1.491 -0.546 1 97.38 64 VAL B O 1
ATOM 2680 N N . THR B 1 65 ? 16.297 -0.113 -2.236 1 97.19 65 THR B N 1
ATOM 2681 C CA . THR B 1 65 ? 17.75 -0.21 -2.062 1 97.19 65 THR B CA 1
ATOM 2682 C C . THR B 1 65 ? 18.312 1.086 -1.486 1 97.19 65 THR B C 1
ATOM 2684 O O . THR B 1 65 ? 17.688 2.141 -1.583 1 97.19 65 THR B O 1
ATOM 2687 N N . ASP B 1 66 ? 19.391 0.973 -0.867 1 94 66 ASP B N 1
ATOM 2688 C CA . ASP B 1 66 ? 20.234 2.125 -0.559 1 94 66 ASP B CA 1
ATOM 2689 C C . ASP B 1 66 ? 21.281 2.352 -1.654 1 94 66 ASP B C 1
ATOM 2691 O O . ASP B 1 66 ? 22.172 1.53 -1.845 1 94 66 ASP B O 1
ATOM 2695 N N . ASP B 1 67 ? 21.156 3.4 -2.35 1 91.19 67 ASP B N 1
ATOM 2696 C CA . ASP B 1 67 ? 22.094 3.812 -3.395 1 91.19 67 ASP B CA 1
ATOM 2697 C C . ASP B 1 67 ? 22.281 2.705 -4.43 1 91.19 67 ASP B C 1
ATOM 2699 O O . ASP B 1 67 ? 23.391 2.461 -4.891 1 91.19 67 ASP B O 1
ATOM 2703 N N . ASN B 1 68 ? 21.297 1.889 -4.621 1 91.88 68 ASN B N 1
ATOM 2704 C CA . ASN B 1 68 ? 21.312 0.82 -5.613 1 91.88 68 ASN B CA 1
ATOM 2705 C C . ASN B 1 68 ? 22.359 -0.245 -5.277 1 91.88 68 ASN B C 1
ATOM 2707 O O . ASN B 1 68 ? 22.906 -0.877 -6.176 1 91.88 68 ASN B O 1
ATOM 2711 N N . LYS B 1 69 ? 22.688 -0.44 -4.004 1 95.56 69 LYS B N 1
ATOM 2712 C CA . LYS B 1 69 ? 23.781 -1.347 -3.674 1 95.56 69 LYS B CA 1
ATOM 2713 C C . LYS B 1 69 ? 23.297 -2.488 -2.783 1 95.56 69 LYS B C 1
ATOM 2715 O O . LYS B 1 69 ? 23.75 -3.627 -2.926 1 95.56 69 LYS B O 1
ATOM 2720 N N . ILE B 1 70 ? 22.438 -2.131 -1.874 1 97.25 70 ILE B N 1
ATOM 2721 C CA . ILE B 1 70 ? 22.016 -3.123 -0.893 1 97.25 70 ILE B CA 1
ATOM 2722 C C . ILE B 1 70 ? 20.531 -2.963 -0.606 1 97.25 70 ILE B C 1
ATOM 2724 O O . ILE B 1 70 ? 20.031 -1.842 -0.518 1 97.25 70 ILE B O 1
ATOM 2728 N N . PHE B 1 71 ? 19.875 -4.059 -0.342 1 97.19 71 PHE B N 1
ATOM 2729 C CA . PHE B 1 71 ? 18.469 -4.012 0.03 1 97.19 71 PHE B CA 1
ATOM 2730 C C . PHE B 1 71 ? 18.297 -3.537 1.47 1 97.19 71 PHE B C 1
ATOM 2732 O O . PHE B 1 71 ? 18.906 -4.102 2.385 1 97.19 71 PHE B O 1
ATOM 2739 N N . ARG B 1 72 ? 17.562 -2.516 1.9 1 92.44 72 ARG B N 1
ATOM 2740 C CA . ARG B 1 72 ? 17.328 -1.981 3.236 1 92.44 72 ARG B CA 1
ATOM 2741 C C . ARG B 1 72 ? 16.562 -2.984 4.098 1 92.44 72 ARG B C 1
ATOM 2743 O O . ARG B 1 72 ? 16.891 -3.178 5.27 1 92.44 72 ARG B O 1
ATOM 2750 N N . SER B 1 73 ? 15.641 -3.756 3.805 1 89.12 73 SER B N 1
ATOM 2751 C CA . SER B 1 73 ? 14.82 -4.73 4.52 1 89.12 73 SER B CA 1
ATOM 2752 C C . SER B 1 73 ? 14.969 -6.125 3.924 1 89.12 73 SER B C 1
ATOM 2754 O O . SER B 1 73 ? 13.977 -6.785 3.623 1 89.12 73 SER B O 1
ATOM 2756 N N . TYR B 1 74 ? 16.234 -6.469 3.895 1 94.31 74 TYR B N 1
ATOM 2757 C CA . TYR B 1 74 ? 16.547 -7.773 3.32 1 94.31 74 TYR B CA 1
ATOM 2758 C C . TYR B 1 74 ? 16.234 -8.891 4.309 1 94.31 74 TYR B C 1
ATOM 2760 O O . TYR B 1 74 ? 16.562 -8.789 5.492 1 94.31 74 TYR B O 1
ATOM 2768 N N . ASN B 1 75 ? 15.555 -9.852 3.865 1 92.31 75 ASN B N 1
ATOM 2769 C CA . ASN B 1 75 ? 15.258 -11.07 4.609 1 92.31 75 ASN B CA 1
ATOM 2770 C C . ASN B 1 75 ? 15.805 -12.305 3.896 1 92.31 75 ASN B C 1
ATOM 2772 O O . ASN B 1 75 ? 15.25 -12.734 2.885 1 92.31 75 ASN B O 1
ATOM 2776 N N . GLN B 1 76 ? 16.828 -12.852 4.434 1 92.75 76 GLN B N 1
ATOM 2777 C CA . GLN B 1 76 ? 17.516 -13.977 3.803 1 92.75 76 GLN B CA 1
ATOM 2778 C C . GLN B 1 76 ? 16.578 -15.164 3.613 1 92.75 76 GLN B C 1
ATOM 2780 O O . GLN B 1 76 ? 16.625 -15.836 2.58 1 92.75 76 GLN B O 1
ATOM 2785 N N . ARG B 1 77 ? 15.836 -15.453 4.594 1 90.31 77 ARG B N 1
ATOM 2786 C CA . ARG B 1 77 ? 14.922 -16.578 4.512 1 90.31 77 ARG B CA 1
ATOM 2787 C C . ARG B 1 77 ? 13.922 -16.391 3.375 1 90.31 77 ARG B C 1
ATOM 2789 O O . ARG B 1 77 ? 13.664 -17.328 2.609 1 90.31 77 ARG B O 1
ATOM 2796 N N . GLN B 1 78 ? 13.359 -15.227 3.287 1 92.19 78 GLN B N 1
ATOM 2797 C CA . GLN B 1 78 ? 12.438 -14.93 2.193 1 92.19 78 GLN B CA 1
ATOM 2798 C C . GLN B 1 78 ? 13.125 -15.07 0.84 1 92.19 78 GLN B C 1
ATOM 2800 O O . GLN B 1 78 ? 12.539 -15.578 -0.113 1 92.19 78 GLN B O 1
ATOM 2805 N N . HIS B 1 79 ? 14.328 -14.617 0.802 1 95.12 79 HIS B N 1
ATOM 2806 C CA . HIS B 1 79 ? 15.109 -14.734 -0.424 1 95.12 79 HIS B CA 1
ATOM 2807 C C . HIS B 1 79 ? 15.289 -16.188 -0.825 1 95.12 79 HIS B C 1
ATOM 2809 O O . HIS B 1 79 ? 15.086 -16.547 -1.986 1 95.12 79 HIS B O 1
ATOM 2815 N N . ILE B 1 80 ? 15.625 -16.984 0.084 1 93.94 80 ILE B N 1
ATOM 2816 C CA . ILE B 1 80 ? 15.805 -18.406 -0.157 1 93.94 80 ILE B CA 1
ATOM 2817 C C . ILE B 1 80 ? 14.5 -19.016 -0.66 1 93.94 80 ILE B C 1
ATOM 2819 O O . ILE B 1 80 ? 14.492 -19.766 -1.642 1 93.94 80 ILE B O 1
ATOM 2823 N N . ILE B 1 81 ? 13.461 -18.703 -0.057 1 93.75 81 ILE B N 1
ATOM 2824 C CA . ILE B 1 81 ? 12.148 -19.219 -0.435 1 93.75 81 ILE B CA 1
ATOM 2825 C C . ILE B 1 81 ? 11.812 -18.781 -1.858 1 93.75 81 ILE B C 1
ATOM 2827 O O . ILE B 1 81 ? 11.375 -19.609 -2.678 1 93.75 81 ILE B O 1
ATOM 2831 N N . ASN B 1 82 ? 12.07 -17.547 -2.145 1 95.56 82 ASN B N 1
ATOM 2832 C CA . ASN B 1 82 ? 11.789 -17.031 -3.486 1 95.56 82 ASN B CA 1
ATOM 2833 C C . ASN B 1 82 ? 12.633 -17.75 -4.539 1 95.56 82 ASN B C 1
ATOM 2835 O O . ASN B 1 82 ? 12.148 -18.031 -5.641 1 95.56 82 ASN B O 1
ATOM 2839 N N . MET B 1 83 ? 13.836 -18.031 -4.18 1 96.56 83 MET B N 1
ATOM 2840 C CA . MET B 1 83 ? 14.695 -18.797 -5.086 1 96.56 83 MET B CA 1
ATOM 2841 C C . MET B 1 83 ? 14.109 -20.172 -5.363 1 96.56 83 MET B C 1
ATOM 2843 O O . MET B 1 83 ? 14.07 -20.609 -6.512 1 96.56 83 MET B O 1
ATOM 2847 N N . ILE B 1 84 ? 13.664 -20.781 -4.375 1 95.44 84 ILE B N 1
ATOM 2848 C CA . ILE B 1 84 ? 13.117 -22.141 -4.5 1 95.44 84 ILE B CA 1
ATOM 2849 C C . ILE B 1 84 ? 11.805 -22.094 -5.277 1 95.44 84 ILE B C 1
ATOM 2851 O O . ILE B 1 84 ? 11.555 -22.953 -6.133 1 95.44 84 ILE B O 1
ATOM 2855 N N . LEU B 1 85 ? 10.984 -21.125 -5.008 1 95 85 LEU B N 1
ATOM 2856 C CA . LEU B 1 85 ? 9.742 -20.953 -5.75 1 95 85 LEU B CA 1
ATOM 2857 C C . LEU B 1 85 ? 10.016 -20.797 -7.238 1 95 85 LEU B C 1
ATOM 2859 O O . LEU B 1 85 ? 9.336 -21.406 -8.07 1 95 85 LEU B O 1
ATOM 2863 N N . ARG B 1 86 ? 10.984 -19.984 -7.516 1 95.81 86 ARG B N 1
ATOM 2864 C CA . ARG B 1 86 ? 11.359 -19.797 -8.914 1 95.81 86 ARG B CA 1
ATOM 2865 C C . ARG B 1 86 ? 11.836 -21.109 -9.531 1 95.81 86 ARG B C 1
ATOM 2867 O O . ARG B 1 86 ? 11.5 -21.406 -10.68 1 95.81 86 ARG B O 1
ATOM 2874 N N . LYS B 1 87 ? 12.562 -21.844 -8.812 1 94.31 87 LYS B N 1
ATOM 2875 C CA . LYS B 1 87 ? 13.016 -23.156 -9.258 1 94.31 87 LYS B CA 1
ATOM 2876 C C . LYS B 1 87 ? 11.828 -24.094 -9.5 1 94.31 87 LYS B C 1
ATOM 2878 O O . LYS B 1 87 ? 11.898 -24.984 -10.336 1 94.31 87 LYS B O 1
ATOM 2883 N N . CYS B 1 88 ? 10.797 -23.859 -8.789 1 93.12 88 CYS B N 1
ATOM 2884 C CA . CYS B 1 88 ? 9.578 -24.656 -8.914 1 93.12 88 CYS B CA 1
ATOM 2885 C C . CYS B 1 88 ? 8.617 -24.031 -9.914 1 93.12 88 CYS B C 1
ATOM 2887 O O . CYS B 1 88 ? 7.406 -24.234 -9.828 1 93.12 88 CYS B O 1
ATOM 2889 N N . ASN B 1 89 ? 9.039 -23.125 -10.75 1 91.88 89 ASN B N 1
ATOM 2890 C CA . ASN B 1 89 ? 8.352 -22.594 -11.93 1 91.88 89 ASN B CA 1
ATOM 2891 C C . ASN B 1 89 ? 7.426 -21.438 -11.57 1 91.88 89 ASN B C 1
ATOM 2893 O O . ASN B 1 89 ? 6.605 -21.016 -12.391 1 91.88 89 ASN B O 1
ATOM 2897 N N . ILE B 1 90 ? 7.414 -20.953 -10.414 1 93.44 90 ILE B N 1
ATOM 2898 C CA . ILE B 1 90 ? 6.652 -19.75 -10.086 1 93.44 90 ILE B CA 1
ATOM 2899 C C . ILE B 1 90 ? 7.414 -18.516 -10.547 1 93.44 90 ILE B C 1
ATOM 2901 O O . ILE B 1 90 ? 8.523 -18.234 -10.078 1 93.44 90 ILE B O 1
ATOM 2905 N N . PRO B 1 91 ? 6.855 -17.781 -11.422 1 94.56 91 PRO B N 1
ATOM 2906 C CA . PRO B 1 91 ? 7.621 -16.734 -12.086 1 94.56 91 PRO B CA 1
ATOM 2907 C C . PRO B 1 91 ? 7.699 -15.445 -11.258 1 94.56 91 PRO B C 1
ATOM 2909 O O . PRO B 1 91 ? 7.375 -14.367 -11.758 1 94.56 91 PRO B O 1
ATOM 2912 N N . ILE B 1 92 ? 8.203 -15.484 -10.078 1 96.12 92 ILE B N 1
ATOM 2913 C CA . ILE B 1 92 ? 8.375 -14.32 -9.211 1 96.12 92 ILE B CA 1
ATOM 2914 C C . ILE B 1 92 ? 9.68 -13.609 -9.555 1 96.12 92 ILE B C 1
ATOM 2916 O O . ILE B 1 92 ? 10.703 -14.25 -9.805 1 96.12 92 ILE B O 1
ATOM 2920 N N . GLU B 1 93 ? 9.625 -12.312 -9.633 1 97.38 93 GLU B N 1
ATOM 2921 C CA . GLU B 1 93 ? 10.789 -11.469 -9.867 1 97.38 93 GLU B CA 1
ATOM 2922 C C . GLU B 1 93 ? 10.945 -10.422 -8.773 1 97.38 93 GLU B C 1
ATOM 2924 O O . GLU B 1 93 ? 9.953 -9.906 -8.25 1 97.38 93 GLU B O 1
ATOM 2929 N N . TYR B 1 94 ? 12.188 -10.172 -8.43 1 98.25 94 TYR B N 1
ATOM 2930 C CA . TYR B 1 94 ? 12.461 -9 -7.605 1 98.25 94 TYR B CA 1
ATOM 2931 C C . TYR B 1 94 ? 12.352 -7.723 -8.43 1 98.25 94 TYR B C 1
ATOM 2933 O O . TYR B 1 94 ? 12.758 -7.691 -9.594 1 98.25 94 TYR B O 1
ATOM 2941 N N . CYS B 1 95 ? 11.859 -6.723 -7.863 1 98.69 95 CYS B N 1
ATOM 2942 C CA . CYS B 1 95 ? 11.82 -5.371 -8.414 1 98.69 95 CYS B CA 1
ATOM 2943 C C . CYS B 1 95 ? 12.375 -4.359 -7.422 1 98.69 95 CYS B C 1
ATOM 2945 O O . CYS B 1 95 ? 12.023 -4.391 -6.238 1 98.69 95 CYS B O 1
ATOM 2947 N N . TYR B 1 96 ? 13.266 -3.496 -7.84 1 98.44 96 TYR B N 1
ATOM 2948 C CA . TYR B 1 96 ? 13.867 -2.555 -6.898 1 98.44 96 TYR B CA 1
ATOM 2949 C C . TYR B 1 96 ? 14.133 -1.211 -7.562 1 98.44 96 TYR B C 1
ATOM 2951 O O . TYR B 1 96 ? 14.18 -1.119 -8.789 1 98.44 96 TYR B O 1
ATOM 2959 N N . ASN B 1 97 ? 14.273 -0.192 -6.781 1 97.88 97 ASN B N 1
ATOM 2960 C CA . ASN B 1 97 ? 14.398 1.193 -7.223 1 97.88 97 ASN B CA 1
ATOM 2961 C C . ASN B 1 97 ? 15.797 1.49 -7.746 1 97.88 97 ASN B C 1
ATOM 2963 O O . ASN B 1 97 ? 16.781 0.968 -7.227 1 97.88 97 ASN B O 1
ATOM 2967 N N . LEU B 1 98 ? 15.906 2.43 -8.688 1 97.06 98 LEU B N 1
ATOM 2968 C CA . LEU B 1 98 ? 17.188 2.924 -9.195 1 97.06 98 LEU B CA 1
ATOM 2969 C C . LEU B 1 98 ? 17.422 4.363 -8.75 1 97.06 98 LEU B C 1
ATOM 2971 O O . LEU B 1 98 ? 18.531 4.879 -8.891 1 97.06 98 LEU B O 1
ATOM 2975 N N . VAL B 1 99 ? 16.359 5.039 -8.273 1 95.62 99 VAL B N 1
ATOM 2976 C CA . VAL B 1 99 ? 16.453 6.387 -7.727 1 95.62 99 VAL B CA 1
ATOM 2977 C C . VAL B 1 99 ? 15.797 6.434 -6.352 1 95.62 99 VAL B C 1
ATOM 2979 O O . VAL B 1 99 ? 15.016 5.543 -5.996 1 95.62 99 VAL B O 1
ATOM 2982 N N . ASP B 1 100 ? 16.062 7.48 -5.629 1 92.12 100 ASP B N 1
ATOM 2983 C CA . ASP B 1 100 ? 15.656 7.52 -4.227 1 92.12 100 ASP B CA 1
ATOM 2984 C C . ASP B 1 100 ? 14.312 8.219 -4.059 1 92.12 100 ASP B C 1
ATOM 2986 O O . ASP B 1 100 ? 13.688 8.125 -3.002 1 92.12 100 ASP B O 1
ATOM 2990 N N . ASP B 1 101 ? 13.891 8.891 -5.078 1 92 101 ASP B N 1
ATOM 2991 C CA . ASP B 1 101 ? 12.641 9.641 -4.98 1 92 101 ASP B CA 1
ATOM 2992 C C . ASP B 1 101 ? 11.789 9.453 -6.23 1 92 101 ASP B C 1
ATOM 2994 O O . ASP B 1 101 ? 12.211 9.797 -7.336 1 92 101 ASP B O 1
ATOM 2998 N N . TYR B 1 102 ? 10.531 8.953 -5.988 1 93.31 102 TYR B N 1
ATOM 2999 C CA . TYR B 1 102 ? 9.641 8.664 -7.105 1 93.31 102 TYR B CA 1
ATOM 3000 C C . TYR B 1 102 ? 8.461 9.625 -7.121 1 93.31 102 TYR B C 1
ATOM 3002 O O . TYR B 1 102 ? 7.562 9.5 -7.961 1 93.31 102 TYR B O 1
ATOM 3010 N N . SER B 1 103 ? 8.453 10.586 -6.246 1 89.69 103 SER B N 1
ATOM 3011 C CA . SER B 1 103 ? 7.281 11.422 -6.008 1 89.69 103 SER B CA 1
ATOM 3012 C C . SER B 1 103 ? 6.945 12.266 -7.234 1 89.69 103 SER B C 1
ATOM 3014 O O . SER B 1 103 ? 5.777 12.57 -7.484 1 89.69 103 SER B O 1
ATOM 3016 N N . LYS B 1 104 ? 7.934 12.586 -8.047 1 88.25 104 LYS B N 1
ATOM 3017 C CA . LYS B 1 104 ? 7.699 13.492 -9.164 1 88.25 104 LYS B CA 1
ATOM 3018 C C . LYS B 1 104 ? 7.816 12.758 -10.5 1 88.25 104 LYS B C 1
ATOM 3020 O O . LYS B 1 104 ? 7.719 13.383 -11.562 1 88.25 104 LYS B O 1
ATOM 3025 N N . LEU B 1 105 ? 8.086 11.5 -10.422 1 91.44 105 LEU B N 1
ATOM 3026 C CA . LEU B 1 105 ? 8.18 10.734 -11.656 1 91.44 105 LEU B CA 1
ATOM 3027 C C . LEU B 1 105 ? 6.793 10.477 -12.242 1 91.44 105 LEU B C 1
ATOM 3029 O O . LEU B 1 105 ? 5.84 10.227 -11.5 1 91.44 105 LEU B O 1
ATOM 3033 N N . ARG B 1 106 ? 6.75 10.602 -13.562 1 85.5 106 ARG B N 1
ATOM 3034 C CA . ARG B 1 106 ? 5.457 10.422 -14.227 1 85.5 106 ARG B CA 1
ATOM 3035 C C . ARG B 1 106 ? 5.512 9.289 -15.242 1 85.5 106 ARG B C 1
ATOM 3037 O O . ARG B 1 106 ? 6.547 9.062 -15.867 1 85.5 106 ARG B O 1
ATOM 3044 N N . ASN B 1 107 ? 4.367 8.648 -15.328 1 80.44 107 ASN B N 1
ATOM 3045 C CA . ASN B 1 107 ? 4.133 7.66 -16.375 1 80.44 107 ASN B CA 1
ATOM 3046 C C . ASN B 1 107 ? 5.258 6.633 -16.438 1 80.44 107 ASN B C 1
ATOM 3048 O O . ASN B 1 107 ? 5.625 6.039 -15.422 1 80.44 107 ASN B O 1
ATOM 3052 N N . GLU B 1 108 ? 5.902 6.574 -17.578 1 91.31 108 GLU B N 1
ATOM 3053 C CA . GLU B 1 108 ? 6.852 5.496 -17.859 1 91.31 108 GLU B CA 1
ATOM 3054 C C . GLU B 1 108 ? 8.172 5.723 -17.109 1 91.31 108 GLU B C 1
ATOM 3056 O O . GLU B 1 108 ? 8.977 4.801 -16.969 1 91.31 108 GLU B O 1
ATOM 3061 N N . GLN B 1 109 ? 8.352 6.93 -16.5 1 95.75 109 GLN B N 1
ATOM 3062 C CA . GLN B 1 109 ? 9.594 7.215 -15.789 1 95.75 109 GLN B CA 1
ATOM 3063 C C . GLN B 1 109 ? 9.758 6.297 -14.586 1 95.75 109 GLN B C 1
ATOM 3065 O O . GLN B 1 109 ? 10.875 5.922 -14.227 1 95.75 109 GLN B O 1
ATOM 3070 N N . VAL B 1 110 ? 8.672 5.984 -13.945 1 96.69 110 VAL B N 1
ATOM 3071 C CA . VAL B 1 110 ? 8.711 5.094 -12.789 1 96.69 110 VAL B CA 1
ATOM 3072 C C . VAL B 1 110 ? 9.227 3.721 -13.211 1 96.69 110 VAL B C 1
ATOM 3074 O O . VAL B 1 110 ? 10.086 3.143 -12.547 1 96.69 110 VAL B O 1
ATOM 3077 N N . LEU B 1 111 ? 8.75 3.232 -14.352 1 97.94 111 LEU B N 1
ATOM 3078 C CA . LEU B 1 111 ? 9.133 1.915 -14.852 1 97.94 111 LEU B CA 1
ATOM 3079 C C . LEU B 1 111 ? 10.586 1.904 -15.305 1 97.94 111 LEU B C 1
ATOM 3081 O O . LEU B 1 111 ? 11.312 0.947 -15.039 1 97.94 111 LEU B O 1
ATOM 3085 N N . VAL B 1 112 ? 10.977 3.012 -15.922 1 98.38 112 VAL B N 1
ATOM 3086 C CA . VAL B 1 112 ? 12.336 3.123 -16.438 1 98.38 112 VAL B CA 1
ATOM 3087 C C . VAL B 1 112 ? 13.328 3.191 -15.289 1 98.38 112 VAL B C 1
ATOM 3089 O O . VAL B 1 112 ? 14.469 2.73 -15.406 1 98.38 112 VAL B O 1
ATOM 3092 N N . ASN B 1 113 ? 12.891 3.668 -14.18 1 98.19 113 ASN B N 1
ATOM 3093 C CA . ASN B 1 113 ? 13.773 3.824 -13.031 1 98.19 113 ASN B CA 1
ATOM 3094 C C . ASN B 1 113 ? 13.609 2.678 -12.039 1 98.19 113 ASN B C 1
ATOM 3096 O O . ASN B 1 113 ? 13.844 2.85 -10.836 1 98.19 113 ASN B O 1
ATOM 3100 N N . SER B 1 114 ? 13.18 1.562 -12.484 1 98.44 114 SER B N 1
ATOM 3101 C CA . SER B 1 114 ? 13.055 0.337 -11.703 1 98.44 114 SER B CA 1
ATOM 3102 C C . SER B 1 114 ? 13.656 -0.856 -12.438 1 98.44 114 SER B C 1
ATOM 3104 O O . SER B 1 114 ? 13.461 -1.004 -13.648 1 98.44 114 SER B O 1
ATOM 3106 N N . ASN B 1 115 ? 14.344 -1.668 -11.703 1 98.69 115 ASN B N 1
ATOM 3107 C CA . ASN B 1 115 ? 14.906 -2.885 -12.281 1 98.69 115 ASN B CA 1
ATOM 3108 C C . ASN B 1 115 ? 14.258 -4.137 -11.695 1 98.69 115 ASN B C 1
ATOM 3110 O O . ASN B 1 115 ? 13.633 -4.078 -10.633 1 98.69 115 ASN B O 1
ATOM 3114 N N . THR B 1 116 ? 14.414 -5.203 -12.461 1 98.62 116 THR B N 1
ATOM 3115 C CA . THR B 1 116 ? 13.945 -6.512 -12.016 1 98.62 116 THR B CA 1
ATOM 3116 C C . THR B 1 116 ? 15.047 -7.559 -12.148 1 98.62 116 THR B C 1
ATOM 3118 O O . THR B 1 116 ? 16.016 -7.359 -12.898 1 98.62 116 THR B O 1
ATOM 3121 N N . SER B 1 117 ? 14.891 -8.617 -11.391 1 98.62 117 SER B N 1
ATOM 3122 C CA . SER B 1 117 ? 15.828 -9.734 -11.461 1 98.62 117 SER B CA 1
ATOM 3123 C C . SER B 1 117 ? 15.211 -11.008 -10.891 1 98.62 117 SER B C 1
ATOM 3125 O O . SER B 1 117 ? 14.383 -10.945 -9.977 1 98.62 117 SER B O 1
ATOM 3127 N N . GLU B 1 118 ? 15.695 -12.07 -11.406 1 97.81 118 GLU B N 1
ATOM 3128 C CA . GLU B 1 118 ? 15.391 -13.344 -10.766 1 97.81 118 GLU B CA 1
ATOM 3129 C C . GLU B 1 118 ? 15.984 -13.414 -9.367 1 97.81 118 GLU B C 1
ATOM 3131 O O . GLU B 1 118 ? 17.062 -12.883 -9.117 1 97.81 118 GLU B O 1
ATOM 3136 N N . PRO B 1 119 ? 15.305 -14.125 -8.492 1 97.81 119 PRO B N 1
ATOM 3137 C CA . PRO B 1 119 ? 15.789 -14.211 -7.109 1 97.81 119 PRO B CA 1
ATOM 3138 C C . PRO B 1 119 ? 17.203 -14.773 -7.016 1 97.81 119 PRO B C 1
ATOM 3140 O O . PRO B 1 119 ? 18 -14.312 -6.195 1 97.81 119 PRO B O 1
ATOM 3143 N N . SER B 1 120 ? 17.641 -15.656 -7.844 1 97.31 120 SER B N 1
ATOM 3144 C CA . SER B 1 120 ? 18.906 -16.375 -7.699 1 97.31 120 SER B CA 1
ATOM 3145 C C . SER B 1 120 ? 20.094 -15.492 -8.047 1 97.31 120 SER B C 1
ATOM 3147 O O . SER B 1 120 ? 21.234 -15.812 -7.695 1 97.31 120 SER B O 1
ATOM 3149 N N . ILE B 1 121 ? 19.875 -14.414 -8.719 1 98.06 121 ILE B N 1
ATOM 3150 C CA . ILE B 1 121 ? 21.031 -13.656 -9.195 1 98.06 121 ILE B CA 1
ATOM 3151 C C . ILE B 1 121 ? 20.922 -12.211 -8.727 1 98.06 121 ILE B C 1
ATOM 3153 O O . ILE B 1 121 ? 21.781 -11.383 -9.047 1 98.06 121 ILE B O 1
ATOM 3157 N N . VAL B 1 122 ? 19.875 -11.836 -7.973 1 98.38 122 VAL B N 1
ATOM 3158 C CA . VAL B 1 122 ? 19.578 -10.445 -7.668 1 98.38 122 VAL B CA 1
ATOM 3159 C C . VAL B 1 122 ? 20.594 -9.906 -6.66 1 98.38 122 VAL B C 1
ATOM 3161 O O . VAL B 1 122 ? 21.031 -8.758 -6.762 1 98.38 122 VAL B O 1
ATOM 3164 N N . CYS B 1 123 ? 20.984 -10.727 -5.688 1 98.38 123 CYS B N 1
ATOM 3165 C CA . CYS B 1 123 ? 21.859 -10.258 -4.621 1 98.38 123 CYS B CA 1
ATOM 3166 C C . CYS B 1 123 ? 22.625 -11.43 -3.988 1 98.38 123 CYS B C 1
ATOM 3168 O O . CYS B 1 123 ? 22.344 -12.586 -4.293 1 98.38 123 CYS B O 1
ATOM 3170 N N . ASP B 1 124 ? 23.578 -11.156 -3.168 1 97.44 124 ASP B N 1
ATOM 3171 C CA . ASP B 1 124 ? 24.281 -12.18 -2.412 1 97.44 124 ASP B CA 1
ATOM 3172 C C . ASP B 1 124 ? 23.578 -12.484 -1.095 1 97.44 124 ASP B C 1
ATOM 3174 O O . ASP B 1 124 ? 22.438 -12.039 -0.878 1 97.44 124 ASP B O 1
ATOM 3178 N N . GLU B 1 125 ? 24.172 -13.266 -0.199 1 95.19 125 GLU B N 1
ATOM 3179 C CA . GLU B 1 125 ? 23.531 -13.766 1.019 1 95.19 125 GLU B CA 1
ATOM 3180 C C . GLU B 1 125 ? 23.328 -12.648 2.033 1 95.19 125 GLU B C 1
ATOM 3182 O O . GLU B 1 125 ? 22.578 -12.812 3.002 1 95.19 125 GLU B O 1
ATOM 3187 N N . ASN B 1 126 ? 23.953 -11.484 1.725 1 95.62 126 ASN B N 1
ATOM 3188 C CA . ASN B 1 126 ? 23.844 -10.359 2.645 1 95.62 126 ASN B CA 1
ATOM 3189 C C . ASN B 1 126 ? 22.922 -9.281 2.096 1 95.62 126 ASN B C 1
ATOM 3191 O O . ASN B 1 126 ? 22.734 -8.234 2.723 1 95.62 126 ASN B O 1
ATOM 3195 N N . GLY B 1 127 ? 22.312 -9.531 0.936 1 97.81 127 GLY B N 1
ATOM 3196 C CA . GLY B 1 127 ? 21.375 -8.57 0.36 1 97.81 127 GLY B CA 1
ATOM 3197 C C . GLY B 1 127 ? 22.047 -7.543 -0.526 1 97.81 127 GLY B C 1
ATOM 3198 O O . GLY B 1 127 ? 21.422 -6.578 -0.961 1 97.81 127 GLY B O 1
ATOM 3199 N N . ASN B 1 128 ? 23.406 -7.715 -0.717 1 98.31 128 ASN B N 1
ATOM 3200 C CA . ASN B 1 128 ? 24.078 -6.848 -1.678 1 98.31 128 ASN B CA 1
ATOM 3201 C C . ASN B 1 128 ? 23.703 -7.211 -3.113 1 98.31 128 ASN B C 1
ATOM 3203 O O . ASN B 1 128 ? 23.844 -8.367 -3.52 1 98.31 128 ASN B O 1
ATOM 3207 N N . ILE B 1 129 ? 23.297 -6.23 -3.805 1 98.25 129 ILE B N 1
ATOM 3208 C CA . ILE B 1 129 ? 22.922 -6.48 -5.191 1 98.25 129 ILE B CA 1
ATOM 3209 C C . ILE B 1 129 ? 24.156 -6.848 -6.012 1 98.25 129 ILE B C 1
ATOM 3211 O O . ILE B 1 129 ? 25.188 -6.203 -5.895 1 98.25 129 ILE B O 1
ATOM 3215 N N . THR B 1 130 ? 23.984 -7.855 -6.754 1 97.44 130 THR B N 1
ATOM 3216 C CA . THR B 1 130 ? 25.062 -8.352 -7.609 1 97.44 130 THR B CA 1
ATOM 3217 C C . THR B 1 130 ? 24.562 -8.555 -9.039 1 97.44 130 THR B C 1
ATOM 3219 O O . THR B 1 130 ? 23.375 -8.422 -9.312 1 97.44 130 THR B O 1
ATOM 3222 N N . ASN B 1 131 ? 25.469 -8.758 -10 1 96 131 ASN B N 1
ATOM 3223 C CA . ASN B 1 131 ? 25.156 -9.133 -11.383 1 96 131 ASN B CA 1
ATOM 3224 C C . ASN B 1 131 ? 24.266 -8.102 -12.055 1 96 131 ASN B C 1
ATOM 3226 O O . ASN B 1 131 ? 23.281 -8.461 -12.711 1 96 131 ASN B O 1
ATOM 3230 N N . TYR B 1 132 ? 24.484 -6.824 -11.852 1 96.75 132 TYR B N 1
ATOM 3231 C CA . TYR B 1 132 ? 23.672 -5.734 -12.367 1 96.75 132 TYR B CA 1
ATOM 3232 C C . TYR B 1 132 ? 23.391 -5.91 -13.852 1 96.75 132 TYR B C 1
ATOM 3234 O O . TYR B 1 132 ? 22.297 -5.617 -14.328 1 96.75 132 TYR B O 1
ATOM 3242 N N . ASN B 1 133 ? 24.375 -6.422 -14.547 1 96.62 133 ASN B N 1
ATOM 3243 C CA . ASN B 1 133 ? 24.281 -6.535 -16 1 96.62 133 ASN B CA 1
ATOM 3244 C C . ASN B 1 133 ? 23.266 -7.586 -16.422 1 96.62 133 ASN B C 1
ATOM 3246 O O . ASN B 1 133 ? 22.859 -7.637 -17.578 1 96.62 133 ASN B O 1
ATOM 3250 N N . LYS B 1 134 ? 22.812 -8.438 -15.5 1 98 134 LYS B N 1
ATOM 3251 C CA . LYS B 1 134 ? 21.844 -9.484 -15.797 1 98 134 LYS B CA 1
ATOM 3252 C C . LYS B 1 134 ? 20.438 -9.055 -15.398 1 98 134 LYS B C 1
ATOM 3254 O O . LYS B 1 134 ? 19.469 -9.766 -15.664 1 98 134 LYS B O 1
ATOM 3259 N N . HIS B 1 135 ? 20.328 -7.965 -14.742 1 98.38 135 HIS B N 1
ATOM 3260 C CA . HIS B 1 135 ? 19.016 -7.465 -14.359 1 98.38 135 HIS B CA 1
ATOM 3261 C C . HIS B 1 135 ? 18.328 -6.777 -15.531 1 98.38 135 HIS B C 1
ATOM 3263 O O . HIS B 1 135 ? 18.984 -6.34 -16.469 1 98.38 135 HIS B O 1
ATOM 3269 N N . ILE B 1 136 ? 17.047 -6.785 -15.547 1 98.31 136 ILE B N 1
ATOM 3270 C CA . ILE B 1 136 ? 16.25 -6.238 -16.641 1 98.31 136 ILE B CA 1
ATOM 3271 C C . ILE B 1 136 ? 15.461 -5.027 -16.141 1 98.31 136 ILE B C 1
ATOM 3273 O O . ILE B 1 136 ? 14.867 -5.066 -15.055 1 98.31 136 ILE B O 1
ATOM 3277 N N . ASN B 1 137 ? 15.484 -3.98 -16.938 1 98.56 137 ASN B N 1
ATOM 3278 C CA . ASN B 1 137 ? 14.641 -2.832 -16.641 1 98.56 137 ASN B CA 1
ATOM 3279 C C . ASN B 1 137 ? 13.156 -3.207 -16.656 1 98.56 137 ASN B C 1
ATOM 3281 O O . ASN B 1 137 ? 12.711 -3.936 -17.547 1 98.56 137 ASN B O 1
ATOM 3285 N N . LEU B 1 138 ? 12.438 -2.688 -15.703 1 98.31 138 LEU B N 1
ATOM 3286 C CA . LEU B 1 138 ? 11.047 -3.086 -15.547 1 98.31 138 LEU B CA 1
ATOM 3287 C C . LEU B 1 138 ? 10.234 -2.727 -16.797 1 98.31 138 LEU B C 1
ATOM 3289 O O . LEU B 1 138 ? 9.391 -3.512 -17.234 1 98.31 138 LEU B O 1
ATOM 3293 N N . LYS B 1 139 ? 10.469 -1.571 -17.328 1 97.88 139 LYS B N 1
ATOM 3294 C CA . LYS B 1 139 ? 9.734 -1.192 -18.531 1 97.88 139 LYS B CA 1
ATOM 3295 C C . LYS B 1 139 ? 9.992 -2.176 -19.672 1 97.88 139 LYS B C 1
ATOM 3297 O O . LYS B 1 139 ? 9.062 -2.576 -20.375 1 97.88 139 LYS B O 1
ATOM 3302 N N . ASN B 1 140 ? 11.25 -2.508 -19.828 1 97.44 140 ASN B N 1
ATOM 3303 C CA . ASN B 1 140 ? 11.625 -3.455 -20.875 1 97.44 140 ASN B CA 1
ATOM 3304 C C . ASN B 1 140 ? 10.961 -4.812 -20.672 1 97.44 140 ASN B C 1
ATOM 3306 O O . ASN B 1 140 ? 10.516 -5.449 -21.625 1 97.44 140 ASN B O 1
ATOM 3310 N N . LEU B 1 141 ? 10.938 -5.234 -19.453 1 96.12 141 LEU B N 1
ATOM 3311 C CA . LEU B 1 141 ? 10.289 -6.504 -19.141 1 96.12 141 LEU B CA 1
ATOM 3312 C C . LEU B 1 141 ? 8.81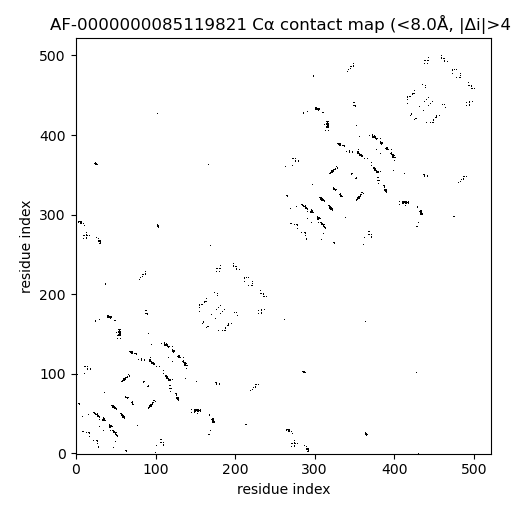2 -6.469 -19.531 1 96.12 141 LEU B C 1
ATOM 3314 O O . LEU B 1 141 ? 8.32 -7.367 -20.219 1 96.12 141 LEU B O 1
ATOM 3318 N N . ILE B 1 142 ? 8.117 -5.434 -19.125 1 95.19 142 ILE B N 1
ATOM 3319 C CA . ILE B 1 142 ? 6.691 -5.281 -19.391 1 95.19 142 ILE B CA 1
ATOM 3320 C C . ILE B 1 142 ? 6.461 -5.203 -20.906 1 95.19 142 ILE B C 1
ATOM 3322 O O . ILE B 1 142 ? 5.566 -5.863 -21.438 1 95.19 142 ILE B O 1
ATOM 3326 N N . ASP B 1 143 ? 7.285 -4.43 -21.578 1 94.62 143 ASP B N 1
ATOM 3327 C CA . ASP B 1 143 ? 7.156 -4.293 -23.016 1 94.62 143 ASP B CA 1
ATOM 3328 C C . ASP B 1 143 ? 7.359 -5.633 -23.719 1 94.62 143 ASP B C 1
ATOM 3330 O O . ASP B 1 143 ? 6.66 -5.949 -24.688 1 94.62 143 ASP B O 1
ATOM 3334 N N . SER B 1 144 ? 8.32 -6.344 -23.219 1 94.12 144 SER B N 1
ATOM 3335 C CA . SER B 1 144 ? 8.562 -7.66 -23.797 1 94.12 144 SER B CA 1
ATOM 3336 C C . SER B 1 144 ? 7.371 -8.586 -23.578 1 94.12 144 SER B C 1
ATOM 3338 O O . SER B 1 144 ? 7.027 -9.391 -24.453 1 94.12 144 SER B O 1
ATOM 3340 N N . MET B 1 145 ? 6.766 -8.531 -22.453 1 91.62 145 MET B N 1
ATOM 3341 C CA . MET B 1 145 ? 5.59 -9.344 -22.156 1 91.62 145 MET B CA 1
ATOM 3342 C C . MET B 1 145 ? 4.414 -8.953 -23.047 1 91.62 145 MET B C 1
ATOM 3344 O O . MET B 1 145 ? 3.65 -9.82 -23.484 1 91.62 145 MET B O 1
ATOM 3348 N N . ILE B 1 146 ? 4.27 -7.703 -23.25 1 90.38 146 ILE B N 1
ATOM 3349 C CA . ILE B 1 146 ? 3.195 -7.211 -24.109 1 90.38 146 ILE B CA 1
ATOM 3350 C C . ILE B 1 146 ? 3.389 -7.734 -25.516 1 90.38 146 ILE B C 1
ATOM 3352 O O . ILE B 1 146 ? 2.428 -8.156 -26.172 1 90.38 146 ILE B O 1
ATOM 3356 N N . LYS B 1 147 ? 4.645 -7.773 -25.984 1 88.94 147 LYS B N 1
ATOM 3357 C CA . LYS B 1 147 ? 4.969 -8.156 -27.359 1 88.94 147 LYS B CA 1
ATOM 3358 C C . LYS B 1 147 ? 4.887 -9.672 -27.531 1 88.94 147 LYS B C 1
ATOM 3360 O O . LYS B 1 147 ? 4.453 -10.148 -28.594 1 88.94 147 LYS B O 1
ATOM 3365 N N . ALA B 1 148 ? 5.535 -10.453 -26.688 1 77.81 148 ALA B N 1
ATOM 3366 C CA . ALA B 1 148 ? 5.688 -11.898 -26.828 1 77.81 148 ALA B CA 1
ATOM 3367 C C . ALA B 1 148 ? 4.328 -12.594 -26.875 1 77.81 148 ALA B C 1
ATOM 3369 O O . ALA B 1 148 ? 4.16 -13.594 -27.578 1 77.81 148 ALA B O 1
ATOM 3370 N N . GLY B 1 149 ? 3.354 -12.102 -26.703 1 65.25 149 GLY B N 1
ATOM 3371 C CA . GLY B 1 149 ? 2.125 -12.883 -26.656 1 65.25 149 GLY B CA 1
ATOM 3372 C C . GLY B 1 149 ? 2.303 -14.242 -26 1 65.25 149 GLY B C 1
ATOM 3373 O O . GLY B 1 149 ? 3.381 -14.828 -26.078 1 65.25 149 GLY B O 1
ATOM 3374 N N . GLY B 1 150 ? 1.521 -14.844 -25.109 1 61.16 150 GLY B N 1
ATOM 3375 C CA . GLY B 1 150 ? 1.475 -16.219 -24.625 1 61.16 150 GLY B CA 1
ATOM 3376 C C . GLY B 1 150 ? 2.592 -16.547 -23.656 1 61.16 150 GLY B C 1
ATOM 3377 O O . GLY B 1 150 ? 3.24 -17.594 -23.781 1 61.16 150 GLY B O 1
ATOM 3378 N N . THR B 1 151 ? 2.977 -15.797 -22.75 1 67.56 151 THR B N 1
ATOM 3379 C CA . THR B 1 151 ? 4.105 -16 -21.844 1 67.56 151 THR B CA 1
ATOM 3380 C C . THR B 1 151 ? 3.688 -16.828 -20.641 1 67.56 151 THR B C 1
ATOM 3382 O O . THR B 1 151 ? 3.143 -17.922 -20.781 1 67.56 151 THR B O 1
ATOM 3385 N N . ASN B 1 152 ? 3.975 -16.5 -19.531 1 73.69 152 ASN B N 1
ATOM 3386 C CA . ASN B 1 152 ? 3.857 -17.234 -18.266 1 73.69 152 ASN B CA 1
ATOM 3387 C C . ASN B 1 152 ? 2.438 -17.172 -17.719 1 73.69 152 ASN B C 1
ATOM 3389 O O . ASN B 1 152 ? 2.141 -17.781 -16.688 1 73.69 152 ASN B O 1
ATOM 3393 N N . GLY B 1 153 ? 1.529 -16.547 -18.562 1 75.06 153 GLY B N 1
ATOM 3394 C CA . GLY B 1 153 ? 0.238 -16.281 -17.953 1 75.06 153 GLY B CA 1
ATOM 3395 C C . GLY B 1 153 ? -0.901 -17.047 -18.609 1 75.06 153 GLY B C 1
ATOM 3396 O O . GLY B 1 153 ? -2.062 -16.891 -18.219 1 75.06 153 GLY B O 1
ATOM 3397 N N . ASP B 1 154 ? -0.603 -17.891 -19.578 1 76.5 154 ASP B N 1
ATOM 3398 C CA . ASP B 1 154 ? -1.674 -18.531 -20.328 1 76.5 154 ASP B CA 1
ATOM 3399 C C . ASP B 1 154 ? -2.568 -19.359 -19.406 1 76.5 154 ASP B C 1
ATOM 3401 O O . ASP B 1 154 ? -3.791 -19.203 -19.422 1 76.5 154 ASP B O 1
ATOM 3405 N N . SER B 1 155 ? -1.894 -20.141 -18.656 1 77.75 155 SER B N 1
ATOM 3406 C CA . SER B 1 155 ? -2.656 -21.016 -17.766 1 77.75 155 SER B CA 1
ATOM 3407 C C . SER B 1 155 ? -3.4 -20.203 -16.719 1 77.75 155 SER B C 1
ATOM 3409 O O . SER B 1 155 ? -4.586 -20.422 -16.469 1 77.75 155 SER B O 1
ATOM 3411 N N . PHE B 1 156 ? -2.719 -19.266 -16.172 1 85.44 156 PHE B N 1
ATOM 3412 C CA . PHE B 1 156 ? -3.322 -18.453 -15.133 1 85.44 156 PHE B CA 1
ATOM 3413 C C . PHE B 1 156 ? -4.52 -17.672 -15.672 1 85.44 156 PHE B C 1
ATOM 3415 O O . PHE B 1 156 ? -5.594 -17.672 -15.07 1 85.44 156 PHE B O 1
ATOM 3422 N N . ASN B 1 157 ? -4.371 -17.172 -16.812 1 79.94 157 ASN B N 1
ATOM 3423 C CA . ASN B 1 157 ? -5.414 -16.344 -17.406 1 79.94 157 ASN B CA 1
ATOM 3424 C C . ASN B 1 157 ? -6.609 -17.188 -17.844 1 79.94 157 ASN B C 1
ATOM 3426 O O . ASN B 1 157 ? -7.754 -16.734 -17.781 1 79.94 157 ASN B O 1
ATOM 3430 N N . SER B 1 158 ? -6.262 -18.344 -18.266 1 77.5 158 SER B N 1
ATOM 3431 C CA . SER B 1 158 ? -7.344 -19.266 -18.609 1 77.5 158 SER B CA 1
ATOM 3432 C C . SER B 1 158 ? -8.203 -19.609 -17.391 1 77.5 158 SER B C 1
ATOM 3434 O O . SER B 1 158 ? -9.43 -19.641 -17.484 1 77.5 158 SER B O 1
ATOM 3436 N N . LEU B 1 159 ? -7.535 -19.75 -16.312 1 83.44 159 LEU B N 1
ATOM 3437 C CA . LEU B 1 159 ? -8.25 -20.094 -15.086 1 83.44 159 LEU B CA 1
ATOM 3438 C C . LEU B 1 159 ? -9.047 -18.891 -14.578 1 83.44 159 LEU B C 1
ATOM 3440 O O . LEU B 1 159 ? -10.109 -19.078 -13.969 1 83.44 159 LEU B O 1
ATOM 3444 N N . LEU B 1 160 ? -8.547 -17.734 -14.82 1 80.06 160 LEU B N 1
ATOM 3445 C CA . LEU B 1 160 ? -9.297 -16.531 -14.516 1 80.06 160 LEU B CA 1
ATOM 3446 C C . LEU B 1 160 ? -10.539 -16.422 -15.398 1 80.06 160 LEU B C 1
ATOM 3448 O O . LEU B 1 160 ? -11.625 -16.109 -14.914 1 80.06 160 LEU B O 1
ATOM 3452 N N . SER B 1 161 ? -10.359 -16.766 -16.641 1 74.69 161 SER B N 1
ATOM 3453 C CA . SER B 1 161 ? -11.438 -16.641 -17.609 1 74.69 161 SER B CA 1
ATOM 3454 C C . SER B 1 161 ? -12.539 -17.656 -17.344 1 74.69 161 SER B C 1
ATOM 3456 O O . SER B 1 161 ? -13.711 -17.406 -17.609 1 74.69 161 SER B O 1
ATOM 3458 N N . GLU B 1 162 ? -12.133 -18.781 -16.844 1 78.12 162 GLU B N 1
ATOM 3459 C CA . GLU B 1 162 ? -13.086 -19.844 -16.531 1 78.12 162 GLU B CA 1
ATOM 3460 C C . GLU B 1 162 ? -13.711 -19.641 -15.164 1 78.12 162 GLU B C 1
ATOM 3462 O O . GLU B 1 162 ? -14.492 -20.469 -14.695 1 78.12 162 GLU B O 1
ATOM 3467 N N . ASP B 1 163 ? -13.289 -18.531 -14.531 1 81.56 163 ASP B N 1
ATOM 3468 C CA . ASP B 1 163 ? -13.828 -18.125 -13.234 1 81.56 163 ASP B CA 1
ATOM 3469 C C . ASP B 1 163 ? -13.414 -19.109 -12.133 1 81.56 163 ASP B C 1
ATOM 3471 O O . ASP B 1 163 ? -14.109 -19.234 -11.125 1 81.56 163 ASP B O 1
ATOM 3475 N N . PHE B 1 164 ? -12.414 -19.875 -12.555 1 86.19 164 PHE B N 1
ATOM 3476 C CA . PHE B 1 164 ? -11.812 -20.672 -11.492 1 86.19 164 PHE B CA 1
ATOM 3477 C C . PHE B 1 164 ? -11.07 -19.781 -10.5 1 86.19 164 PHE B C 1
ATOM 3479 O O . PHE B 1 164 ? -11.188 -19.953 -9.289 1 86.19 164 PHE B O 1
ATOM 3486 N N . ILE B 1 165 ? -10.305 -18.922 -11.094 1 86.31 165 ILE B N 1
ATOM 3487 C CA . ILE B 1 165 ? -9.758 -17.812 -10.32 1 86.31 165 ILE B CA 1
ATOM 3488 C C . ILE B 1 165 ? -10.648 -16.578 -10.477 1 86.31 165 ILE B C 1
ATOM 3490 O O . ILE B 1 165 ? -10.844 -16.094 -11.594 1 86.31 165 ILE B O 1
ATOM 3494 N N . LYS B 1 166 ? -11.125 -16.125 -9.445 1 82.56 166 LYS B N 1
ATOM 3495 C CA . LYS B 1 166 ? -12.086 -15.023 -9.547 1 82.56 166 LYS B CA 1
ATOM 3496 C C . LYS B 1 166 ? -11.375 -13.68 -9.688 1 82.56 166 LYS B C 1
ATOM 3498 O O . LYS B 1 166 ? -11.805 -12.828 -10.469 1 82.56 166 LYS B O 1
ATOM 3503 N N . ASN B 1 167 ? -10.367 -13.516 -8.852 1 87.62 167 ASN B N 1
ATOM 3504 C CA . ASN B 1 167 ? -9.594 -12.281 -8.875 1 87.62 167 ASN B CA 1
ATOM 3505 C C . ASN B 1 167 ? -8.148 -12.508 -8.438 1 87.62 167 ASN B C 1
ATOM 3507 O O . ASN B 1 167 ? -7.812 -13.578 -7.93 1 87.62 167 ASN B O 1
ATOM 3511 N N . LEU B 1 168 ? -7.316 -11.555 -8.742 1 91.44 168 LEU B N 1
ATOM 3512 C CA . LEU B 1 168 ? -5.906 -11.648 -8.383 1 91.44 168 LEU B CA 1
ATOM 3513 C C . LEU B 1 168 ? -5.742 -11.805 -6.875 1 91.44 168 LEU B C 1
ATOM 3515 O O . LEU B 1 168 ? -4.789 -12.438 -6.414 1 91.44 168 LEU B O 1
ATOM 3519 N N . GLN B 1 169 ? -6.637 -11.352 -6.152 1 89.94 169 GLN B N 1
ATOM 3520 C CA . GLN B 1 169 ? -6.586 -11.391 -4.695 1 89.94 169 GLN B CA 1
ATOM 3521 C C . GLN B 1 169 ? -6.637 -12.828 -4.184 1 89.94 169 GLN B C 1
ATOM 3523 O O . GLN B 1 169 ? -6.172 -13.109 -3.076 1 89.94 169 GLN B O 1
ATOM 3528 N N . ASP B 1 170 ? -7.172 -13.711 -4.949 1 89.94 170 ASP B N 1
ATOM 3529 C CA . ASP B 1 170 ? -7.328 -15.102 -4.543 1 89.94 170 ASP B CA 1
ATOM 3530 C C . ASP B 1 170 ? -6.035 -15.883 -4.773 1 89.94 170 ASP B C 1
ATOM 3532 O O . ASP B 1 170 ? -5.926 -17.047 -4.367 1 89.94 170 ASP B O 1
ATOM 3536 N N . THR B 1 171 ? -5.105 -15.242 -5.348 1 92.5 171 THR B N 1
ATOM 3537 C CA . THR B 1 171 ? -3.867 -15.93 -5.699 1 92.5 171 THR B CA 1
ATOM 3538 C C . THR B 1 171 ? -3.006 -16.156 -4.457 1 92.5 171 THR B C 1
ATOM 3540 O O . THR 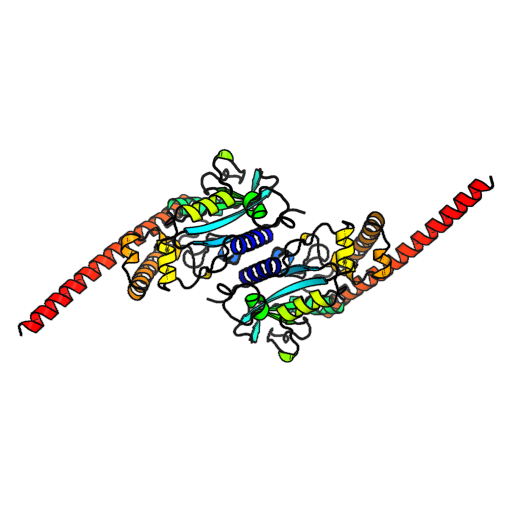B 1 171 ? -2.715 -15.211 -3.721 1 92.5 171 THR B O 1
ATOM 3543 N N . ASN B 1 172 ? -2.732 -17.344 -4.18 1 92.62 172 ASN B N 1
ATOM 3544 C CA . ASN B 1 172 ? -1.776 -17.734 -3.15 1 92.62 172 ASN B CA 1
ATOM 3545 C C . ASN B 1 172 ? -0.739 -18.719 -3.693 1 92.62 172 ASN B C 1
ATOM 3547 O O . ASN B 1 172 ? -0.77 -19.062 -4.875 1 92.62 172 ASN B O 1
ATOM 3551 N N . ILE B 1 173 ? 0.18 -19.094 -2.91 1 93.38 173 ILE B N 1
ATOM 3552 C CA . ILE B 1 173 ? 1.291 -19.906 -3.373 1 93.38 173 ILE B CA 1
ATOM 3553 C C . ILE B 1 173 ? 0.77 -21.281 -3.83 1 93.38 173 ILE B C 1
ATOM 3555 O O . ILE B 1 173 ? 1.23 -21.812 -4.836 1 93.38 173 ILE B O 1
ATOM 3559 N N . GLN B 1 174 ? -0.162 -21.859 -3.111 1 92.19 174 GLN B N 1
ATOM 3560 C CA . GLN B 1 174 ? -0.743 -23.141 -3.488 1 92.19 174 GLN B CA 1
ATOM 3561 C C . GLN B 1 174 ? -1.365 -23.078 -4.879 1 92.19 174 GLN B C 1
ATOM 3563 O O . GLN B 1 174 ? -1.149 -23.969 -5.707 1 92.19 174 GLN B O 1
ATOM 3568 N N . LEU B 1 175 ? -2.107 -22.078 -5.094 1 92.56 175 LEU B N 1
ATOM 3569 C CA . LEU B 1 175 ? -2.73 -21.875 -6.395 1 92.56 175 LEU B CA 1
ATOM 3570 C C . LEU B 1 175 ? -1.675 -21.719 -7.484 1 92.56 175 LEU B C 1
ATOM 3572 O O . LEU B 1 175 ? -1.822 -22.266 -8.586 1 92.56 175 LEU B O 1
ATOM 3576 N N . LEU B 1 176 ? -0.67 -20.969 -7.207 1 93.25 176 LEU B N 1
ATOM 3577 C CA . LEU B 1 176 ? 0.394 -20.781 -8.188 1 93.25 176 LEU B CA 1
ATOM 3578 C C . LEU B 1 176 ? 1.068 -22.109 -8.523 1 93.25 176 LEU B C 1
ATOM 3580 O O . LEU B 1 176 ? 1.377 -22.375 -9.688 1 93.25 176 LEU B O 1
ATOM 3584 N N . PHE B 1 177 ? 1.287 -22.891 -7.566 1 92.69 177 PHE B N 1
ATOM 3585 C CA . PHE B 1 177 ? 1.825 -24.219 -7.82 1 92.69 177 PHE B CA 1
ATOM 3586 C C . PHE B 1 177 ? 0.91 -25.016 -8.75 1 92.69 177 PHE B C 1
ATOM 3588 O O . PHE B 1 177 ? 1.377 -25.656 -9.695 1 92.69 177 PHE B O 1
ATOM 3595 N N . PHE B 1 178 ? -0.309 -24.938 -8.438 1 91.25 178 PHE B N 1
ATOM 3596 C CA . PHE B 1 178 ? -1.296 -25.641 -9.242 1 91.25 178 PHE B CA 1
ATOM 3597 C C . PHE B 1 178 ? -1.257 -25.141 -10.688 1 91.25 178 PHE B C 1
ATOM 3599 O O . PHE B 1 178 ? -1.187 -25.953 -11.617 1 91.25 178 PHE B O 1
ATOM 3606 N N . VAL B 1 179 ? -1.207 -23.906 -10.867 1 89.62 179 VAL B N 1
ATOM 3607 C CA . VAL B 1 179 ? -1.285 -23.281 -12.18 1 89.62 179 VAL B CA 1
ATOM 3608 C C . VAL B 1 179 ? -0.014 -23.578 -12.969 1 89.62 179 VAL B C 1
ATOM 3610 O O . VAL B 1 179 ? -0.077 -23.891 -14.156 1 89.62 179 VAL B O 1
ATOM 3613 N N . TYR B 1 180 ? 1.065 -23.531 -12.367 1 90.25 180 TYR B N 1
ATOM 3614 C CA . TYR B 1 180 ? 2.314 -23.531 -13.125 1 90.25 180 TYR B CA 1
ATOM 3615 C C . TYR B 1 180 ? 2.91 -24.922 -13.211 1 90.25 180 TYR B C 1
ATOM 3617 O O . TYR B 1 180 ? 3.834 -25.172 -13.992 1 90.25 180 TYR B O 1
ATOM 3625 N N . ASN B 1 181 ? 2.375 -25.797 -12.469 1 88.12 181 ASN B N 1
ATOM 3626 C CA . ASN B 1 181 ? 2.967 -27.141 -12.523 1 88.12 181 ASN B CA 1
ATOM 3627 C C . ASN B 1 181 ? 1.965 -28.172 -13.016 1 88.12 181 ASN B C 1
ATOM 3629 O O . ASN B 1 181 ? 2.328 -29.328 -13.266 1 88.12 181 ASN B O 1
ATOM 3633 N N . ALA B 1 182 ? 0.758 -27.781 -13.031 1 76.81 182 ALA B N 1
ATOM 3634 C CA . ALA B 1 182 ? -0.201 -28.672 -13.68 1 76.81 182 ALA B CA 1
ATOM 3635 C C . ALA B 1 182 ? -0.032 -28.641 -15.195 1 76.81 182 ALA B C 1
ATOM 3637 O O . ALA B 1 182 ? 0.255 -27.594 -15.773 1 76.81 182 ALA B O 1
ATOM 3638 N N . ASN B 1 183 ? 0.398 -29.609 -15.672 1 63.38 183 ASN B N 1
ATOM 3639 C CA . ASN B 1 183 ? 0.624 -29.703 -17.109 1 63.38 183 ASN B CA 1
ATOM 3640 C C . ASN B 1 183 ? -0.393 -28.875 -17.891 1 63.38 183 ASN B C 1
ATOM 3642 O O . ASN B 1 183 ? -1.565 -29.234 -17.984 1 63.38 183 ASN B O 1
ATOM 3646 N N . ASN B 1 184 ? 0.07 -27.703 -18.453 1 61.91 184 ASN B N 1
ATOM 3647 C CA . ASN B 1 184 ? -0.703 -26.594 -19 1 61.91 184 ASN B CA 1
ATOM 3648 C C . ASN B 1 184 ? -1.66 -27.062 -20.094 1 61.91 184 ASN B C 1
ATOM 3650 O O . ASN B 1 184 ? -2.811 -26.625 -20.156 1 61.91 184 ASN B O 1
ATOM 3654 N N . ARG B 1 185 ? -1.319 -28.016 -20.875 1 64.56 185 ARG B N 1
ATOM 3655 C CA . ARG B 1 185 ? -2.176 -28.359 -22 1 64.56 185 ARG B CA 1
ATOM 3656 C C . ARG B 1 185 ? -3.408 -29.125 -21.531 1 64.56 185 ARG B C 1
ATOM 3658 O O . ARG B 1 185 ? -4.512 -28.906 -22.031 1 64.56 185 ARG B O 1
ATOM 3665 N N . GLU B 1 186 ? -3.242 -29.844 -20.516 1 69.44 186 GLU B N 1
ATOM 3666 C CA . GLU B 1 186 ? -4.344 -30.703 -20.078 1 69.44 186 GLU B CA 1
ATOM 3667 C C . GLU B 1 186 ? -5.344 -29.922 -19.234 1 69.44 186 GLU B C 1
ATOM 3669 O O . GLU B 1 186 ? -6.555 -30.047 -19.406 1 69.44 186 GLU B O 1
ATOM 3674 N N . ILE B 1 187 ? -4.785 -29.016 -18.406 1 75.38 187 ILE B N 1
ATOM 3675 C CA . ILE B 1 187 ? -5.66 -28.328 -17.453 1 75.38 187 ILE B CA 1
ATOM 3676 C C . ILE B 1 187 ? -6.582 -27.359 -18.219 1 75.38 187 ILE B C 1
ATOM 3678 O O . ILE B 1 187 ? -7.688 -27.078 -17.75 1 75.38 187 ILE B O 1
ATOM 3682 N N . LEU B 1 188 ? -6.082 -27.047 -19.344 1 76.25 188 LEU B N 1
ATOM 3683 C CA . LEU B 1 188 ? -6.836 -26.062 -20.109 1 76.25 188 LEU B CA 1
ATOM 3684 C C . LEU B 1 188 ? -8.055 -26.719 -20.766 1 76.25 188 LEU B C 1
ATOM 3686 O O . LEU B 1 188 ? -8.953 -26.016 -21.234 1 76.25 188 LEU B O 1
ATOM 3690 N N . THR B 1 189 ? -8.094 -28.031 -20.766 1 79.06 189 THR B N 1
ATOM 3691 C CA . THR B 1 189 ? -9.211 -28.734 -21.359 1 79.06 189 THR B CA 1
ATOM 3692 C C . THR B 1 189 ? -10.297 -29.016 -20.328 1 79.06 189 THR B C 1
ATOM 3694 O O . THR B 1 189 ? -11.398 -29.438 -20.688 1 79.06 189 THR B O 1
ATOM 3697 N N . PHE B 1 190 ? -9.992 -28.719 -19.125 1 83.5 190 PHE B N 1
ATOM 3698 C CA . PHE B 1 190 ? -10.938 -29 -18.047 1 83.5 190 PHE B CA 1
ATOM 3699 C C . PHE B 1 190 ? -11.914 -27.828 -17.875 1 83.5 190 PHE B C 1
ATOM 3701 O O . PHE B 1 190 ? -11.531 -26.672 -18.031 1 83.5 190 PHE B O 1
ATOM 3708 N N . ASN B 1 191 ? -13.133 -28.203 -17.656 1 85.06 191 ASN B N 1
ATOM 3709 C CA . ASN B 1 191 ? -14.086 -27.156 -17.281 1 85.06 191 ASN B CA 1
ATOM 3710 C C . ASN B 1 191 ? -13.938 -26.75 -15.812 1 85.06 191 ASN B C 1
ATOM 3712 O O . ASN B 1 191 ? -13.141 -27.344 -15.078 1 85.06 191 ASN B O 1
ATOM 3716 N N . THR B 1 192 ? -14.656 -25.828 -15.375 1 88.06 192 THR B N 1
ATOM 3717 C CA . THR B 1 192 ? -14.523 -25.234 -14.047 1 88.06 192 THR B CA 1
ATOM 3718 C C . THR B 1 192 ? -14.805 -26.266 -12.969 1 88.06 192 THR B C 1
ATOM 3720 O O . THR B 1 192 ? -14.133 -26.297 -11.93 1 88.06 192 THR B O 1
ATOM 3723 N N . LYS B 1 193 ? -15.812 -27.062 -13.203 1 89.56 193 LYS B N 1
ATOM 3724 C CA . LYS B 1 193 ? -16.156 -28.094 -12.227 1 89.56 193 LYS B CA 1
ATOM 3725 C C . LYS B 1 193 ? -15 -29.078 -12.047 1 89.56 193 LYS B C 1
ATOM 3727 O O . LYS B 1 193 ? -14.641 -29.406 -10.922 1 89.56 193 LYS B O 1
ATOM 3732 N N . GLU B 1 194 ? -14.43 -29.516 -13.141 1 89.12 194 GLU B N 1
ATOM 3733 C CA . GLU B 1 194 ? -13.297 -30.438 -13.117 1 89.12 194 GLU B CA 1
ATOM 3734 C C . GLU B 1 194 ? -12.086 -29.812 -12.445 1 89.12 194 GLU B C 1
ATOM 3736 O O . GLU B 1 194 ? -11.414 -30.469 -11.641 1 89.12 194 GLU B O 1
ATOM 3741 N N . LEU B 1 195 ? -11.867 -28.578 -12.766 1 89.5 195 LEU B N 1
ATOM 3742 C CA . LEU B 1 195 ? -10.742 -27.859 -12.18 1 89.5 195 LEU B CA 1
ATOM 3743 C C . LEU B 1 195 ? -10.906 -27.75 -10.664 1 89.5 195 LEU B C 1
ATOM 3745 O O . LEU B 1 195 ? -9.945 -27.922 -9.914 1 89.5 195 LEU B O 1
ATOM 3749 N N . THR B 1 196 ? -12.055 -27.438 -10.281 1 91.94 196 THR B N 1
ATOM 3750 C CA . THR B 1 196 ? -12.352 -27.297 -8.859 1 91.94 196 THR B CA 1
ATOM 3751 C C . THR B 1 196 ? -12.125 -28.625 -8.125 1 91.94 196 THR B C 1
ATOM 3753 O O . THR B 1 196 ? -11.562 -28.641 -7.027 1 91.94 196 THR B O 1
ATOM 3756 N N . GLU B 1 197 ? -12.562 -29.688 -8.742 1 92 197 GLU B N 1
ATOM 3757 C CA . GLU B 1 197 ? -12.359 -31.016 -8.164 1 92 197 GLU B CA 1
ATOM 3758 C C . GLU B 1 197 ? -10.875 -31.359 -8.07 1 92 197 GLU B C 1
ATOM 3760 O O . GLU B 1 197 ? -10.398 -31.797 -7.023 1 92 197 GLU B O 1
ATOM 3765 N N . LEU B 1 198 ? -10.227 -31.156 -9.18 1 90.88 198 LEU B N 1
ATOM 3766 C CA . LEU B 1 198 ? -8.797 -31.453 -9.234 1 90.88 198 LEU B CA 1
ATOM 3767 C C . LEU B 1 198 ? -8.039 -30.625 -8.188 1 90.88 198 LEU B C 1
ATOM 3769 O O . LEU B 1 198 ? -7.191 -31.172 -7.473 1 90.88 198 LEU B O 1
ATOM 3773 N N . TYR B 1 199 ? -8.336 -29.344 -8.078 1 92 199 TYR B N 1
ATOM 3774 C CA . TYR B 1 199 ? -7.688 -28.469 -7.117 1 92 199 TYR B CA 1
ATOM 3775 C C . TYR B 1 199 ? -7.984 -28.891 -5.688 1 92 199 TYR B C 1
ATOM 3777 O O . TYR B 1 199 ? -7.121 -28.812 -4.812 1 92 199 TYR B O 1
ATOM 3785 N N . SER B 1 200 ? -9.188 -29.328 -5.453 1 93.56 200 SER B N 1
ATOM 3786 C CA . SER B 1 200 ? -9.562 -29.797 -4.129 1 93.56 200 SER B CA 1
ATOM 3787 C C . SER B 1 200 ? -8.734 -31.016 -3.727 1 93.56 200 SER B C 1
ATOM 3789 O O . SER B 1 200 ? -8.305 -31.141 -2.578 1 93.56 200 SER B O 1
ATOM 3791 N N . ILE B 1 201 ? -8.578 -31.906 -4.664 1 92.94 201 ILE B N 1
ATOM 3792 C CA . ILE B 1 201 ? -7.773 -33.094 -4.406 1 92.94 201 ILE B CA 1
ATOM 3793 C C . ILE B 1 201 ? -6.332 -32.688 -4.102 1 92.94 201 ILE B C 1
ATOM 3795 O O . ILE B 1 201 ? -5.738 -33.156 -3.129 1 92.94 201 ILE B O 1
ATOM 3799 N N . PHE B 1 202 ? -5.844 -31.812 -4.945 1 91.81 202 PHE B N 1
ATOM 3800 C CA . PHE B 1 202 ? -4.488 -31.312 -4.758 1 91.81 202 PHE B CA 1
ATOM 3801 C C . PHE B 1 202 ? -4.34 -30.656 -3.385 1 91.81 202 PHE B C 1
ATOM 3803 O O . PHE B 1 202 ? -3.379 -30.938 -2.664 1 91.81 202 PHE B O 1
ATOM 3810 N N . SER B 1 203 ? -5.234 -29.828 -2.984 1 92 203 SER B N 1
ATOM 3811 C CA . SER B 1 203 ? -5.215 -29.125 -1.709 1 92 203 SER B CA 1
ATOM 3812 C C . SER B 1 203 ? -5.195 -30.094 -0.536 1 92 203 SER B C 1
ATOM 3814 O O . SER B 1 203 ? -4.48 -29.891 0.444 1 92 203 SER B O 1
ATOM 3816 N N . LYS B 1 204 ? -5.965 -31.062 -0.643 1 91.5 204 LYS B N 1
ATOM 3817 C CA . LYS B 1 204 ? -6.012 -32.094 0.4 1 91.5 204 LYS B CA 1
ATOM 3818 C C . LYS B 1 204 ? -4.672 -32.781 0.537 1 91.5 204 LYS B C 1
ATOM 3820 O O . LYS B 1 204 ? -4.223 -33.062 1.65 1 91.5 204 LYS B O 1
ATOM 3825 N N . GLU B 1 205 ? -4.066 -33.094 -0.602 1 88.06 205 GLU B N 1
ATOM 3826 C CA . GLU B 1 205 ? -2.764 -33.75 -0.591 1 88.06 205 GLU B CA 1
ATOM 3827 C C . GLU B 1 205 ? -1.712 -32.875 0.096 1 88.06 205 GLU B C 1
ATOM 3829 O O . GLU B 1 205 ? -0.85 -33.375 0.813 1 88.06 205 GLU B O 1
ATOM 3834 N N . ILE B 1 206 ? -1.738 -31.641 -0.158 1 86.94 206 ILE B N 1
ATOM 3835 C CA . ILE B 1 206 ? -0.793 -30.703 0.448 1 86.94 206 ILE B CA 1
ATOM 3836 C C . ILE B 1 206 ? -1.004 -30.672 1.96 1 86.94 206 ILE B C 1
ATOM 3838 O O . ILE B 1 206 ? -0.039 -30.656 2.729 1 86.94 206 ILE B O 1
ATOM 3842 N N . THR B 1 207 ? -2.24 -30.594 2.348 1 82.88 207 THR B N 1
ATOM 3843 C CA . THR B 1 207 ? -2.576 -30.562 3.766 1 82.88 207 THR B CA 1
ATOM 3844 C C . THR B 1 207 ? -2.053 -31.812 4.477 1 82.88 207 THR B C 1
ATOM 3846 O O . THR B 1 207 ? -1.676 -31.75 5.648 1 82.88 207 THR B O 1
ATOM 3849 N N . ASN B 1 208 ? -1.989 -32.844 3.797 1 79.25 208 ASN B N 1
ATOM 3850 C CA . ASN B 1 208 ? -1.56 -34.125 4.363 1 79.25 208 ASN B CA 1
ATOM 3851 C C . ASN B 1 208 ? -0.039 -34.219 4.375 1 79.25 208 ASN B C 1
ATOM 3853 O O . ASN B 1 208 ? 0.51 -35.125 5.027 1 79.25 208 ASN B O 1
ATOM 3857 N N . GLN B 1 209 ? 0.542 -33.438 3.59 1 80 209 GLN B N 1
ATOM 3858 C CA . GLN B 1 209 ? 2 -33.438 3.562 1 80 209 GLN B CA 1
ATOM 3859 C C . GLN B 1 209 ? 2.582 -33.031 4.91 1 80 209 GLN B C 1
ATOM 3861 O O . GLN B 1 209 ? 1.95 -32.281 5.664 1 80 209 GLN B O 1
ATOM 3866 N N . SER B 1 210 ? 3.732 -33.531 5.16 1 71.69 210 SER B N 1
ATOM 3867 C CA . SER B 1 210 ? 4.422 -33.219 6.402 1 71.69 210 SER B CA 1
ATOM 3868 C C . SER B 1 210 ? 4.59 -31.703 6.543 1 71.69 210 SER B C 1
ATOM 3870 O O . SER B 1 210 ? 5.082 -31.031 5.629 1 71.69 210 SER B O 1
ATOM 3872 N N . LYS B 1 211 ? 4.156 -31.281 7.691 1 76.5 211 LYS B N 1
ATOM 3873 C CA . LYS B 1 211 ? 4.219 -29.844 7.965 1 76.5 211 LYS B CA 1
ATOM 3874 C C . LYS B 1 211 ? 5.617 -29.438 8.414 1 76.5 211 LYS B C 1
ATOM 3876 O O . LYS B 1 211 ? 6.305 -30.188 9.102 1 76.5 211 LYS B O 1
ATOM 3881 N N . ILE B 1 212 ? 6.082 -28.453 7.777 1 80.69 212 ILE B N 1
ATOM 3882 C CA . ILE B 1 212 ? 7.328 -27.875 8.258 1 80.69 212 ILE B CA 1
ATOM 3883 C C . ILE B 1 212 ? 7.062 -26.484 8.836 1 80.69 212 ILE B C 1
ATOM 3885 O O . ILE B 1 212 ? 6.098 -25.812 8.453 1 80.69 212 ILE B O 1
ATOM 3889 N N . ASP B 1 213 ? 7.844 -26.203 9.844 1 81.12 213 ASP B N 1
ATOM 3890 C CA . ASP B 1 213 ? 7.855 -24.828 10.336 1 81.12 213 ASP B CA 1
ATOM 3891 C C . ASP B 1 213 ? 8.836 -23.969 9.547 1 81.12 213 ASP B C 1
ATOM 3893 O O . ASP B 1 213 ? 10.047 -24.062 9.742 1 81.12 213 ASP B O 1
ATOM 3897 N N . PHE B 1 214 ? 8.305 -23.125 8.742 1 79.56 214 PHE B N 1
ATOM 3898 C CA . PHE B 1 214 ? 9.125 -22.359 7.816 1 79.56 214 PHE B CA 1
ATOM 3899 C C . PHE B 1 214 ? 10.008 -21.375 8.57 1 79.56 214 PHE B C 1
ATOM 3901 O O . PHE B 1 214 ? 10.992 -20.875 8.023 1 79.56 214 PHE B O 1
ATOM 3908 N N . LYS B 1 215 ? 9.656 -21.031 9.773 1 79.12 215 LYS B N 1
ATOM 3909 C CA . LYS B 1 215 ? 10.453 -20.109 10.57 1 79.12 215 LYS B CA 1
ATOM 3910 C C . LYS B 1 215 ? 11.742 -20.766 11.047 1 79.12 215 LYS B C 1
ATOM 3912 O O . LYS B 1 215 ? 12.766 -20.094 11.211 1 79.12 215 LYS B O 1
ATOM 3917 N N . THR B 1 216 ? 11.68 -22.109 11.211 1 85.44 216 THR B N 1
ATOM 3918 C CA . THR B 1 216 ? 12.82 -22.781 11.82 1 85.44 216 THR B CA 1
ATOM 3919 C C . THR B 1 216 ? 13.43 -23.797 10.859 1 85.44 216 THR B C 1
ATOM 3921 O O . THR B 1 216 ? 14.547 -24.281 11.07 1 85.44 216 THR B O 1
ATOM 3924 N N . ALA B 1 217 ? 12.75 -24.141 9.836 1 88.81 217 ALA B N 1
ATOM 3925 C CA . ALA B 1 217 ? 13.227 -25.141 8.883 1 88.81 217 ALA B CA 1
ATOM 3926 C C . ALA B 1 217 ? 14.5 -24.672 8.188 1 88.81 217 ALA B C 1
ATOM 3928 O O . ALA B 1 217 ? 14.648 -23.484 7.879 1 88.81 217 ALA B O 1
ATOM 3929 N N . ASN B 1 218 ? 15.344 -25.562 8.016 1 91.62 218 ASN B N 1
ATOM 3930 C CA . ASN B 1 218 ? 16.531 -25.203 7.238 1 91.62 218 ASN B CA 1
ATOM 3931 C C . ASN B 1 218 ? 16.25 -25.219 5.738 1 91.62 218 ASN B C 1
ATOM 3933 O O . ASN B 1 218 ? 15.148 -25.578 5.312 1 91.62 218 ASN B O 1
ATOM 3937 N N . THR B 1 219 ? 17.172 -24.844 4.941 1 92.12 219 THR B N 1
ATOM 3938 C CA . THR B 1 219 ? 17 -24.656 3.508 1 92.12 219 THR B CA 1
ATOM 3939 C C . THR B 1 219 ? 16.641 -25.969 2.824 1 92.12 219 THR B C 1
ATOM 3941 O O . THR B 1 219 ? 15.758 -26.016 1.958 1 92.12 219 THR B O 1
ATOM 3944 N N . ASP B 1 220 ? 17.25 -27.016 3.225 1 94.19 220 ASP B N 1
ATOM 3945 C CA . ASP B 1 220 ? 17 -28.312 2.617 1 94.19 220 ASP B CA 1
ATOM 3946 C C . ASP B 1 220 ? 15.57 -28.781 2.869 1 94.19 220 ASP B C 1
ATOM 3948 O O . ASP B 1 220 ? 14.922 -29.328 1.976 1 94.19 220 ASP B O 1
ATOM 3952 N N . GLU B 1 221 ? 15.172 -28.578 4.008 1 92.75 221 GLU B N 1
ATOM 3953 C CA . GLU B 1 221 ? 13.805 -28.953 4.371 1 92.75 221 GLU B CA 1
ATOM 3954 C C . GLU B 1 221 ? 12.781 -28.172 3.559 1 92.75 221 GLU B C 1
ATOM 3956 O O . GLU B 1 221 ? 11.797 -28.734 3.082 1 92.75 221 GLU B O 1
ATOM 3961 N N . ILE B 1 222 ? 13.062 -26.938 3.379 1 91.56 222 ILE B N 1
ATOM 3962 C CA . ILE B 1 222 ? 12.164 -26.078 2.627 1 91.56 222 ILE B CA 1
ATOM 3963 C C . ILE B 1 222 ? 12.148 -26.5 1.16 1 91.56 222 ILE B C 1
ATOM 3965 O O . ILE B 1 222 ? 11.078 -26.625 0.557 1 91.56 222 ILE B O 1
ATOM 3969 N N . GLU B 1 223 ? 13.281 -26.75 0.682 1 94.25 223 GLU B N 1
ATOM 3970 C CA . GLU B 1 223 ? 13.383 -27.156 -0.713 1 94.25 223 GLU B CA 1
ATOM 3971 C C . GLU B 1 223 ? 12.656 -28.484 -0.948 1 94.25 223 GLU B C 1
ATOM 3973 O O . GLU B 1 223 ? 11.922 -28.625 -1.928 1 94.25 223 GLU B O 1
ATOM 3978 N N . LYS B 1 224 ? 12.875 -29.375 -0.081 1 93.56 224 LYS B N 1
ATOM 3979 C CA . LYS B 1 224 ? 12.203 -30.672 -0.189 1 93.56 224 LYS B CA 1
ATOM 3980 C C . LYS B 1 224 ? 10.688 -30.516 -0.148 1 93.56 224 LYS B C 1
ATOM 3982 O O . LYS B 1 224 ? 9.969 -31.172 -0.898 1 93.56 224 LYS B O 1
ATOM 3987 N N . PHE B 1 225 ? 10.305 -29.719 0.729 1 92.62 225 PHE B N 1
ATOM 3988 C CA . PHE B 1 225 ? 8.867 -29.484 0.862 1 92.62 225 PHE B CA 1
ATOM 3989 C C . PHE B 1 225 ? 8.281 -28.969 -0.45 1 92.62 225 PHE B C 1
ATOM 3991 O O . PHE B 1 225 ? 7.273 -29.484 -0.928 1 92.62 225 PHE B O 1
ATOM 3998 N N . PHE B 1 226 ? 8.859 -28.016 -1.086 1 93.06 226 PHE B N 1
ATOM 3999 C CA . PHE B 1 226 ? 8.336 -27.391 -2.299 1 93.06 226 PHE B CA 1
ATOM 4000 C C . PHE B 1 226 ? 8.461 -28.344 -3.486 1 93.06 226 PHE B C 1
ATOM 4002 O O . PHE B 1 226 ? 7.57 -28.406 -4.336 1 93.06 226 PHE B O 1
ATOM 4009 N N . LEU B 1 227 ? 9.5 -29.062 -3.496 1 93 227 LEU B N 1
ATOM 4010 C CA . LEU B 1 227 ? 9.656 -30.047 -4.566 1 93 227 LEU B CA 1
ATOM 4011 C C . LEU B 1 227 ? 8.602 -31.141 -4.453 1 93 227 LEU B C 1
ATOM 4013 O O . LEU B 1 227 ? 8.07 -31.594 -5.465 1 93 227 LEU B O 1
ATOM 4017 N N . ASN B 1 228 ? 8.391 -31.531 -3.277 1 91.94 228 ASN B N 1
ATOM 4018 C CA . ASN B 1 228 ? 7.332 -32.531 -3.059 1 91.94 228 ASN B CA 1
ATOM 4019 C C . ASN B 1 228 ? 5.969 -31.969 -3.49 1 91.94 228 ASN B C 1
ATOM 4021 O O . ASN B 1 228 ? 5.156 -32.719 -4.051 1 91.94 228 ASN B O 1
ATOM 4025 N N . THR B 1 229 ? 5.742 -30.766 -3.154 1 91.81 229 THR B N 1
ATOM 4026 C CA . THR B 1 229 ? 4.496 -30.125 -3.559 1 91.81 229 THR B CA 1
ATOM 4027 C C . THR B 1 229 ? 4.352 -30.141 -5.078 1 91.81 229 THR B C 1
ATOM 4029 O O . THR B 1 229 ? 3.283 -30.453 -5.605 1 91.81 229 THR B O 1
ATOM 4032 N N . LYS B 1 230 ? 5.359 -29.828 -5.762 1 91.44 230 LYS B N 1
ATOM 4033 C CA . LYS B 1 230 ? 5.395 -29.844 -7.223 1 91.44 230 LYS B CA 1
ATOM 4034 C C . LYS B 1 230 ? 5.105 -31.25 -7.766 1 91.44 230 LYS B C 1
ATOM 4036 O O . LYS B 1 230 ? 4.277 -31.406 -8.664 1 91.44 230 LYS B O 1
ATOM 4041 N N . ASN B 1 231 ? 5.719 -32.156 -7.207 1 89.5 231 ASN B N 1
ATOM 4042 C CA . ASN B 1 231 ? 5.551 -33.531 -7.656 1 89.5 231 ASN B CA 1
ATOM 4043 C C . ASN B 1 231 ? 4.145 -34.062 -7.375 1 89.5 231 ASN B C 1
ATOM 4045 O O . ASN B 1 231 ? 3.602 -34.844 -8.148 1 89.5 231 ASN B O 1
ATOM 4049 N N . ASN B 1 232 ? 3.619 -33.656 -6.27 1 89.62 232 ASN B N 1
ATOM 4050 C CA . ASN B 1 232 ? 2.266 -34.062 -5.906 1 89.62 232 ASN B CA 1
ATOM 4051 C C . ASN B 1 232 ? 1.245 -33.594 -6.941 1 89.62 232 ASN B C 1
ATOM 4053 O O . ASN B 1 232 ? 0.294 -34.312 -7.25 1 89.62 232 ASN B O 1
ATOM 4057 N N . ILE B 1 233 ? 1.441 -32.469 -7.453 1 88.81 233 ILE B N 1
ATOM 4058 C CA . ILE B 1 233 ? 0.505 -31.953 -8.438 1 88.81 233 ILE B CA 1
ATOM 4059 C C . ILE B 1 233 ? 0.49 -32.844 -9.672 1 88.81 233 ILE B C 1
ATOM 4061 O O . ILE B 1 233 ? -0.575 -33.156 -10.211 1 88.81 233 ILE B O 1
ATOM 4065 N N . SER B 1 234 ? 1.639 -33.188 -10.133 1 85.06 234 SER B N 1
ATOM 4066 C CA . SER B 1 234 ? 1.748 -34.062 -11.297 1 85.06 234 SER B CA 1
ATOM 4067 C C . SER B 1 234 ? 1.063 -35.406 -11.055 1 85.06 234 SER B C 1
ATOM 4069 O O . SER B 1 234 ? 0.354 -35.906 -11.93 1 85.06 234 SER B O 1
ATOM 4071 N N . ARG B 1 235 ? 1.253 -35.906 -9.945 1 89.5 235 ARG B N 1
ATOM 4072 C CA . ARG B 1 235 ? 0.651 -37.188 -9.586 1 89.5 235 ARG B CA 1
ATOM 4073 C C . ARG B 1 235 ? -0.869 -37.062 -9.531 1 89.5 235 ARG B C 1
ATOM 4075 O O . ARG B 1 235 ? -1.573 -37.938 -10.094 1 89.5 235 ARG B O 1
ATOM 4082 N N . VAL B 1 236 ? -1.338 -36.062 -8.828 1 91.12 236 VAL B N 1
ATOM 4083 C CA . VAL B 1 236 ? -2.775 -35.875 -8.672 1 91.12 236 VAL B CA 1
ATOM 4084 C C . VAL B 1 236 ? -3.426 -35.719 -10.047 1 91.12 236 VAL B C 1
ATOM 4086 O O . VAL B 1 236 ? -4.496 -36.25 -10.297 1 91.12 236 VAL B O 1
ATOM 4089 N N . LEU B 1 237 ? -2.828 -34.969 -10.883 1 88.69 237 LEU B N 1
ATOM 4090 C CA . LEU B 1 237 ? -3.354 -34.75 -12.227 1 88.69 237 LEU B CA 1
ATOM 4091 C C . LEU B 1 237 ? -3.428 -36.062 -13 1 88.69 237 LEU B C 1
ATOM 4093 O O . LEU B 1 237 ? -4.453 -36.344 -13.609 1 88.69 237 LEU B O 1
ATOM 4097 N N . ASN B 1 238 ? -2.395 -36.781 -13.016 1 87.56 238 ASN B N 1
ATOM 4098 C CA . ASN B 1 238 ? -2.361 -38.062 -13.711 1 87.56 238 ASN B CA 1
ATOM 4099 C C . ASN B 1 238 ? -3.438 -39.031 -13.195 1 87.56 238 ASN B C 1
ATOM 4101 O O . ASN B 1 238 ? -4.125 -39.656 -13.977 1 87.56 238 ASN B O 1
ATOM 4105 N N . ASP B 1 239 ? -3.535 -39.062 -11.914 1 90.56 239 ASP B N 1
ATOM 4106 C CA . ASP B 1 239 ? -4.559 -39.906 -11.305 1 90.56 239 ASP B CA 1
ATOM 4107 C C . ASP B 1 239 ? -5.957 -39.438 -11.703 1 90.56 239 ASP B C 1
ATOM 4109 O O . ASP B 1 239 ? -6.836 -40.281 -11.969 1 90.56 239 ASP B O 1
ATOM 4113 N N . TYR B 1 240 ? -6.164 -38.188 -11.695 1 90.25 240 TYR B N 1
ATOM 4114 C CA . TYR B 1 240 ? -7.461 -37.594 -12.047 1 90.25 240 TYR B CA 1
ATOM 4115 C C . TYR B 1 240 ? -7.832 -37.938 -13.484 1 90.25 240 TYR B C 1
ATOM 4117 O O . TYR B 1 240 ? -8.969 -38.344 -13.766 1 90.25 240 TYR B O 1
ATOM 4125 N N . ILE B 1 241 ? -6.926 -37.844 -14.43 1 87.38 241 ILE B N 1
ATOM 4126 C CA . ILE B 1 241 ? -7.148 -38.094 -15.844 1 87.38 241 ILE B CA 1
ATOM 4127 C C . ILE B 1 241 ? -7.453 -39.594 -16.031 1 87.38 241 ILE B C 1
ATOM 4129 O O . ILE B 1 241 ? -8.375 -39.938 -16.766 1 87.38 241 ILE B O 1
ATOM 4133 N N . LEU B 1 242 ? -6.734 -40.344 -15.375 1 89.44 242 LEU B N 1
ATOM 4134 C CA . LEU B 1 242 ? -6.934 -41.781 -15.453 1 89.44 242 LEU B CA 1
ATOM 4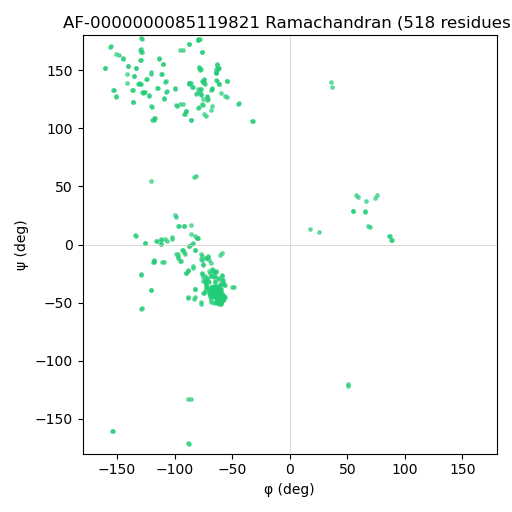135 C C . LEU B 1 242 ? -8.32 -42.188 -14.945 1 89.44 242 LEU B C 1
ATOM 4137 O O . LEU B 1 242 ? -9.016 -42.969 -15.578 1 89.44 242 LEU B O 1
ATOM 4141 N N . ASN B 1 243 ? -8.68 -41.625 -13.867 1 89.88 243 ASN B N 1
ATOM 4142 C CA . ASN B 1 243 ? -9.992 -41.938 -13.297 1 89.88 243 ASN B CA 1
ATOM 4143 C C . ASN B 1 243 ? -11.117 -41.438 -14.203 1 89.88 243 ASN B C 1
ATOM 4145 O O . ASN B 1 243 ? -12.156 -42.094 -14.312 1 89.88 243 ASN B O 1
ATOM 4149 N N . LYS B 1 244 ? -10.922 -40.344 -14.773 1 85.5 244 LYS B N 1
ATOM 4150 C CA . LYS B 1 244 ? -11.898 -39.812 -15.719 1 85.5 244 LYS B CA 1
ATOM 4151 C C . LYS B 1 244 ? -12.031 -40.719 -16.938 1 85.5 244 LYS B C 1
ATOM 4153 O O . LYS B 1 244 ? -13.133 -40.969 -17.422 1 85.5 244 LYS B O 1
ATOM 4158 N N . PHE B 1 245 ? -10.961 -41.156 -17.422 1 82.69 245 PHE B N 1
ATOM 4159 C CA . PHE B 1 245 ? -10.938 -42.062 -18.562 1 82.69 245 PHE B CA 1
ATOM 4160 C C . PHE B 1 245 ? -11.656 -43.375 -18.234 1 82.69 245 PHE B C 1
ATOM 4162 O O . PHE B 1 245 ? -12.43 -43.875 -19.047 1 82.69 245 PHE B O 1
ATOM 4169 N N . ILE B 1 246 ? -11.438 -43.844 -17.141 1 86.06 246 ILE B N 1
ATOM 4170 C CA . ILE B 1 246 ? -12.062 -45.094 -16.703 1 86.06 246 ILE B CA 1
ATOM 4171 C C . ILE B 1 246 ? -13.57 -44.875 -16.578 1 86.06 246 ILE B C 1
ATOM 4173 O O . ILE B 1 246 ? -14.352 -45.719 -17.031 1 86.06 246 ILE B O 1
ATOM 4177 N N . LYS B 1 247 ? -13.984 -43.812 -16.078 1 84.62 247 LYS B N 1
ATOM 4178 C CA . LYS B 1 247 ? -15.406 -43.5 -15.922 1 84.62 247 LYS B CA 1
ATOM 4179 C C . LYS B 1 247 ? -16.094 -43.344 -17.281 1 84.62 247 LYS B C 1
ATOM 4181 O O . LYS B 1 247 ? -17.234 -43.781 -17.453 1 84.62 247 LYS B O 1
ATOM 4186 N N . ASP B 1 248 ? -15.383 -42.812 -18.156 1 81.12 248 ASP B N 1
ATOM 4187 C CA . ASP B 1 248 ? -15.922 -42.656 -19.5 1 81.12 248 ASP B CA 1
ATOM 4188 C C . ASP B 1 248 ? -16.094 -44 -20.188 1 81.12 248 ASP B C 1
ATOM 4190 O O . ASP B 1 248 ? -17.094 -44.219 -20.875 1 81.12 248 ASP B O 1
ATOM 4194 N N . ILE B 1 249 ? -15.211 -44.875 -19.953 1 82.44 249 ILE B N 1
ATOM 4195 C CA . ILE B 1 249 ? -15.289 -46.219 -20.531 1 82.44 249 ILE B CA 1
ATOM 4196 C C . ILE B 1 249 ? -16.453 -46.969 -19.906 1 82.44 249 ILE B C 1
ATOM 4198 O O . ILE B 1 249 ? -17.219 -47.625 -20.625 1 82.44 249 ILE B O 1
ATOM 4202 N N . GLU B 1 250 ? -16.531 -46.844 -18.703 1 81.62 250 GLU B N 1
ATOM 4203 C CA . GLU B 1 250 ? -17.609 -47.531 -17.984 1 81.62 250 GLU B CA 1
ATOM 4204 C C . GLU B 1 250 ? -18.984 -47 -18.422 1 81.62 250 GLU B C 1
ATOM 4206 O O . GLU B 1 250 ? -19.922 -47.781 -18.578 1 81.62 250 GLU B O 1
ATOM 4211 N N . GLN B 1 251 ? -19.031 -45.75 -18.594 1 80.5 251 GLN B N 1
ATOM 4212 C CA . GLN B 1 251 ? -20.281 -45.125 -19.047 1 80.5 251 GLN B CA 1
ATOM 4213 C C . GLN B 1 251 ? -20.625 -45.562 -20.453 1 80.5 251 GLN B C 1
ATOM 4215 O O . GLN B 1 251 ? -21.797 -45.812 -20.766 1 80.5 251 GLN B O 1
ATOM 4220 N N . GLU B 1 252 ? -19.688 -45.688 -21.266 1 79.25 252 GLU B N 1
ATOM 4221 C CA . GLU B 1 252 ? -19.891 -46.156 -22.625 1 79.25 252 GLU B CA 1
ATOM 4222 C C . GLU B 1 252 ? -20.328 -47.594 -22.656 1 79.25 252 GLU B C 1
ATOM 4224 O O . GLU B 1 252 ? -21.203 -48 -23.438 1 79.25 252 GLU B O 1
ATOM 4229 N N . GLN B 1 253 ? -19.75 -48.406 -21.828 1 77.19 253 GLN B N 1
ATOM 4230 C CA . GLN B 1 253 ? -20.109 -49.812 -21.734 1 77.19 253 GLN B CA 1
ATOM 4231 C C . GLN B 1 253 ? -21.531 -49.969 -21.219 1 77.19 253 GLN B C 1
ATOM 4233 O O . GLN B 1 253 ? -22.297 -50.812 -21.719 1 77.19 253 GLN B O 1
ATOM 4238 N N . THR B 1 254 ? -21.812 -49.094 -20.312 1 77.69 254 THR B N 1
ATOM 4239 C CA . THR B 1 254 ? -23.172 -49.156 -19.781 1 77.69 254 THR B CA 1
ATOM 4240 C C . THR B 1 254 ? -24.188 -48.719 -20.828 1 77.69 254 THR B C 1
ATOM 4242 O O . THR B 1 254 ? -25.25 -49.312 -20.953 1 77.69 254 THR B O 1
ATOM 4245 N N . ASN B 1 255 ? -23.844 -47.719 -21.453 1 75.56 255 ASN B N 1
ATOM 4246 C CA . ASN B 1 255 ? -24.719 -47.25 -22.516 1 75.56 255 ASN B CA 1
ATOM 4247 C C . ASN B 1 255 ? -24.859 -48.281 -23.625 1 75.56 255 ASN B C 1
ATOM 4249 O O . ASN B 1 255 ? -25.953 -48.469 -24.172 1 75.56 255 ASN B O 1
ATOM 4253 N N . PHE B 1 256 ? -23.781 -48.938 -23.922 1 74.31 256 PHE B N 1
ATOM 4254 C CA . PHE B 1 256 ? -23.797 -50 -24.922 1 74.31 256 PHE B CA 1
ATOM 4255 C C . PHE B 1 256 ? -24.641 -51.188 -24.453 1 74.31 256 PHE B C 1
ATOM 4257 O O . PHE B 1 256 ? -25.406 -51.75 -25.25 1 74.31 256 PHE B O 1
ATOM 4264 N N . GLN B 1 257 ? -24.531 -51.562 -23.266 1 70.12 257 GLN B N 1
ATOM 4265 C CA . GLN B 1 257 ? -25.312 -52.656 -22.719 1 70.12 257 GLN B CA 1
ATOM 4266 C C . GLN B 1 257 ? -26.797 -52.312 -22.688 1 70.12 257 GLN B C 1
ATOM 4268 O O . GLN B 1 257 ? -27.641 -53.188 -22.938 1 70.12 257 GLN B O 1
ATOM 4273 N N . MET B 1 258 ? -27.109 -51.094 -22.5 1 73.12 258 MET B N 1
ATOM 4274 C CA . MET B 1 258 ? -28.5 -50.656 -22.453 1 73.12 258 MET B CA 1
ATOM 4275 C C . MET B 1 258 ? -29.109 -50.656 -23.859 1 73.12 258 MET B C 1
ATOM 4277 O O . MET B 1 258 ? -30.312 -50.875 -24.016 1 73.12 258 MET B O 1
ATOM 4281 N N . LEU B 1 259 ? -28.344 -50.5 -24.766 1 67.94 259 LEU B N 1
ATOM 4282 C CA . LEU B 1 259 ? -28.812 -50.531 -26.141 1 67.94 259 LEU B CA 1
ATOM 4283 C C . LEU B 1 259 ? -29.078 -51.969 -26.609 1 67.94 259 LEU B C 1
ATOM 4285 O O . LEU B 1 259 ? -29.891 -52.188 -27.5 1 67.94 259 LEU B O 1
ATOM 4289 N N . TYR B 1 260 ? -28.453 -52.938 -26.047 1 66.56 260 TYR B N 1
ATOM 4290 C CA . TYR B 1 260 ? -28.609 -54.312 -26.469 1 66.56 260 TYR B CA 1
ATOM 4291 C C . TYR B 1 260 ? -29.531 -55.094 -25.516 1 66.56 260 TYR B C 1
ATOM 4293 O O . TYR B 1 260 ? -29.75 -56.281 -25.672 1 66.56 260 TYR B O 1
ATOM 4301 N N . MET B 1 261 ? -30.062 -54.438 -24.625 1 55.5 261 MET B N 1
ATOM 4302 C CA . MET B 1 261 ? -31.188 -55.031 -23.906 1 55.5 261 MET B CA 1
ATOM 4303 C C . MET B 1 261 ? -32.531 -54.531 -24.484 1 55.5 261 MET B C 1
ATOM 4305 O O . MET B 1 261 ? -32.625 -53.375 -24.875 1 55.5 261 MET B O 1
#

Nearest PDB structures (foldseek):
  3rss-assembly1_A  TM=4.294E-01  e=3.689E+00  Thermotoga maritima MSB8